Protein AF-0000000072274769 (afdb_homodimer)

Secondary structure (DSSP, 8-state):
---------------------------------PPP--SSSTT-GGGHHHH-GGGTHHHH-SS-S--EE-SPEEE-------B-----EEEEE-SSSEEEEE-S--EEEETTEEEEEEEEEEESS-SSEETTEE-SEEEEEEEE-SS-EEEEEEEEEESSPPHHHHHHHHH--SSTT-EEEE-SS---GGGGS-S---EEEEEE--SSTT--S-EEEEEESS-EEE-HHHHHHHHHH-S---PPPPP-TT---EEE---/---------------------------------PPP--SSSTT-GGGHHHH-GGGTHHHH-SS-S--EE-SPEEE-------B-----EEEEE-SSSEEEEE-S--EEEETTEEEEEEEEEEESS-SSEETTEE-SEEEEEEEE-SS-EEEEEEEEEESSPPHHHHHHHHT--SSTT-EEEE-SS---GGGGS-S---EEEEEE--SSTT--S-EEEEEESS-EEE-HHHHHHHHHH-S---PPPPP-TT---EEE---

Solvent-accessible surface area (backbone atoms only — not comparable to full-atom values): 28455 Å² total; per-residue (Å²): 137,83,83,78,82,78,81,81,80,82,79,79,80,78,81,78,77,78,75,79,75,79,77,71,77,77,74,74,73,70,79,73,69,78,71,82,69,41,62,56,72,83,40,8,64,91,41,38,25,74,67,36,81,76,14,38,37,54,63,69,46,67,42,43,30,29,34,56,52,53,89,52,36,46,24,70,50,82,80,60,70,68,46,73,56,70,32,46,29,36,34,30,14,73,71,68,38,55,35,35,42,43,51,84,77,24,35,37,61,54,97,90,39,65,20,37,42,47,33,36,34,53,22,25,40,23,35,46,22,55,73,80,40,64,37,66,25,22,39,39,40,39,18,48,38,94,84,36,36,38,32,42,34,33,41,31,38,80,49,59,70,35,69,46,59,49,61,50,60,74,52,52,40,89,45,65,72,29,69,28,74,44,53,86,60,22,60,56,63,67,73,73,47,46,88,63,62,46,29,33,38,39,69,22,18,39,64,50,89,39,20,50,71,42,24,39,38,37,34,39,71,49,56,36,49,27,22,64,64,60,52,48,56,50,36,70,77,38,70,64,41,38,49,70,59,33,64,59,72,83,64,69,42,32,22,45,51,89,125,138,86,81,79,80,80,81,80,82,82,80,79,81,78,82,79,78,79,75,81,75,77,77,71,80,78,74,76,72,71,77,73,70,78,71,82,72,41,64,56,73,82,41,8,64,92,40,38,25,74,67,36,79,75,14,36,37,54,63,69,44,65,42,42,30,30,36,58,54,53,88,51,36,46,23,70,50,82,81,62,70,68,46,72,55,70,33,45,31,37,35,31,14,74,70,66,38,54,35,36,42,44,50,83,77,24,35,37,62,53,96,92,40,64,19,38,40,47,34,34,34,54,23,24,40,22,36,46,23,53,74,80,40,64,37,66,24,24,38,40,40,38,18,49,39,93,85,35,36,39,30,40,33,34,39,31,38,81,48,58,70,36,69,45,58,49,60,49,60,75,52,51,41,90,45,65,72,30,70,30,73,43,55,85,60,22,59,56,62,67,71,72,47,44,90,63,61,48,28,34,39,38,68,22,20,38,62,49,88,40,19,51,71,43,25,39,38,36,34,38,71,49,57,36,48,28,22,64,66,60,53,49,55,50,35,70,77,39,70,64,41,38,50,70,60,33,64,58,73,84,64,69,44,33,22,45,51,89,125

pLDDT: mean 86.93, std 22.38, range [22.54, 98.89]

Sequence (518 aa):
MVMQRAFSHAAMAVAFGLVGFSGAPAVAAETAHPPHWAYEGKGGPVDWGALSEDYHACAAGKEQSPVDIRDAIPAKLPAIAPAYQAQSAVVVNNGHTLQVNVSPGSSLDFRGQRYELLQYHFHHPSEHLVNGKAAPLELHLVHKGPTALTVIGVMLVPGAANPAIEAIWKVAPAKEGGEATLGDPGPDLGKLLPESKSYTFYEGSLTTPPCSEVVNWINLKTPVTVSEDQIARFAALFPMNARPPQALHRRIILESQDQMVMQRAFSHAAMAVAFGLVGFSGAPAVAAETAHPPHWAYEGKGGPVDWGALSEDYHACAAGKEQSPVDIRDAIPAKLPAIAPAYQAQSAVVVNNGHTLQVNVSPGSSLDFRGQRYELLQYHFHHPSEHLVNGKAAPLELHLVHKGPTALTVIGVMLVPGAANPAIEAIWKVAPAKEGGEATLGDPGPDLGKLLPESKSYTFYEGSLTTPPCSEVVNWINLKTPVTVSEDQIARFAALFPMNARPPQALHRRIILESQDQ

InterPro domains:
  IPR001148 Alpha carbonic anhydrase domain [PF00194] (45-256)
  IPR001148 Alpha carbonic anhydrase domain [PS51144] (35-259)
  IPR001148 Alpha carbonic anhydrase domain [SM01057] (37-257)
  IPR023561 Carbonic anhydrase, alpha-class [PTHR18952] (36-251)
  IPR036398 Alpha carbonic anhydrase domain superfamily [G3DSA:3.10.200.10] (34-259)
  IPR036398 Alpha carbonic anhydrase domain superfamily [SSF51069] (35-253)
  IPR041891 Carbonic anhydrase, prokaryotic-like [cd03124] (44-255)

Foldseek 3Di:
DPDPPPPDPPPPPPPPPPPPPPPDDDPPPPPPDQFDADCDDVRHLCCQCVRDVLQVCSHVPQFFDDAADPPAAADAFDFKDKDDDQFKWKWAQQPQWTKIATDWDIWIDGPRWIWTFGIKTKFAWAQYHYVNDIARMKMWTWTDTDQAIEIEIAGEHADDAQVLLVQNLVQHDLDRGDMDIRDVRHGDCVSQDDPDQKWKWWFHFDQDPSRHRGYIYTYGPDHHYHHPVSSVSRCVSPVGNYHHHDDNRPIHMHTYDDD/DPDPPPPPDPPPPPPPPPPPPPPDDDPPPPPPDQFDADCDDPRHLCCQCVRDVLQVCSHVPQFFDDAADPPAAADAFDFKDKDDDQFKWKWAQQPQWTKIATDWDIWIDGPRWIWTFGIKTKFAWAQYHYVNDIARMKMWTWTDTDQAIEIEIAGEHADDAQVLLVQNLVQHDLDRGDMDIRDVRHGDCVSQDDPDQKWKWWFHFDQDPSRHRGYIYTYGPDHHYHHPVSSVSRCVSPVGNYHHHDDNRPIHMHTYDDD

Radius of gyration: 33.35 Å; Cα contacts (8 Å, |Δi|>4): 1162; chains: 2; bounding box: 69×76×167 Å

Structure (mmCIF, N/CA/C/O backbone):
data_AF-0000000072274769-model_v1
#
loop_
_entity.id
_entity.type
_entity.pdbx_description
1 polymer 'carbonic anhydrase'
#
loop_
_atom_site.group_PDB
_atom_site.id
_atom_site.type_symbol
_atom_site.label_atom_id
_atom_site.label_alt_id
_atom_site.label_comp_id
_atom_site.label_asym_id
_atom_site.label_entity_id
_atom_site.label_seq_id
_atom_site.pdbx_PDB_ins_code
_atom_site.Cartn_x
_atom_site.Cartn_y
_atom_site.Cartn_z
_atom_site.occupancy
_atom_site.B_iso_or_equiv
_atom_site.auth_seq_id
_atom_site.auth_comp_id
_atom_site.auth_asym_id
_atom_site.auth_atom_id
_atom_site.pdbx_PDB_model_num
ATOM 1 N N . MET A 1 1 ? 33.857 27.18 -84.437 1 24.34 1 MET A N 1
ATOM 2 C CA . MET A 1 1 ? 35.051 26.425 -84.067 1 24.34 1 MET A CA 1
ATOM 3 C C . MET A 1 1 ? 35.261 26.444 -82.557 1 24.34 1 MET A C 1
ATOM 5 O O . MET A 1 1 ? 35.767 27.426 -82.009 1 24.34 1 MET A O 1
ATOM 9 N N . VAL A 1 2 ? 34.165 25.998 -81.79 1 28.89 2 VAL A N 1
ATOM 10 C CA . VAL A 1 2 ? 33.724 26.043 -80.4 1 28.89 2 VAL A CA 1
ATOM 11 C C . VAL A 1 2 ? 34.691 25.249 -79.524 1 28.89 2 VAL A C 1
ATOM 13 O O . VAL A 1 2 ? 34.935 24.066 -79.772 1 28.89 2 VAL A O 1
ATOM 16 N N . MET A 1 3 ? 35.687 25.918 -78.945 1 24.44 3 MET A N 1
ATOM 17 C CA . MET A 1 3 ? 36.884 25.523 -78.209 1 24.44 3 MET A CA 1
ATOM 18 C C . MET A 1 3 ? 36.519 24.703 -76.976 1 24.44 3 MET A C 1
ATOM 20 O O . MET A 1 3 ? 35.729 25.147 -76.142 1 24.44 3 MET A O 1
ATOM 24 N N . GLN A 1 4 ? 36.599 23.358 -77.014 1 24.78 4 GLN A N 1
ATOM 25 C CA . GLN A 1 4 ? 36.288 22.199 -76.183 1 24.78 4 GLN A CA 1
ATOM 26 C C . GLN A 1 4 ? 37.225 22.116 -74.982 1 24.78 4 GLN A C 1
ATOM 28 O O . GLN A 1 4 ? 38.394 21.75 -75.123 1 24.78 4 GLN A O 1
ATOM 33 N N . ARG A 1 5 ? 37.25 23.184 -74.012 1 22.84 5 ARG A N 1
ATOM 34 C CA . ARG A 1 5 ? 38.226 23.25 -72.929 1 22.84 5 ARG A CA 1
ATOM 35 C C . ARG A 1 5 ? 38.136 22.019 -72.034 1 22.84 5 ARG A C 1
ATOM 37 O O . ARG A 1 5 ? 37.078 21.73 -71.471 1 22.84 5 ARG A O 1
ATOM 44 N N . ALA A 1 6 ? 38.952 20.95 -72.233 1 24.46 6 ALA A N 1
ATOM 45 C CA . ALA A 1 6 ? 39.117 19.623 -71.645 1 24.46 6 ALA A CA 1
ATOM 46 C C . ALA A 1 6 ? 39.589 19.72 -70.198 1 24.46 6 ALA A C 1
ATOM 48 O O . ALA A 1 6 ? 40.691 20.204 -69.929 1 24.46 6 ALA A O 1
ATOM 49 N N . PHE A 1 7 ? 38.706 20.153 -69.189 1 25.15 7 PHE A N 1
ATOM 50 C CA . PHE A 1 7 ? 39.105 20.39 -67.807 1 25.15 7 PHE A CA 1
ATOM 51 C C . PHE A 1 7 ? 39.634 19.111 -67.169 1 25.15 7 PHE A C 1
ATOM 53 O O . PHE A 1 7 ? 39.007 18.055 -67.272 1 25.15 7 PHE A O 1
ATOM 60 N N . SER A 1 8 ? 40.988 18.908 -67.108 1 22.61 8 SER A N 1
ATOM 61 C CA . SER A 1 8 ? 41.802 17.799 -66.621 1 22.61 8 SER A CA 1
ATOM 62 C C . SER A 1 8 ? 41.598 17.578 -65.126 1 22.61 8 SER A C 1
ATOM 64 O O . SER A 1 8 ? 41.726 18.513 -64.332 1 22.61 8 SER A O 1
ATOM 66 N N . HIS A 1 9 ? 40.662 16.715 -64.689 1 25.87 9 HIS A N 1
ATOM 67 C CA . HIS A 1 9 ? 40.2 16.326 -63.361 1 25.87 9 HIS A CA 1
ATOM 68 C C . HIS A 1 9 ? 41.316 15.66 -62.563 1 25.87 9 HIS A C 1
ATOM 70 O O . HIS A 1 9 ? 41.887 14.658 -63.001 1 25.87 9 HIS A O 1
ATOM 76 N N . ALA A 1 10 ? 42.233 16.432 -61.85 1 23.41 10 ALA A N 1
ATOM 77 C CA . ALA A 1 10 ? 43.35 15.985 -61.022 1 23.41 10 ALA A CA 1
ATOM 78 C C . ALA A 1 10 ? 42.865 15.097 -59.88 1 23.41 10 ALA A C 1
ATOM 80 O O . ALA A 1 10 ? 41.999 15.497 -59.098 1 23.41 10 ALA A O 1
ATOM 81 N N . ALA A 1 11 ? 42.97 13.716 -59.926 1 23.98 11 ALA A N 1
ATOM 82 C CA . ALA A 1 11 ? 42.609 12.583 -59.078 1 23.98 11 ALA A CA 1
ATOM 83 C C . ALA A 1 11 ? 43.435 12.573 -57.795 1 23.98 11 ALA A C 1
ATOM 85 O O . ALA A 1 11 ? 44.657 12.409 -57.838 1 23.98 11 ALA A O 1
ATOM 86 N N . MET A 1 12 ? 43.235 13.491 -56.846 1 22.54 12 MET A N 1
ATOM 87 C CA . MET A 1 12 ? 44.062 13.491 -55.643 1 22.54 12 MET A CA 1
ATOM 88 C C . MET A 1 12 ? 43.914 12.178 -54.881 1 22.54 12 MET A C 1
ATOM 90 O O . MET A 1 12 ? 42.797 11.736 -54.609 1 22.54 12 MET A O 1
ATOM 94 N N . ALA A 1 13 ? 44.869 11.249 -54.939 1 24.85 13 ALA A N 1
ATOM 95 C CA . ALA A 1 13 ? 45.001 9.931 -54.324 1 24.85 13 ALA A CA 1
ATOM 96 C C . ALA A 1 13 ? 45.103 10.041 -52.806 1 24.85 13 ALA A C 1
ATOM 98 O O . ALA A 1 13 ? 46.043 10.643 -52.282 1 24.85 13 ALA A O 1
ATOM 99 N N . VAL A 1 14 ? 44.043 10.293 -52.063 1 24.92 14 VAL A N 1
ATOM 100 C CA . VAL A 1 14 ? 44.069 10.385 -50.607 1 24.92 14 VAL A CA 1
ATOM 101 C C . VAL A 1 14 ? 44.525 9.055 -50.012 1 24.92 14 VAL A C 1
ATOM 103 O O . VAL A 1 14 ? 43.964 8.002 -50.328 1 24.92 14 VAL A O 1
ATOM 106 N N . ALA A 1 15 ? 45.811 8.922 -49.601 1 25.22 15 ALA A N 1
ATOM 107 C CA . ALA A 1 15 ? 46.477 7.813 -48.923 1 25.22 15 ALA A CA 1
ATOM 108 C C . ALA A 1 15 ? 45.805 7.502 -47.589 1 25.22 15 ALA A C 1
ATOM 110 O O . ALA A 1 15 ? 45.755 8.353 -46.698 1 25.22 15 ALA A O 1
ATOM 111 N N . PHE A 1 16 ? 44.687 6.738 -47.575 1 24.65 16 PHE A N 1
ATOM 112 C CA . PHE A 1 16 ? 43.98 6.303 -46.376 1 24.65 16 PHE A CA 1
ATOM 113 C C . PHE A 1 16 ? 44.873 5.422 -45.51 1 24.65 16 PHE A C 1
ATOM 115 O O . PHE A 1 16 ? 45.373 4.394 -45.971 1 24.65 16 PHE A O 1
ATOM 122 N N . GLY A 1 17 ? 45.763 6.053 -44.647 1 26.04 17 GLY A N 1
ATOM 123 C CA . GLY A 1 17 ? 46.583 5.316 -43.699 1 26.04 17 GLY A CA 1
ATOM 124 C C . GLY A 1 17 ? 45.78 4.378 -42.818 1 26.04 17 GLY A C 1
ATOM 125 O O . GLY A 1 17 ? 44.763 4.775 -42.245 1 26.04 17 GLY A O 1
ATOM 126 N N . LEU A 1 18 ? 45.87 3.085 -43.065 1 27.28 18 LEU A N 1
ATOM 127 C CA . LEU A 1 18 ? 45.278 1.94 -42.383 1 27.28 18 LEU A CA 1
ATOM 128 C C . LEU A 1 18 ? 45.74 1.873 -40.931 1 27.28 18 LEU A C 1
ATOM 130 O O . LEU A 1 18 ? 46.923 1.654 -40.661 1 27.28 18 LEU A O 1
ATOM 134 N N . VAL A 1 19 ? 45.344 2.801 -40.053 1 31.2 19 VAL A N 1
ATOM 135 C CA . VAL A 1 19 ? 45.732 2.566 -38.666 1 31.2 19 VAL A CA 1
ATOM 136 C C . VAL A 1 19 ? 45.175 1.224 -38.194 1 31.2 19 VAL A C 1
ATOM 138 O O . VAL A 1 19 ? 43.991 0.935 -38.382 1 31.2 19 VAL A O 1
ATOM 141 N N . GLY A 1 20 ? 46.037 0.191 -38.069 1 27.69 20 GLY A N 1
ATOM 142 C CA . GLY A 1 20 ? 45.806 -1.137 -37.523 1 27.69 20 GLY A CA 1
ATOM 143 C C . GLY A 1 20 ? 45.258 -1.114 -36.109 1 27.69 20 GLY A C 1
ATOM 144 O O . GLY A 1 20 ? 45.903 -0.595 -35.196 1 27.69 20 GLY A O 1
ATOM 145 N N . PHE A 1 21 ? 43.942 -0.897 -35.966 1 30.39 21 PHE A N 1
ATOM 146 C CA . PHE A 1 21 ? 43.304 -1.018 -34.661 1 30.39 21 PHE A CA 1
ATOM 147 C C . PHE A 1 21 ? 43.566 -2.392 -34.056 1 30.39 21 PHE A C 1
ATOM 149 O O . PHE A 1 21 ? 43.31 -3.416 -34.694 1 30.39 21 PHE A O 1
ATOM 156 N N . SER A 1 22 ? 44.611 -2.526 -33.234 1 34.88 22 SER A N 1
ATOM 157 C CA . SER A 1 22 ? 44.84 -3.71 -32.412 1 34.88 22 SER A CA 1
ATOM 158 C C . SER A 1 22 ? 43.592 -4.081 -31.618 1 34.88 22 SER A C 1
ATOM 160 O O . SER A 1 22 ? 43.001 -3.232 -30.948 1 34.88 22 SER A O 1
ATOM 162 N N . GLY A 1 23 ? 42.827 -5.056 -32.129 1 30.2 23 GLY A N 1
ATOM 163 C CA . GLY A 1 23 ? 41.641 -5.665 -31.546 1 30.2 23 GLY A CA 1
ATOM 164 C C . GLY A 1 23 ? 41.85 -6.13 -30.118 1 30.2 23 GLY A C 1
ATOM 165 O O . GLY A 1 23 ? 42.737 -6.943 -29.847 1 30.2 23 GLY A O 1
ATOM 166 N N . ALA A 1 24 ? 41.607 -5.207 -29.093 1 40.42 24 ALA A N 1
ATOM 167 C CA . ALA A 1 24 ? 41.574 -5.707 -27.721 1 40.42 24 ALA A CA 1
ATOM 168 C C . ALA A 1 24 ? 40.679 -6.938 -27.607 1 40.42 24 ALA A C 1
ATOM 170 O O . ALA A 1 24 ? 39.638 -7.019 -28.263 1 40.42 24 ALA A O 1
ATOM 171 N N . PRO A 1 25 ? 41.266 -8.014 -27.019 1 38.62 25 PRO A N 1
ATOM 172 C CA . PRO A 1 25 ? 40.445 -9.218 -26.869 1 38.62 25 PRO A CA 1
ATOM 173 C C . PRO A 1 25 ? 39.158 -8.961 -26.089 1 38.62 25 PRO A C 1
ATOM 175 O O . PRO A 1 25 ? 39.12 -8.08 -25.226 1 38.62 25 PRO A O 1
ATOM 178 N N . ALA A 1 26 ? 38.041 -9.208 -26.714 1 39.74 26 ALA A N 1
ATOM 179 C CA . ALA A 1 26 ? 36.727 -9.286 -26.08 1 39.74 26 ALA A CA 1
ATOM 180 C C . ALA A 1 26 ? 36.771 -10.162 -24.832 1 39.74 26 ALA A C 1
ATOM 182 O O . ALA A 1 26 ? 37.087 -11.352 -24.912 1 39.74 26 ALA A O 1
ATOM 183 N N . VAL A 1 27 ? 37.12 -9.646 -23.666 1 38.1 27 VAL A N 1
ATOM 184 C CA . VAL A 1 27 ? 36.836 -10.404 -22.452 1 38.1 27 VAL A CA 1
ATOM 185 C C . VAL A 1 27 ? 35.389 -10.89 -22.472 1 38.1 27 VAL A C 1
ATOM 187 O O . VAL A 1 27 ? 34.46 -10.09 -22.607 1 38.1 27 VAL A O 1
ATOM 190 N N . ALA A 1 28 ? 35.172 -12.079 -22.954 1 33.56 28 ALA A N 1
ATOM 191 C CA . ALA A 1 28 ? 33.876 -12.733 -22.795 1 33.56 28 ALA A CA 1
ATOM 192 C C . ALA A 1 28 ? 33.312 -12.5 -21.396 1 33.56 28 ALA A C 1
ATOM 194 O O . ALA A 1 28 ? 33.914 -12.91 -20.401 1 33.56 28 ALA A O 1
ATOM 195 N N . ALA A 1 29 ? 32.613 -11.461 -21.211 1 35.94 29 ALA A N 1
ATOM 196 C CA . ALA A 1 29 ? 31.801 -11.408 -19.997 1 35.94 29 ALA A CA 1
ATOM 197 C C . ALA A 1 29 ? 31.099 -12.74 -19.748 1 35.94 29 ALA A C 1
ATOM 199 O O . ALA A 1 29 ? 30.342 -13.218 -20.597 1 35.94 29 ALA A O 1
ATOM 200 N N . GLU A 1 30 ? 31.604 -13.721 -19.078 1 34.57 30 GLU A N 1
ATOM 201 C CA . GLU A 1 30 ? 30.851 -14.89 -18.632 1 34.57 30 GLU A CA 1
ATOM 202 C C . GLU A 1 30 ? 29.437 -14.506 -18.204 1 34.57 30 GLU A C 1
ATOM 204 O O . GLU A 1 30 ? 29.255 -13.593 -17.395 1 34.57 30 GLU A O 1
ATOM 209 N N . THR A 1 31 ? 28.503 -14.578 -18.998 1 40.44 31 THR A N 1
ATOM 210 C CA . THR A 1 31 ? 27.131 -14.418 -18.528 1 40.44 31 THR A CA 1
ATOM 211 C C . THR A 1 31 ? 26.921 -15.157 -17.21 1 40.44 31 THR A C 1
ATOM 213 O O . THR A 1 31 ? 26.98 -16.388 -17.166 1 40.44 31 THR A O 1
ATOM 216 N N . ALA A 1 32 ? 27.46 -14.707 -16.116 1 46.26 32 ALA A N 1
ATOM 217 C CA . ALA A 1 32 ? 27.336 -15.269 -14.773 1 46.26 32 ALA A CA 1
ATOM 218 C C . ALA A 1 32 ? 25.968 -15.915 -14.574 1 46.26 32 ALA A C 1
ATOM 220 O O . ALA A 1 32 ? 24.936 -15.29 -14.832 1 46.26 32 ALA A O 1
ATOM 221 N N . HIS A 1 33 ? 25.787 -17.194 -14.733 1 54.95 33 HIS A N 1
ATOM 222 C CA . HIS A 1 33 ? 24.602 -17.932 -14.31 1 54.95 33 HIS A CA 1
ATOM 223 C C . HIS A 1 33 ? 24.056 -17.39 -12.993 1 54.95 33 HIS A C 1
ATOM 225 O O . HIS A 1 33 ? 24.825 -16.988 -12.116 1 54.95 33 HIS A O 1
ATOM 231 N N . PRO A 1 34 ? 22.713 -17.145 -12.95 1 65.3 34 PRO A N 1
ATOM 232 C CA . PRO A 1 34 ? 22.218 -16.676 -11.654 1 65.3 34 PRO A CA 1
ATOM 233 C C . PRO A 1 34 ? 22.591 -17.611 -10.506 1 65.3 34 PRO A C 1
ATOM 235 O O . PRO A 1 34 ? 22.707 -18.823 -10.704 1 65.3 34 PRO A O 1
ATOM 238 N N . PRO A 1 35 ? 23.032 -17.032 -9.402 1 71.68 35 PRO A N 1
ATOM 239 C CA . PRO A 1 35 ? 23.401 -17.86 -8.252 1 71.68 35 PRO A CA 1
ATOM 240 C C . PRO A 1 35 ? 22.318 -18.87 -7.88 1 71.68 35 PRO A C 1
ATOM 242 O O . PRO A 1 35 ? 21.127 -18.58 -8.013 1 71.68 35 PRO A O 1
ATOM 245 N N . HIS A 1 36 ? 22.746 -19.969 -7.623 1 86.58 36 HIS A N 1
ATOM 246 C CA . HIS A 1 36 ? 21.844 -21.039 -7.213 1 86.58 36 HIS A CA 1
ATOM 247 C C . HIS A 1 36 ? 21.132 -20.69 -5.91 1 86.58 36 HIS A C 1
ATOM 249 O O . HIS A 1 36 ? 21.76 -20.211 -4.963 1 86.58 36 HIS A O 1
ATOM 255 N N . TRP A 1 37 ? 19.807 -20.75 -5.884 1 94.1 37 TRP A N 1
ATOM 256 C CA . TRP A 1 37 ? 18.999 -20.589 -4.68 1 94.1 37 TRP A CA 1
ATOM 257 C C . TRP A 1 37 ? 18.142 -21.825 -4.429 1 94.1 37 TRP A C 1
ATOM 259 O O . TRP A 1 37 ? 17.938 -22.64 -5.332 1 94.1 37 TRP A O 1
ATOM 269 N N . ALA A 1 38 ? 17.757 -22.075 -3.159 1 94.53 38 ALA A N 1
ATOM 270 C CA . ALA A 1 38 ? 16.934 -23.206 -2.739 1 94.53 38 ALA A CA 1
ATOM 271 C C . ALA A 1 38 ? 15.804 -22.751 -1.82 1 94.53 38 ALA A C 1
ATOM 273 O O . ALA A 1 38 ? 15.735 -21.578 -1.444 1 94.53 38 ALA A O 1
ATOM 274 N N . TYR A 1 39 ? 14.906 -23.626 -1.535 1 95.74 39 TYR A N 1
ATOM 275 C CA . TYR A 1 39 ? 13.812 -23.302 -0.627 1 95.74 39 TYR A CA 1
ATOM 276 C C . TYR A 1 39 ? 14.158 -23.692 0.805 1 95.74 39 TYR A C 1
ATOM 278 O O . TYR A 1 39 ? 13.492 -23.263 1.75 1 95.74 39 TYR A O 1
ATOM 286 N N . GLU A 1 40 ? 15.084 -24.537 0.874 1 90.8 40 GLU A N 1
ATOM 287 C CA . GLU A 1 40 ? 15.487 -25.004 2.198 1 90.8 40 GLU A CA 1
ATOM 288 C C . GLU A 1 40 ? 17.004 -25.129 2.3 1 90.8 40 GLU A C 1
ATOM 290 O O . GLU A 1 40 ? 17.699 -25.173 1.283 1 90.8 40 GLU A O 1
ATOM 295 N N . GLY A 1 41 ? 17.493 -25.023 3.548 1 89 41 GLY A N 1
ATOM 296 C CA . GLY A 1 41 ? 18.912 -25.24 3.779 1 89 41 GLY A CA 1
ATOM 297 C C . GLY A 1 41 ? 19.779 -24.098 3.284 1 89 41 GLY A C 1
ATOM 298 O O . GLY A 1 41 ? 19.376 -22.934 3.346 1 89 41 GLY A O 1
ATOM 299 N N . LYS A 1 42 ? 20.991 -24.445 2.952 1 88 42 LYS A N 1
ATOM 300 C CA . LYS A 1 42 ? 21.921 -23.458 2.413 1 88 42 LYS A CA 1
ATOM 301 C C . LYS A 1 42 ? 21.394 -22.859 1.112 1 88 42 LYS A C 1
ATOM 303 O O . LYS A 1 42 ? 20.986 -23.59 0.207 1 88 42 LYS A O 1
ATOM 308 N N . GLY A 1 43 ? 21.319 -21.562 1.153 1 92.6 43 GLY A N 1
ATOM 309 C CA . GLY A 1 43 ? 20.784 -20.902 -0.027 1 92.6 43 GLY A CA 1
ATOM 310 C C . GLY A 1 43 ? 19.277 -20.737 0.013 1 92.6 43 GLY A C 1
ATOM 311 O O . GLY A 1 43 ? 18.655 -20.414 -1.002 1 92.6 43 GLY A O 1
ATOM 312 N N . GLY A 1 44 ? 18.769 -20.979 1.199 1 95.17 44 GLY A N 1
ATOM 313 C CA . GLY A 1 44 ? 17.334 -20.823 1.374 1 95.17 44 GLY A CA 1
ATOM 314 C C . GLY A 1 44 ? 16.902 -19.374 1.497 1 95.17 44 GLY A C 1
ATOM 315 O O . GLY A 1 44 ? 17.721 -18.462 1.359 1 95.17 44 GLY A O 1
ATOM 316 N N . PRO A 1 45 ? 15.631 -19.164 1.674 1 95.74 45 PRO A N 1
ATOM 317 C CA . PRO A 1 45 ? 15.044 -17.824 1.593 1 95.74 45 PRO A CA 1
ATOM 318 C C . PRO A 1 45 ? 15.739 -16.82 2.509 1 95.74 45 PRO A C 1
ATOM 320 O O . PRO A 1 45 ? 15.894 -15.651 2.145 1 95.74 45 PRO A O 1
ATOM 323 N N . VAL A 1 46 ? 16.152 -17.213 3.642 1 94.11 46 VAL A N 1
ATOM 324 C CA . VAL A 1 46 ? 16.787 -16.307 4.592 1 94.11 46 VAL A CA 1
ATOM 325 C C . VAL A 1 46 ? 18.111 -15.803 4.02 1 94.11 46 VAL A C 1
ATOM 327 O O . VAL A 1 46 ? 18.561 -14.705 4.355 1 94.11 46 VAL A O 1
ATOM 330 N N . ASP A 1 47 ? 18.691 -16.571 3.104 1 95.26 47 ASP A N 1
ATOM 331 C CA . ASP A 1 47 ? 20.012 -16.272 2.561 1 95.26 47 ASP A CA 1
ATOM 332 C C . ASP A 1 47 ? 19.904 -15.561 1.213 1 95.26 47 ASP A C 1
ATOM 334 O O . ASP A 1 47 ? 20.907 -15.093 0.67 1 95.26 47 ASP A O 1
ATOM 338 N N . TRP A 1 48 ? 18.766 -15.527 0.649 1 97.37 48 TRP A N 1
ATOM 339 C CA . TRP A 1 48 ? 18.62 -15.124 -0.746 1 97.37 48 TRP A CA 1
ATOM 340 C C . TRP A 1 48 ? 19.239 -13.751 -0.984 1 97.37 48 TRP A C 1
ATOM 342 O O . TRP A 1 48 ? 19.952 -13.546 -1.969 1 97.37 48 TRP A O 1
ATOM 352 N N . GLY A 1 49 ? 18.993 -12.835 -0.089 1 95.94 49 GLY A N 1
ATOM 353 C CA . GLY A 1 49 ? 19.483 -11.476 -0.258 1 95.94 49 GLY A CA 1
ATOM 354 C C . GLY A 1 49 ? 20.997 -11.391 -0.313 1 95.94 49 GLY A C 1
ATOM 355 O O . GLY A 1 49 ? 21.55 -10.434 -0.86 1 95.94 49 GLY A O 1
ATOM 356 N N . ALA A 1 50 ? 21.673 -12.363 0.163 1 95.33 50 ALA A N 1
ATOM 357 C CA . ALA A 1 50 ? 23.131 -12.342 0.255 1 95.33 50 ALA A CA 1
ATOM 358 C C . ALA A 1 50 ? 23.764 -13.121 -0.894 1 95.33 50 ALA A C 1
ATOM 360 O O . ALA A 1 50 ? 24.981 -13.073 -1.089 1 95.33 50 ALA A O 1
ATOM 361 N N . LEU A 1 51 ? 22.956 -13.812 -1.638 1 94.96 51 LEU A N 1
ATOM 362 C CA . LEU A 1 51 ? 23.498 -14.673 -2.682 1 94.96 51 LEU A CA 1
ATOM 363 C C . LEU A 1 51 ? 24.009 -13.847 -3.858 1 94.96 51 LEU A C 1
ATOM 365 O O . LEU A 1 51 ? 24.905 -14.282 -4.585 1 94.96 51 LEU A O 1
ATOM 369 N N . SER A 1 52 ? 23.398 -12.707 -4.018 1 94.68 52 SER A N 1
ATOM 370 C CA . SER A 1 52 ? 23.732 -11.817 -5.125 1 94.68 52 SER A CA 1
ATOM 371 C C . SER A 1 52 ? 23.273 -10.39 -4.845 1 94.68 52 SER A C 1
ATOM 373 O O . SER A 1 52 ? 22.26 -10.178 -4.175 1 94.68 52 SER A O 1
ATOM 375 N N . GLU A 1 53 ? 23.902 -9.503 -5.402 1 93.51 53 GLU A N 1
ATOM 376 C CA . GLU A 1 53 ? 23.499 -8.106 -5.27 1 93.51 53 GLU A CA 1
ATOM 377 C C . GLU A 1 53 ? 22.127 -7.865 -5.894 1 93.51 53 GLU A C 1
ATOM 379 O O . GLU A 1 53 ? 21.348 -7.05 -5.397 1 93.51 53 GLU A O 1
ATOM 384 N N . ASP A 1 54 ? 21.868 -8.648 -6.92 1 95.17 54 ASP A N 1
ATOM 385 C CA . ASP A 1 54 ? 20.604 -8.493 -7.633 1 95.17 54 ASP A CA 1
ATOM 386 C C . ASP A 1 54 ? 19.433 -8.99 -6.789 1 95.17 54 ASP A C 1
ATOM 388 O O . ASP A 1 54 ? 18.272 -8.725 -7.11 1 95.17 54 ASP A O 1
ATOM 392 N N . TYR A 1 55 ? 19.759 -9.727 -5.699 1 96.62 55 TYR A N 1
ATOM 393 C CA . TYR A 1 55 ? 18.723 -10.318 -4.859 1 96.62 55 TYR A CA 1
ATOM 394 C C . TYR A 1 55 ? 18.502 -9.489 -3.6 1 96.62 55 TYR A C 1
ATOM 396 O O . TYR A 1 55 ? 17.926 -9.974 -2.623 1 96.62 55 TYR A O 1
ATOM 404 N N . HIS A 1 56 ? 18.921 -8.251 -3.59 1 95.14 56 HIS A N 1
ATOM 405 C CA . HIS A 1 56 ? 18.91 -7.425 -2.388 1 95.14 56 HIS A CA 1
ATOM 406 C C . HIS A 1 56 ? 17.494 -7.263 -1.844 1 95.14 56 HIS A C 1
ATOM 408 O O . HIS A 1 56 ? 17.296 -7.186 -0.629 1 95.14 56 HIS A O 1
ATOM 414 N N . ALA A 1 57 ? 16.527 -7.239 -2.679 1 96.16 57 ALA A N 1
ATOM 415 C CA . ALA A 1 57 ? 15.144 -7.018 -2.266 1 96.16 57 ALA A CA 1
ATOM 416 C C . ALA A 1 57 ? 14.632 -8.18 -1.419 1 96.16 57 ALA A C 1
ATOM 418 O O . ALA A 1 57 ? 13.71 -8.013 -0.618 1 96.16 57 ALA A O 1
ATOM 419 N N . CYS A 1 58 ? 15.243 -9.379 -1.575 1 97.75 58 CYS A N 1
ATOM 420 C CA . CYS A 1 58 ? 14.8 -10.544 -0.818 1 97.75 58 CYS A CA 1
ATOM 421 C C . CYS A 1 58 ? 14.997 -10.33 0.678 1 97.75 58 CYS A C 1
ATOM 423 O O . CYS A 1 58 ? 14.309 -10.945 1.494 1 97.75 58 CYS A O 1
ATOM 425 N N . ALA A 1 59 ? 15.902 -9.473 0.969 1 95.61 59 ALA A N 1
ATOM 426 C CA . ALA A 1 59 ? 16.185 -9.227 2.38 1 95.61 59 ALA A CA 1
ATOM 427 C C . ALA A 1 59 ? 15.69 -7.847 2.806 1 95.61 59 ALA A C 1
ATOM 429 O O . ALA A 1 59 ? 15.131 -7.69 3.894 1 95.61 59 ALA A O 1
ATOM 430 N N . ALA A 1 60 ? 15.789 -6.902 1.968 1 93.38 60 ALA A N 1
ATOM 431 C CA . ALA A 1 60 ? 15.602 -5.511 2.373 1 93.38 60 ALA A CA 1
ATOM 432 C C . ALA A 1 60 ? 14.246 -4.984 1.914 1 93.38 60 ALA A C 1
ATOM 434 O O . ALA A 1 60 ? 13.816 -3.907 2.335 1 93.38 60 ALA A O 1
ATOM 435 N N . GLY A 1 61 ? 13.639 -5.698 1.014 1 94.52 61 GLY A N 1
ATOM 436 C CA . GLY A 1 61 ? 12.362 -5.226 0.503 1 94.52 61 GLY A CA 1
ATOM 437 C C . GLY A 1 61 ? 11.288 -5.136 1.571 1 94.52 61 GLY A C 1
ATOM 438 O O . GLY A 1 61 ? 11.268 -5.938 2.507 1 94.52 61 GLY A O 1
ATOM 439 N N . LYS A 1 62 ? 10.335 -4.204 1.384 1 93.6 62 LYS A N 1
ATOM 440 C CA . LYS A 1 62 ? 9.269 -4.009 2.362 1 93.6 62 LYS A CA 1
ATOM 441 C C . LYS A 1 62 ? 7.908 -4.366 1.77 1 93.6 62 LYS A C 1
ATOM 443 O O . LYS A 1 62 ? 6.892 -4.322 2.466 1 93.6 62 LYS A O 1
ATOM 448 N N . GLU A 1 63 ? 7.934 -4.709 0.492 1 95.82 63 GLU A N 1
ATOM 449 C CA . GLU A 1 63 ? 6.716 -5.153 -0.18 1 95.82 63 GLU A CA 1
ATOM 450 C C . GLU A 1 63 ? 6.86 -6.582 -0.695 1 95.82 63 GLU A C 1
ATOM 452 O O . GLU A 1 63 ? 6.525 -6.869 -1.846 1 95.82 63 GLU A O 1
ATOM 457 N N . GLN A 1 64 ? 7.372 -7.393 0.155 1 97.96 64 GLN A N 1
ATOM 458 C CA . GLN A 1 64 ? 7.704 -8.759 -0.238 1 97.96 64 GLN A CA 1
ATOM 459 C C . GLN A 1 64 ? 6.477 -9.663 -0.173 1 97.96 64 GLN A C 1
ATOM 461 O O . GLN A 1 64 ? 5.553 -9.411 0.603 1 97.96 64 GLN A O 1
ATOM 466 N N . SER A 1 65 ? 6.513 -10.629 -0.985 1 98.64 65 SER A N 1
ATOM 467 C CA . SER A 1 65 ? 5.528 -11.703 -1.067 1 98.64 65 SER A CA 1
ATOM 468 C C . SER A 1 65 ? 6.185 -13.069 -0.895 1 98.64 65 SER A C 1
ATOM 470 O O . SER A 1 65 ? 7.39 -13.216 -1.11 1 98.64 65 SER A O 1
ATOM 472 N N . PRO A 1 66 ? 5.414 -14.04 -0.57 1 98.81 66 PRO A N 1
ATOM 473 C CA . PRO A 1 66 ? 3.972 -14.079 -0.317 1 98.81 66 PRO A CA 1
ATOM 474 C C . PRO A 1 66 ? 3.606 -13.604 1.087 1 98.81 66 PRO A C 1
ATOM 476 O O . PRO A 1 66 ? 4.482 -13.467 1.944 1 98.81 66 PRO A O 1
ATOM 479 N N . VAL A 1 67 ? 2.314 -13.31 1.302 1 98.84 67 VAL A N 1
ATOM 480 C CA . VAL A 1 67 ? 1.889 -12.866 2.625 1 98.84 67 VAL A CA 1
ATOM 481 C C . VAL A 1 67 ? 0.758 -13.758 3.132 1 98.84 67 VAL A C 1
ATOM 483 O O . VAL A 1 67 ? 0.269 -14.625 2.403 1 98.84 67 VAL A O 1
ATOM 486 N N . ASP A 1 68 ? 0.451 -13.622 4.414 1 98.79 68 ASP A N 1
ATOM 487 C CA . ASP A 1 68 ? -0.784 -14.149 4.986 1 98.79 68 ASP A CA 1
ATOM 488 C C . ASP A 1 68 ? -1.966 -13.23 4.684 1 98.79 68 ASP A C 1
ATOM 490 O O . ASP A 1 68 ? -2.019 -12.098 5.169 1 98.79 68 ASP A O 1
ATOM 494 N N . ILE A 1 69 ? -2.827 -13.66 3.897 1 98.62 69 ILE A N 1
ATOM 495 C CA . ILE A 1 69 ? -3.993 -12.873 3.513 1 98.62 69 ILE A CA 1
ATOM 496 C C . ILE A 1 69 ? -5.013 -12.873 4.649 1 98.62 69 ILE A C 1
ATOM 498 O O . ILE A 1 69 ? -5.703 -13.87 4.873 1 98.62 69 ILE A O 1
ATOM 502 N N . ARG A 1 70 ? -5.02 -11.84 5.297 1 96.35 70 ARG A N 1
ATOM 503 C CA . ARG A 1 70 ? -5.957 -11.667 6.402 1 96.35 70 ARG A CA 1
ATOM 504 C C . ARG A 1 70 ? -6.398 -10.213 6.524 1 96.35 70 ARG A C 1
ATOM 506 O O . ARG A 1 70 ? -5.723 -9.31 6.025 1 96.35 70 ARG A O 1
ATOM 513 N N . ASP A 1 71 ? -7.547 -9.993 7.129 1 94.04 71 ASP A N 1
ATOM 514 C CA . ASP A 1 71 ? -8.067 -8.672 7.468 1 94.04 71 ASP A CA 1
ATOM 515 C C . ASP A 1 71 ? -8.159 -7.783 6.23 1 94.04 71 ASP A C 1
ATOM 517 O O . ASP A 1 71 ? -7.825 -6.598 6.284 1 94.04 71 ASP A O 1
ATOM 521 N N . ALA A 1 72 ? -8.516 -8.384 5.134 1 97.5 72 ALA A N 1
ATOM 522 C CA . ALA A 1 72 ? -8.651 -7.619 3.897 1 97.5 72 ALA A CA 1
ATOM 523 C C . ALA A 1 72 ? -9.77 -6.588 4.009 1 97.5 72 ALA A C 1
ATOM 525 O O . ALA A 1 72 ? -10.806 -6.852 4.623 1 97.5 72 ALA A O 1
ATOM 526 N N . ILE A 1 73 ? -9.669 -5.499 3.408 1 96.3 73 ILE A N 1
ATOM 527 C CA . ILE A 1 73 ? -10.66 -4.428 3.422 1 96.3 73 ILE A CA 1
ATOM 528 C C . ILE A 1 73 ? -11.534 -4.516 2.173 1 96.3 73 ILE A C 1
ATOM 530 O O . ILE A 1 73 ? -11.031 -4.436 1.049 1 96.3 73 ILE A O 1
ATOM 534 N N . PRO A 1 74 ? -12.842 -4.674 2.346 1 97.2 74 PRO A N 1
ATOM 535 C CA . PRO A 1 74 ? -13.706 -4.661 1.163 1 97.2 74 PRO A CA 1
ATOM 536 C C . PRO A 1 74 ? -13.618 -3.352 0.382 1 97.2 74 PRO A C 1
ATOM 538 O O . PRO A 1 74 ? -13.669 -2.271 0.975 1 97.2 74 PRO A O 1
ATOM 541 N N . ALA A 1 75 ? -13.485 -3.432 -0.922 1 97.2 75 ALA A N 1
ATOM 542 C CA . ALA A 1 75 ? -13.308 -2.259 -1.774 1 97.2 75 ALA A CA 1
ATOM 543 C C . ALA A 1 75 ? -13.964 -2.466 -3.136 1 97.2 75 ALA A C 1
ATOM 545 O O . ALA A 1 75 ? -14.254 -3.599 -3.526 1 97.2 75 ALA A O 1
ATOM 546 N N . LYS A 1 76 ? -14.259 -1.393 -3.794 1 95.43 76 LYS A N 1
ATOM 547 C CA . LYS A 1 76 ? -14.759 -1.457 -5.164 1 95.43 76 LYS A CA 1
ATOM 548 C C . LYS A 1 76 ? -13.627 -1.726 -6.151 1 95.43 76 LYS A C 1
ATOM 550 O O . LYS A 1 76 ? -13 -0.792 -6.655 1 95.43 76 LYS A O 1
ATOM 555 N N . LEU A 1 77 ? -13.44 -2.912 -6.414 1 96.33 77 LEU A N 1
ATOM 556 C CA . LEU A 1 77 ? -12.415 -3.36 -7.351 1 96.33 77 LEU A CA 1
ATOM 557 C C . LEU A 1 77 ? -13.045 -3.881 -8.638 1 96.33 77 LEU A C 1
ATOM 559 O O . LEU A 1 77 ? -14.171 -4.384 -8.623 1 96.33 77 LEU A O 1
ATOM 563 N N . PRO A 1 78 ? -12.337 -3.755 -9.713 1 94.21 78 PRO A N 1
ATOM 564 C CA . PRO A 1 78 ? -12.906 -4.26 -10.964 1 94.21 78 PRO A CA 1
ATOM 565 C C . PRO A 1 78 ? -13.058 -5.78 -10.972 1 94.21 78 PRO A C 1
ATOM 567 O O . PRO A 1 78 ? -12.22 -6.49 -10.411 1 94.21 78 PRO A O 1
ATOM 570 N N . ALA A 1 79 ? -14.11 -6.201 -11.618 1 94.59 79 ALA A N 1
ATOM 571 C CA . ALA A 1 79 ? -14.226 -7.636 -11.866 1 94.59 79 ALA A CA 1
ATOM 572 C C . ALA A 1 79 ? -13.119 -8.122 -12.797 1 94.59 79 ALA A C 1
ATOM 574 O O . ALA A 1 79 ? -12.682 -7.389 -13.688 1 94.59 79 ALA A O 1
ATOM 575 N N . ILE A 1 80 ? -12.686 -9.287 -12.523 1 94.88 80 ILE A N 1
ATOM 576 C CA . ILE A 1 80 ? -11.697 -9.818 -13.455 1 94.88 80 ILE A CA 1
ATOM 577 C C . ILE A 1 80 ? -12.323 -10.932 -14.292 1 94.88 80 ILE A C 1
ATOM 579 O O . ILE A 1 80 ? -13.153 -11.698 -13.796 1 94.88 80 ILE A O 1
ATOM 583 N N . ALA A 1 81 ? -11.985 -10.915 -15.604 1 92.47 81 ALA A N 1
ATOM 584 C CA . ALA A 1 81 ? -12.409 -11.92 -16.575 1 92.47 81 ALA A CA 1
ATOM 585 C C . ALA A 1 81 ? -11.277 -12.261 -17.541 1 92.47 81 ALA A C 1
ATOM 587 O O . ALA A 1 81 ? -11.245 -11.766 -18.67 1 92.47 81 ALA A O 1
ATOM 588 N N . PRO A 1 82 ? -10.397 -13.099 -17.055 1 95.95 82 PRO A N 1
ATOM 589 C CA . PRO A 1 82 ? -9.323 -13.486 -17.973 1 95.95 82 PRO A CA 1
ATOM 590 C C . PRO A 1 82 ? -9.849 -14.056 -19.289 1 95.95 82 PRO A C 1
ATOM 592 O O . PRO A 1 82 ? -10.848 -14.778 -19.297 1 95.95 82 PRO A O 1
ATOM 595 N N . ALA A 1 83 ? -9.181 -13.683 -20.363 1 95.18 83 ALA A N 1
ATOM 596 C CA . ALA A 1 83 ? -9.464 -14.226 -21.689 1 95.18 83 ALA A CA 1
ATOM 597 C C . ALA A 1 83 ? -8.439 -15.288 -22.077 1 95.18 83 ALA A C 1
ATOM 599 O O . ALA A 1 83 ? -7.475 -14.998 -22.789 1 95.18 83 ALA A O 1
ATOM 600 N N . TYR A 1 84 ? -8.756 -16.443 -21.657 1 94.26 84 TYR A N 1
ATOM 601 C CA . TYR A 1 84 ? -7.835 -17.545 -21.91 1 94.26 84 TYR A CA 1
ATOM 602 C C . TYR A 1 84 ? -8.256 -18.335 -23.144 1 94.26 84 TYR A C 1
ATOM 604 O O . TYR A 1 84 ? -9.447 -18.568 -23.363 1 94.26 84 TYR A O 1
ATOM 612 N N . GLN A 1 85 ? -7.272 -18.701 -23.913 1 88.09 85 GLN A N 1
ATOM 613 C CA . GLN A 1 85 ? -7.489 -19.511 -25.107 1 88.09 85 GLN A CA 1
ATOM 614 C C . GLN A 1 85 ? -6.716 -20.825 -25.029 1 88.09 85 GLN A C 1
ATOM 616 O O . GLN A 1 85 ? -5.723 -20.924 -24.305 1 88.09 85 GLN A O 1
ATOM 621 N N . ALA A 1 86 ? -7.375 -21.807 -25.682 1 81.98 86 ALA A N 1
ATOM 622 C CA . ALA A 1 86 ? -6.601 -23.034 -25.849 1 81.98 86 ALA A CA 1
ATOM 623 C C . ALA A 1 86 ? -5.344 -22.782 -26.676 1 81.98 86 ALA A C 1
ATOM 625 O O . ALA A 1 86 ? -5.408 -22.168 -27.743 1 81.98 86 ALA A O 1
ATOM 626 N N . GLN A 1 87 ? -4.308 -23.105 -26.058 1 83.29 87 GLN A N 1
ATOM 627 C CA . GLN A 1 87 ? -3.048 -22.814 -26.733 1 83.29 87 GLN A CA 1
ATOM 628 C C . GLN A 1 87 ? -2.025 -23.921 -26.491 1 83.29 87 GLN A C 1
ATOM 630 O O . GLN A 1 87 ? -2.212 -24.764 -25.611 1 83.29 87 GLN A O 1
ATOM 635 N N . SER A 1 88 ? -1.045 -23.871 -27.376 1 88.06 88 SER A N 1
ATOM 636 C CA . SER A 1 88 ? 0.09 -24.762 -27.16 1 88.06 88 SER A CA 1
ATOM 637 C C . SER A 1 88 ? 0.85 -24.391 -25.891 1 88.06 88 SER A C 1
ATOM 639 O O . SER A 1 88 ? 0.949 -23.213 -25.542 1 88.06 88 SER A O 1
ATOM 641 N N . ALA A 1 89 ? 1.299 -25.455 -25.24 1 93.21 89 ALA A N 1
ATOM 642 C CA . ALA A 1 89 ? 2.015 -25.231 -23.987 1 93.21 89 ALA A CA 1
ATOM 643 C C . ALA A 1 89 ? 3.128 -26.257 -23.8 1 93.21 89 ALA A C 1
ATOM 645 O O . ALA A 1 89 ? 3.073 -27.352 -24.364 1 93.21 89 ALA A O 1
ATOM 646 N N . VAL A 1 90 ? 4.101 -25.866 -23.162 1 95.18 90 VAL A N 1
ATOM 647 C CA . VAL A 1 90 ? 5.226 -26.732 -22.825 1 95.18 90 VAL A CA 1
ATOM 648 C C . VAL A 1 90 ? 5.39 -26.8 -21.308 1 95.18 90 VAL A C 1
ATOM 650 O O . VAL A 1 90 ? 5.431 -25.768 -20.635 1 95.18 90 VAL A O 1
ATOM 653 N N . VAL A 1 91 ? 5.446 -28.009 -20.792 1 97.06 91 VAL A N 1
ATOM 654 C CA . VAL A 1 91 ? 5.68 -28.236 -19.37 1 97.06 91 VAL A CA 1
ATOM 655 C C . VAL A 1 91 ? 7.175 -28.417 -19.115 1 97.06 91 VAL A C 1
ATOM 657 O O . VAL A 1 91 ? 7.837 -29.204 -19.795 1 97.06 91 VAL A O 1
ATOM 660 N N . VAL A 1 92 ? 7.647 -27.653 -18.151 1 97.71 92 VAL A N 1
ATOM 661 C CA . VAL A 1 92 ? 9.071 -27.702 -17.837 1 97.71 92 VAL A CA 1
ATOM 662 C C . VAL A 1 92 ? 9.263 -27.971 -16.347 1 97.71 92 VAL A C 1
ATOM 664 O O . VAL A 1 92 ? 8.625 -27.332 -15.507 1 97.71 92 VAL A O 1
ATOM 667 N N . ASN A 1 93 ? 10.046 -28.959 -16.031 1 97.98 93 ASN A N 1
ATOM 668 C CA . ASN A 1 93 ? 10.611 -29.075 -14.691 1 97.98 93 ASN A CA 1
ATOM 669 C C . ASN A 1 93 ? 11.881 -28.243 -14.544 1 97.98 93 ASN A C 1
ATOM 671 O O . ASN A 1 93 ? 12.956 -28.661 -14.976 1 97.98 93 ASN A O 1
ATOM 675 N N . ASN A 1 94 ? 11.815 -27.106 -13.871 1 96.17 94 ASN A N 1
ATOM 676 C CA . ASN A 1 94 ? 12.952 -26.193 -13.88 1 96.17 94 ASN A CA 1
ATOM 677 C C . ASN A 1 94 ? 13.813 -26.357 -12.631 1 96.17 94 ASN A C 1
ATOM 679 O O . ASN A 1 94 ? 14.663 -25.513 -12.342 1 96.17 94 ASN A O 1
ATOM 683 N N . GLY A 1 95 ? 13.463 -27.424 -11.914 1 95.11 95 GLY A N 1
ATOM 684 C CA . GLY A 1 95 ? 14.226 -27.711 -10.71 1 95.11 95 GLY A CA 1
ATOM 685 C C . GLY A 1 95 ? 13.587 -27.154 -9.452 1 95.11 95 GLY A C 1
ATOM 686 O O . GLY A 1 95 ? 13.874 -27.618 -8.346 1 95.11 95 GLY A O 1
ATOM 687 N N . HIS A 1 96 ? 12.744 -26.172 -9.562 1 95.93 96 HIS A N 1
ATOM 688 C CA . HIS A 1 96 ? 12.098 -25.537 -8.419 1 95.93 96 HIS A CA 1
ATOM 689 C C . HIS A 1 96 ? 10.594 -25.79 -8.425 1 95.93 96 HIS A C 1
ATOM 691 O O . HIS A 1 96 ? 9.942 -25.706 -7.382 1 95.93 96 HIS A O 1
ATOM 697 N N . THR A 1 97 ? 10.129 -26.049 -9.655 1 97.65 97 THR A N 1
ATOM 698 C CA . THR A 1 97 ? 8.706 -26.324 -9.817 1 97.65 97 THR A CA 1
ATOM 699 C C . THR A 1 97 ? 8.425 -26.927 -11.191 1 97.65 97 THR A C 1
ATOM 701 O O . THR A 1 97 ? 9.347 -27.146 -11.979 1 97.65 97 THR A O 1
ATOM 704 N N . LEU A 1 98 ? 7.151 -27.305 -11.403 1 97.63 98 LEU A N 1
ATOM 705 C CA . LEU A 1 98 ? 6.622 -27.531 -12.744 1 97.63 98 LEU A CA 1
ATOM 706 C C . LEU A 1 98 ? 6.032 -26.248 -13.319 1 97.63 98 LEU A C 1
ATOM 708 O O . LEU A 1 98 ? 5.097 -25.68 -12.75 1 97.63 98 LEU A O 1
ATOM 712 N N . GLN A 1 99 ? 6.575 -25.787 -14.347 1 98 99 GLN A N 1
ATOM 713 C CA . GLN A 1 99 ? 6.163 -24.562 -15.024 1 98 99 GLN A CA 1
ATOM 714 C C . GLN A 1 99 ? 5.585 -24.864 -16.404 1 98 99 GLN A C 1
ATOM 716 O O . GLN A 1 99 ? 6.14 -25.672 -17.152 1 98 99 GLN A O 1
ATOM 721 N N . VAL A 1 100 ? 4.495 -24.298 -16.721 1 97 100 VAL A N 1
ATOM 722 C CA . VAL A 1 100 ? 3.881 -24.43 -18.039 1 97 100 VAL A CA 1
ATOM 723 C C . VAL A 1 100 ? 4.017 -23.117 -18.806 1 97 100 VAL A C 1
ATOM 725 O O . VAL A 1 100 ? 3.426 -22.104 -18.424 1 97 100 VAL A O 1
ATOM 728 N N . ASN A 1 101 ? 4.747 -23.112 -19.845 1 95.99 101 ASN A N 1
ATOM 729 C CA . ASN A 1 101 ? 4.886 -21.969 -20.741 1 95.99 101 ASN A CA 1
ATOM 730 C C . ASN A 1 101 ? 3.822 -21.981 -21.835 1 95.99 101 ASN A C 1
ATOM 732 O O . ASN A 1 101 ? 3.637 -22.991 -22.516 1 95.99 101 ASN A O 1
ATOM 736 N N . VAL A 1 102 ? 3.159 -20.901 -21.962 1 94.15 102 VAL A N 1
ATOM 737 C CA . VAL A 1 102 ? 2.045 -20.888 -22.905 1 94.15 102 VAL A CA 1
ATOM 738 C C . VAL A 1 102 ? 2.36 -19.947 -24.065 1 94.15 102 VAL A C 1
ATOM 740 O O . VAL A 1 102 ? 3.085 -18.964 -23.896 1 94.15 102 VAL A O 1
ATOM 743 N N . SER A 1 103 ? 1.877 -20.305 -25.261 1 91.87 103 SER A N 1
ATOM 744 C CA . SER A 1 103 ? 1.976 -19.403 -26.405 1 91.87 103 SER A CA 1
ATOM 745 C C . SER A 1 103 ? 1.12 -18.158 -26.202 1 91.87 103 SER A C 1
ATOM 747 O O . SER A 1 103 ? 0.183 -18.166 -25.401 1 91.87 103 SER A O 1
ATOM 749 N N . PRO A 1 104 ? 1.473 -17.1 -26.912 1 91.85 104 PRO A N 1
ATOM 750 C CA . PRO A 1 104 ? 0.683 -15.873 -26.792 1 91.85 104 PRO A CA 1
ATOM 751 C C . PRO A 1 104 ? -0.786 -16.078 -27.157 1 91.85 104 PRO A C 1
ATOM 753 O O . PRO A 1 104 ? -1.109 -16.955 -27.963 1 91.85 104 PRO A O 1
ATOM 756 N N . GLY A 1 105 ? -1.651 -15.248 -26.55 1 92.62 105 GLY A N 1
ATOM 757 C CA . GLY A 1 105 ? -3.056 -15.282 -26.922 1 92.62 105 GLY A CA 1
ATOM 758 C C . GLY A 1 105 ? -3.991 -15.159 -25.733 1 92.62 105 GLY A C 1
ATOM 759 O O . GLY A 1 105 ? -5.165 -14.818 -25.893 1 92.62 105 GLY A O 1
ATOM 760 N N . SER A 1 106 ? -3.504 -15.51 -24.592 1 95.86 106 SER A N 1
ATOM 761 C CA . SER A 1 106 ? -4.286 -15.381 -23.367 1 95.86 106 SER A CA 1
ATOM 762 C C . SER A 1 106 ? -3.92 -14.11 -22.609 1 95.86 106 SER A C 1
ATOM 764 O O . SER A 1 106 ? -2.747 -13.735 -22.544 1 95.86 106 SER A O 1
ATOM 766 N N . SER A 1 107 ? -4.982 -13.451 -22.055 1 97.1 107 SER A N 1
ATOM 767 C CA . SER A 1 107 ? -4.704 -12.158 -21.439 1 97.1 107 SER A CA 1
ATOM 768 C C . SER A 1 107 ? -5.666 -11.874 -20.291 1 97.1 107 SER A C 1
ATOM 770 O O . SER A 1 107 ? -6.623 -12.621 -20.077 1 97.1 107 SER A O 1
ATOM 772 N N . LEU A 1 108 ? -5.344 -10.845 -19.533 1 97.5 108 LEU A N 1
ATOM 773 C CA . LEU A 1 108 ? -6.12 -10.28 -18.434 1 97.5 108 LEU A CA 1
ATOM 774 C C . LEU A 1 108 ? -6.108 -8.756 -18.488 1 97.5 108 LEU A C 1
ATOM 776 O O . LEU A 1 108 ? -5.047 -8.144 -18.631 1 97.5 108 LEU A O 1
ATOM 780 N N . ASP A 1 109 ? -7.264 -8.151 -18.466 1 96.5 109 ASP A N 1
ATOM 781 C CA . ASP A 1 109 ? -7.354 -6.71 -18.253 1 96.5 109 ASP A CA 1
ATOM 782 C C . ASP A 1 109 ? -7.551 -6.385 -16.774 1 96.5 109 ASP A C 1
ATOM 784 O O . ASP A 1 109 ? -8.447 -6.932 -16.127 1 96.5 109 ASP A O 1
ATOM 788 N N . PHE A 1 110 ? -6.753 -5.551 -16.282 1 95.62 110 PHE A N 1
ATOM 789 C CA . PHE A 1 110 ? -6.818 -5.21 -14.865 1 95.62 110 PHE A CA 1
ATOM 790 C C . PHE A 1 110 ? -6.39 -3.765 -14.636 1 95.62 110 PHE A C 1
ATOM 792 O O . PHE A 1 110 ? -5.299 -3.363 -15.047 1 95.62 110 PHE A O 1
ATOM 799 N N . ARG A 1 111 ? -7.298 -3.01 -14.038 1 91.36 111 ARG A N 1
ATOM 800 C CA . ARG A 1 111 ? -7.068 -1.619 -13.663 1 91.36 111 ARG A CA 1
ATOM 801 C C . ARG A 1 111 ? -6.55 -0.811 -14.849 1 91.36 111 ARG A C 1
ATOM 803 O O . ARG A 1 111 ? -5.561 -0.085 -14.727 1 91.36 111 ARG A O 1
ATOM 810 N N . GLY A 1 112 ? -7.127 -1.1 -15.969 1 91.31 112 GLY A N 1
ATOM 811 C CA . GLY A 1 112 ? -6.929 -0.288 -17.159 1 91.31 112 GLY A CA 1
ATOM 812 C C . GLY A 1 112 ? -5.74 -0.729 -17.991 1 91.31 112 GLY A C 1
ATOM 813 O O . GLY A 1 112 ? -5.388 -0.076 -18.975 1 91.31 112 GLY A O 1
ATOM 814 N N . GLN A 1 113 ? -5.12 -1.835 -17.622 1 94.9 113 GLN A N 1
ATOM 815 C CA . GLN A 1 113 ? -3.966 -2.332 -18.363 1 94.9 113 GLN A CA 1
ATOM 816 C C . GLN A 1 113 ? -4.178 -3.778 -18.804 1 94.9 113 GLN A C 1
ATOM 818 O O . GLN A 1 113 ? -4.827 -4.558 -18.104 1 94.9 113 GLN A O 1
ATOM 823 N N . ARG A 1 114 ? -3.596 -4.058 -19.906 1 96.77 114 ARG A N 1
ATOM 824 C CA . ARG A 1 114 ? -3.65 -5.419 -20.43 1 96.77 114 ARG A CA 1
ATOM 825 C C . ARG A 1 114 ? -2.394 -6.199 -20.059 1 96.77 114 ARG A C 1
ATOM 827 O O . ARG A 1 114 ? -1.278 -5.694 -20.201 1 96.77 114 ARG A O 1
ATOM 834 N N . TYR A 1 115 ? -2.565 -7.357 -19.636 1 98.21 115 TYR A N 1
ATOM 835 C CA . TYR A 1 115 ? -1.495 -8.269 -19.248 1 98.21 115 TYR A CA 1
ATOM 836 C C . TYR A 1 115 ? -1.573 -9.57 -20.038 1 98.21 115 TYR A C 1
ATOM 838 O O . TYR A 1 115 ? -2.648 -10.161 -20.168 1 98.21 115 TYR A O 1
ATOM 846 N N . GLU A 1 116 ? -0.456 -10.014 -20.506 1 98.08 116 GLU A N 1
ATOM 847 C CA . GLU A 1 116 ? -0.396 -11.246 -21.287 1 98.08 116 GLU A CA 1
ATOM 848 C C . GLU A 1 116 ? 0.055 -12.423 -20.427 1 98.08 116 GLU A C 1
ATOM 850 O O . GLU A 1 116 ? 1.05 -12.327 -19.706 1 98.08 116 GLU A O 1
ATOM 855 N N . LEU A 1 117 ? -0.707 -13.49 -20.558 1 97.82 117 LEU A N 1
ATOM 856 C CA . LEU A 1 117 ? -0.301 -14.683 -19.823 1 97.82 117 LEU A CA 1
ATOM 857 C C . LEU A 1 117 ? 1.011 -15.238 -20.368 1 97.82 117 LEU A C 1
ATOM 859 O O . LEU A 1 117 ? 1.128 -15.497 -21.568 1 97.82 117 LEU A O 1
ATOM 863 N N . LEU A 1 118 ? 1.94 -15.44 -19.506 1 97.26 118 LEU A N 1
ATOM 864 C CA . LEU A 1 118 ? 3.252 -15.951 -19.888 1 97.26 118 LEU A CA 1
ATOM 865 C C . LEU A 1 118 ? 3.383 -17.429 -19.539 1 97.26 118 LEU A C 1
ATOM 867 O O . LEU A 1 118 ? 3.91 -18.214 -20.331 1 97.26 118 LEU A O 1
ATOM 871 N N . GLN A 1 119 ? 2.985 -17.716 -18.373 1 97.12 119 GLN A N 1
ATOM 872 C CA . GLN A 1 119 ? 3.198 -19.044 -17.809 1 97.12 119 GLN A CA 1
ATOM 873 C C . GLN A 1 119 ? 2.349 -19.254 -16.559 1 97.12 119 GLN A C 1
ATOM 875 O O . GLN A 1 119 ? 1.745 -18.309 -16.047 1 97.12 119 GLN A O 1
ATOM 880 N N . TYR A 1 120 ? 2.238 -20.459 -16.118 1 97.29 120 TYR A N 1
ATOM 881 C CA . TYR A 1 120 ? 1.709 -20.763 -14.793 1 97.29 120 TYR A CA 1
ATOM 882 C C . TYR A 1 120 ? 2.479 -21.91 -14.148 1 97.29 120 TYR A C 1
ATOM 884 O O . TYR A 1 120 ? 3.138 -22.689 -14.84 1 97.29 120 TYR A O 1
ATOM 892 N N . HIS A 1 121 ? 2.519 -21.916 -12.835 1 98.49 121 HIS A N 1
ATOM 893 C CA . HIS A 1 121 ? 3.295 -22.904 -12.094 1 98.49 121 HIS A CA 1
ATOM 894 C C . HIS A 1 121 ? 2.679 -23.174 -10.725 1 98.49 121 HIS A C 1
ATOM 896 O O . HIS A 1 121 ? 1.731 -22.497 -10.322 1 98.49 121 HIS A O 1
ATOM 902 N N . PHE A 1 122 ? 3.294 -24.132 -9.989 1 98.71 122 PHE A N 1
ATOM 903 C CA . PHE A 1 122 ? 2.648 -24.673 -8.799 1 98.71 122 PHE A CA 1
ATOM 904 C C . PHE A 1 122 ? 3.601 -24.654 -7.61 1 98.71 122 PHE A C 1
ATOM 906 O O . PHE A 1 122 ? 4.819 -24.728 -7.783 1 98.71 122 PHE A O 1
ATOM 913 N N . HIS A 1 123 ? 2.989 -24.578 -6.432 1 98.82 123 HIS A N 1
ATOM 914 C CA . HIS A 1 123 ? 3.734 -24.633 -5.179 1 98.82 123 HIS A CA 1
ATOM 915 C C . HIS A 1 123 ? 3.103 -25.624 -4.207 1 98.82 123 HIS A C 1
ATOM 917 O O . HIS A 1 123 ? 1.877 -25.688 -4.087 1 98.82 123 HIS A O 1
ATOM 923 N N . HIS A 1 124 ? 3.99 -26.398 -3.512 1 98.56 124 HIS A N 1
ATOM 924 C CA . HIS A 1 124 ? 3.596 -27.285 -2.423 1 98.56 124 HIS A CA 1
ATOM 925 C C . HIS A 1 124 ? 4.452 -27.049 -1.183 1 98.56 124 HIS A C 1
ATOM 927 O O . HIS A 1 124 ? 5.667 -27.254 -1.213 1 98.56 124 HIS A O 1
ATOM 933 N N . PRO A 1 125 ? 3.746 -26.672 -0.04 1 98.32 125 PRO A N 1
ATOM 934 C CA . PRO A 1 125 ? 2.37 -26.192 0.112 1 98.32 125 PRO A CA 1
ATOM 935 C C . PRO A 1 125 ? 2.156 -24.811 -0.503 1 98.32 125 PRO A C 1
ATOM 937 O O . PRO A 1 125 ? 3.046 -24.286 -1.177 1 98.32 125 PRO A O 1
ATOM 940 N N . SER A 1 126 ? 0.979 -24.301 -0.366 1 98.84 126 SER A N 1
ATOM 941 C CA . SER A 1 126 ? 0.72 -22.94 -0.825 1 98.84 126 SER A CA 1
ATOM 942 C C . SER A 1 126 ? 1.671 -21.946 -0.167 1 98.84 126 SER A C 1
ATOM 944 O O . SER A 1 126 ? 2.001 -22.082 1.013 1 98.84 126 SER A O 1
ATOM 946 N N . GLU A 1 127 ? 2.077 -20.99 -0.961 1 98.68 127 GLU A N 1
ATOM 947 C CA . GLU A 1 127 ? 2.929 -19.929 -0.431 1 98.68 127 GLU A CA 1
ATOM 948 C C . GLU A 1 127 ? 2.114 -18.914 0.365 1 98.68 127 GLU A C 1
ATOM 950 O O . GLU A 1 127 ? 2.504 -18.525 1.468 1 98.68 127 GLU A O 1
ATOM 955 N N . HIS A 1 128 ? 1.077 -18.5 -0.196 1 98.89 128 HIS A N 1
ATOM 956 C CA . HIS A 1 128 ? 0.185 -17.627 0.559 1 98.89 128 HIS A CA 1
ATOM 957 C C . HIS A 1 128 ? -0.546 -18.399 1.653 1 98.89 128 HIS A C 1
ATOM 959 O O . HIS A 1 128 ? -0.887 -19.57 1.47 1 98.89 128 HIS A O 1
ATOM 965 N N . LEU A 1 129 ? -0.726 -17.729 2.727 1 98.83 129 LEU A N 1
ATOM 966 C CA . LEU A 1 129 ? -1.654 -18.205 3.748 1 98.83 129 LEU A CA 1
ATOM 967 C C . LEU A 1 129 ? -2.97 -17.437 3.687 1 98.83 129 LEU A C 1
ATOM 969 O O . LEU A 1 129 ? -3.001 -16.285 3.248 1 98.83 129 LEU A O 1
ATOM 973 N N . VAL A 1 130 ? -3.999 -18.104 4.04 1 98.57 130 VAL A N 1
ATOM 974 C CA . VAL A 1 130 ? -5.291 -17.464 4.261 1 98.57 130 VAL A CA 1
ATOM 975 C C . VAL A 1 130 ? -5.704 -17.622 5.723 1 98.57 130 VAL A C 1
ATOM 977 O O . VAL A 1 130 ? -5.971 -18.735 6.182 1 98.57 130 VAL A O 1
ATOM 980 N N . ASN A 1 131 ? -5.678 -16.507 6.452 1 98.08 131 ASN A N 1
ATOM 981 C CA . ASN A 1 131 ? -5.948 -16.519 7.886 1 98.08 131 ASN A CA 1
ATOM 982 C C . ASN A 1 131 ? -5.046 -17.508 8.618 1 98.08 131 ASN A C 1
ATOM 984 O O . ASN A 1 131 ? -5.521 -18.308 9.426 1 98.08 131 ASN A O 1
ATOM 988 N N . GLY A 1 132 ? -3.841 -17.555 8.155 1 98.25 132 GLY A N 1
ATOM 989 C CA . GLY A 1 132 ? -2.829 -18.344 8.84 1 98.25 132 GLY A CA 1
ATOM 990 C C . GLY A 1 132 ? -2.773 -19.784 8.366 1 98.25 132 GLY A C 1
ATOM 991 O O . GLY A 1 132 ? -1.98 -20.579 8.874 1 98.25 132 GLY A O 1
ATOM 992 N N . LYS A 1 133 ? -3.557 -20.143 7.371 1 98.34 133 LYS A N 1
ATOM 993 C CA . LYS A 1 133 ? -3.637 -21.539 6.95 1 98.34 133 LYS A CA 1
ATOM 994 C C . LYS A 1 133 ? -3.098 -21.718 5.534 1 98.34 133 LYS A C 1
ATOM 996 O O . LYS A 1 133 ? -3.43 -20.943 4.635 1 98.34 133 LYS A O 1
ATOM 1001 N N . ALA A 1 134 ? -2.355 -22.728 5.375 1 98.5 134 ALA A N 1
ATOM 1002 C CA . ALA A 1 134 ? -1.826 -23.074 4.058 1 98.5 134 ALA A CA 1
ATOM 1003 C C . ALA A 1 134 ? -2.714 -24.103 3.364 1 98.5 134 ALA A C 1
ATOM 1005 O O . ALA A 1 134 ? -3.234 -25.018 4.007 1 98.5 134 ALA A O 1
ATOM 1006 N N . ALA A 1 135 ? -2.912 -23.984 2.118 1 98.74 135 ALA A N 1
ATOM 1007 C CA . ALA A 1 135 ? -3.468 -25.051 1.289 1 98.74 135 ALA A CA 1
ATOM 1008 C C . ALA A 1 135 ? -2.385 -26.041 0.871 1 98.74 135 ALA A C 1
ATOM 1010 O O . ALA A 1 135 ? -1.194 -25.722 0.911 1 98.74 135 ALA A O 1
ATOM 1011 N N . PRO A 1 136 ? -2.785 -27.2 0.451 1 98.72 136 PRO A N 1
ATOM 1012 C CA . PRO A 1 136 ? -1.777 -28.179 0.038 1 98.72 136 PRO A CA 1
ATOM 1013 C C . PRO A 1 136 ? -1.049 -27.772 -1.241 1 98.72 136 PRO A C 1
ATOM 1015 O O . PRO A 1 136 ? 0.104 -28.158 -1.45 1 98.72 136 PRO A O 1
ATOM 1018 N N . LEU A 1 137 ? -1.759 -27.065 -2.131 1 98.75 137 LEU A N 1
ATOM 1019 C CA . LEU A 1 137 ? -1.178 -26.595 -3.385 1 98.75 137 LEU A CA 1
ATOM 1020 C C . LEU A 1 137 ? -1.643 -25.178 -3.701 1 98.75 137 LEU A C 1
ATOM 1022 O O . LEU A 1 137 ? -2.724 -24.764 -3.276 1 98.75 137 LEU A O 1
ATOM 1026 N N . GLU A 1 138 ? -0.811 -24.506 -4.436 1 98.89 138 GLU A N 1
ATOM 1027 C CA . GLU A 1 138 ? -1.142 -23.182 -4.955 1 98.89 138 GLU A CA 1
ATOM 1028 C C . GLU A 1 138 ? -0.713 -23.038 -6.413 1 98.89 138 GLU A C 1
ATOM 1030 O O . GLU A 1 138 ? 0.38 -23.467 -6.789 1 98.89 138 GLU A O 1
ATOM 1035 N N . LEU A 1 139 ? -1.57 -22.495 -7.17 1 98.81 139 LEU A N 1
ATOM 1036 C CA . LEU A 1 139 ? -1.336 -22.209 -8.582 1 98.81 139 LEU A CA 1
ATOM 1037 C C . LEU A 1 139 ? -1.107 -20.718 -8.804 1 98.81 139 LEU A C 1
ATOM 1039 O O . LEU A 1 139 ? -1.836 -19.886 -8.259 1 98.81 139 LEU A O 1
ATOM 1043 N N . HIS A 1 140 ? -0.055 -20.357 -9.485 1 98.88 140 HIS A N 1
ATOM 1044 C CA . HIS A 1 140 ? 0.224 -18.99 -9.91 1 98.88 140 HIS A CA 1
ATOM 1045 C C . HIS A 1 140 ? 0.1 -18.847 -11.423 1 98.88 140 HIS A C 1
ATOM 1047 O O . HIS A 1 140 ? 0.818 -19.51 -12.175 1 98.88 140 HIS A O 1
ATOM 1053 N N . LEU A 1 141 ? -0.779 -18.04 -11.91 1 98.56 141 LEU A N 1
ATOM 1054 C CA . LEU A 1 141 ? -0.829 -17.631 -13.309 1 98.56 141 LEU A CA 1
ATOM 1055 C C . LEU A 1 141 ? -0.185 -16.262 -13.499 1 98.56 141 LEU A C 1
ATOM 1057 O O . LEU A 1 141 ? -0.712 -15.253 -13.026 1 98.56 141 LEU A O 1
ATOM 1061 N N . VAL A 1 142 ? 0.909 -16.228 -14.201 1 98.72 142 VAL A N 1
ATOM 1062 C CA . VAL A 1 142 ? 1.746 -15.036 -14.291 1 98.72 142 VAL A CA 1
ATOM 1063 C C . VAL A 1 142 ? 1.462 -14.302 -15.599 1 98.72 142 VAL A C 1
ATOM 1065 O O . VAL A 1 142 ? 1.633 -14.864 -16.684 1 98.72 142 VAL A O 1
ATOM 1068 N N . HIS A 1 143 ? 1.037 -13.025 -15.524 1 98.79 143 HIS A N 1
ATOM 1069 C CA . HIS A 1 143 ? 0.744 -12.168 -16.668 1 98.79 143 HIS A CA 1
ATOM 1070 C C . HIS A 1 143 ? 1.718 -10.997 -16.742 1 98.79 143 HIS A C 1
ATOM 1072 O O . HIS A 1 143 ? 2.023 -10.373 -15.723 1 98.79 143 HIS A O 1
ATOM 1078 N N . LYS A 1 144 ? 2.189 -10.738 -17.844 1 98.49 144 LYS A N 1
ATOM 1079 C CA . LYS A 1 144 ? 3.133 -9.641 -18.036 1 98.49 144 LYS A CA 1
ATOM 1080 C C . LYS A 1 144 ? 2.435 -8.408 -18.601 1 98.49 144 LYS A C 1
ATOM 1082 O O . LYS A 1 144 ? 1.73 -8.494 -19.609 1 98.49 144 LYS A O 1
ATOM 1087 N N . GLY A 1 145 ? 2.533 -7.332 -17.866 1 97.18 145 GLY A N 1
ATOM 1088 C CA . GLY A 1 145 ? 2.112 -6.035 -18.371 1 97.18 145 GLY A CA 1
ATOM 1089 C C . GLY A 1 145 ? 3.274 -5.133 -18.74 1 97.18 145 GLY A C 1
ATOM 1090 O O . GLY A 1 145 ? 4.424 -5.576 -18.776 1 97.18 145 GLY A O 1
ATOM 1091 N N . PRO A 1 146 ? 3.011 -3.916 -19.057 1 94.51 146 PRO A N 1
ATOM 1092 C CA . PRO A 1 146 ? 4.058 -2.982 -19.479 1 94.51 146 PRO A CA 1
ATOM 1093 C C . PRO A 1 146 ? 5.047 -2.661 -18.36 1 94.51 146 PRO A C 1
ATOM 1095 O O . PRO A 1 146 ? 6.247 -2.527 -18.612 1 94.51 146 PRO A O 1
ATOM 1098 N N . THR A 1 147 ? 4.565 -2.564 -17.143 1 91.94 147 THR A N 1
ATOM 1099 C CA . THR A 1 147 ? 5.442 -2.07 -16.088 1 91.94 147 THR A CA 1
ATOM 1100 C C . THR A 1 147 ? 5.401 -2.994 -14.874 1 91.94 147 THR A C 1
ATOM 1102 O O . THR A 1 147 ? 6.15 -2.8 -13.914 1 91.94 147 THR A O 1
ATOM 1105 N N . ALA A 1 148 ? 4.523 -3.933 -14.935 1 96.24 148 ALA A N 1
ATOM 1106 C CA . ALA A 1 148 ? 4.352 -4.815 -13.783 1 96.24 148 ALA A CA 1
ATOM 1107 C C . ALA A 1 148 ? 3.907 -6.208 -14.221 1 96.24 148 ALA A C 1
ATOM 1109 O O . ALA A 1 148 ? 3.464 -6.397 -15.356 1 96.24 148 ALA A O 1
ATOM 1110 N N . LEU A 1 149 ? 4.119 -7.14 -13.386 1 98.42 149 LEU A N 1
ATOM 1111 C CA . LEU A 1 149 ? 3.477 -8.445 -13.498 1 98.42 149 LEU A CA 1
ATOM 1112 C C . LEU A 1 149 ? 2.169 -8.477 -12.714 1 98.42 149 LEU A C 1
ATOM 1114 O O . LEU A 1 149 ? 2.015 -7.755 -11.726 1 98.42 149 LEU A O 1
ATOM 1118 N N . THR A 1 150 ? 1.285 -9.225 -13.178 1 98.65 150 THR A N 1
ATOM 1119 C CA . THR A 1 150 ? 0.086 -9.567 -12.421 1 98.65 150 THR A CA 1
ATOM 1120 C C . THR A 1 150 ? -0.048 -11.08 -12.276 1 98.65 150 THR A C 1
ATOM 1122 O O . THR A 1 150 ? 0.002 -11.811 -13.267 1 98.65 150 THR A O 1
ATOM 1125 N N . VAL A 1 151 ? -0.196 -11.499 -11.081 1 98.88 151 VAL A N 1
ATOM 1126 C CA . VAL A 1 151 ? -0.269 -12.933 -10.826 1 98.88 151 VAL A CA 1
ATOM 1127 C C . VAL A 1 151 ? -1.615 -13.279 -10.194 1 98.88 151 VAL A C 1
ATOM 1129 O O . VAL A 1 151 ? -1.996 -12.699 -9.174 1 98.88 151 VAL A O 1
ATOM 1132 N N . ILE A 1 152 ? -2.305 -14.168 -10.793 1 98.78 152 ILE A N 1
ATOM 1133 C CA . ILE A 1 152 ? -3.492 -14.748 -10.174 1 98.78 152 ILE A CA 1
ATOM 1134 C C . ILE A 1 152 ? -3.096 -15.964 -9.338 1 98.78 152 ILE A C 1
ATOM 1136 O O . ILE A 1 152 ? -2.52 -16.922 -9.859 1 98.78 152 ILE A O 1
ATOM 1140 N N . GLY A 1 153 ? -3.319 -15.869 -8.065 1 98.79 153 GLY A N 1
ATOM 1141 C CA . GLY A 1 153 ? -3.12 -16.999 -7.172 1 98.79 153 GLY A CA 1
ATOM 1142 C C . GLY A 1 153 ? -4.394 -17.78 -6.905 1 98.79 153 GLY A C 1
ATOM 1143 O O . GLY A 1 153 ? -5.445 -17.192 -6.642 1 98.79 153 GLY A O 1
ATOM 1144 N N . VAL A 1 154 ? -4.295 -19.075 -7.002 1 98.79 154 VAL A N 1
ATOM 1145 C CA . VAL A 1 154 ? -5.423 -19.967 -6.753 1 98.79 154 VAL A CA 1
ATOM 1146 C C . VAL A 1 154 ? -5.016 -21.047 -5.754 1 98.79 154 VAL A C 1
ATOM 1148 O O . VAL A 1 154 ? -4.045 -21.774 -5.977 1 98.79 154 VAL A O 1
ATOM 1151 N N . MET A 1 155 ? -5.774 -21.123 -4.685 1 98.79 155 MET A N 1
ATOM 1152 C CA . MET A 1 155 ? -5.568 -22.238 -3.765 1 98.79 155 MET A CA 1
ATOM 1153 C C . MET A 1 155 ? -6.178 -23.521 -4.319 1 98.79 155 MET A C 1
ATOM 1155 O O . MET A 1 155 ? -7.267 -23.497 -4.895 1 98.79 155 MET A O 1
ATOM 1159 N N . LEU A 1 156 ? -5.427 -24.575 -4.243 1 98.77 156 LEU A N 1
ATOM 1160 C CA . LEU A 1 156 ? -5.904 -25.901 -4.621 1 98.77 156 LEU A CA 1
ATOM 1161 C C . LEU A 1 156 ? -6.114 -26.775 -3.39 1 98.77 156 LEU A C 1
ATOM 1163 O O . LEU A 1 156 ? -5.174 -27.022 -2.63 1 98.77 156 LEU A O 1
ATOM 1167 N N . VAL A 1 157 ? -7.336 -27.237 -3.24 1 98.72 157 VAL A N 1
ATOM 1168 C CA . VAL A 1 157 ? -7.689 -27.97 -2.029 1 98.72 157 VAL A CA 1
ATOM 1169 C C . VAL A 1 157 ? -8.23 -29.35 -2.399 1 98.72 157 VAL A C 1
ATOM 1171 O O . VAL A 1 157 ? -8.681 -29.564 -3.527 1 98.72 157 VAL A O 1
ATOM 1174 N N . PRO A 1 158 ? -8.173 -30.316 -1.467 1 98.71 158 PRO A N 1
ATOM 1175 C CA . PRO A 1 158 ? -8.638 -31.672 -1.769 1 98.71 158 PRO A CA 1
ATOM 1176 C C . PRO A 1 158 ? -10.119 -31.721 -2.137 1 98.71 158 PRO A C 1
ATOM 1178 O O . PRO A 1 158 ? -10.94 -31.059 -1.497 1 98.71 158 PRO A O 1
ATOM 1181 N N . GLY A 1 159 ? -10.424 -32.405 -3.151 1 98.55 159 GLY A N 1
ATOM 1182 C CA . GLY A 1 159 ? -11.763 -32.641 -3.667 1 98.55 159 GLY A CA 1
ATOM 1183 C C . GLY A 1 159 ? -11.772 -33.417 -4.971 1 98.55 159 GLY A C 1
ATOM 1184 O O . GLY A 1 159 ? -11.042 -34.399 -5.12 1 98.55 159 GLY A O 1
ATOM 1185 N N . ALA A 1 160 ? -12.682 -33.026 -5.859 1 98.07 160 ALA A N 1
ATOM 1186 C CA . ALA A 1 160 ? -12.762 -33.671 -7.167 1 98.07 160 ALA A CA 1
ATOM 1187 C C . ALA A 1 160 ? -11.49 -33.43 -7.976 1 98.07 160 ALA A C 1
ATOM 1189 O O . ALA A 1 160 ? -10.931 -32.331 -7.953 1 98.07 160 ALA A O 1
ATOM 1190 N N . ALA A 1 161 ? -11.125 -34.493 -8.681 1 98.13 161 ALA A N 1
ATOM 1191 C CA . ALA A 1 161 ? -9.958 -34.364 -9.55 1 98.13 161 ALA A CA 1
ATOM 1192 C C . ALA A 1 161 ? -10.16 -33.254 -10.578 1 98.13 161 ALA A C 1
ATOM 1194 O O . ALA A 1 161 ? -11.272 -33.053 -11.073 1 98.13 161 ALA A O 1
ATOM 1195 N N . ASN A 1 162 ? -9.112 -32.598 -10.868 1 97.71 162 ASN A N 1
ATOM 1196 C CA . ASN A 1 162 ? -9.135 -31.54 -11.873 1 97.71 162 ASN A CA 1
ATOM 1197 C C . ASN A 1 162 ? -8.552 -32.015 -13.2 1 97.71 162 ASN A C 1
ATOM 1199 O O . ASN A 1 162 ? -7.365 -32.338 -13.281 1 97.71 162 ASN A O 1
ATOM 1203 N N . PRO A 1 163 ? -9.313 -32.028 -14.25 1 94.6 163 PRO A N 1
ATOM 1204 C CA . PRO A 1 163 ? -8.832 -32.611 -15.505 1 94.6 163 PRO A CA 1
ATOM 1205 C C . PRO A 1 163 ? -7.679 -31.82 -16.119 1 94.6 163 PRO A C 1
ATOM 1207 O O . PRO A 1 163 ? -6.808 -32.399 -16.774 1 94.6 163 PRO A O 1
ATOM 1210 N N . ALA A 1 164 ? -7.705 -30.52 -15.977 1 93.99 164 ALA A N 1
ATOM 1211 C CA . ALA A 1 164 ? -6.613 -29.719 -16.523 1 93.99 164 ALA A CA 1
ATOM 1212 C C . ALA A 1 164 ? -5.296 -30.035 -15.821 1 93.99 164 ALA A C 1
ATOM 1214 O O . ALA A 1 164 ? -4.249 -30.132 -16.466 1 93.99 164 ALA A O 1
ATOM 1215 N N . ILE A 1 165 ? -5.315 -30.205 -14.557 1 96.05 165 ILE A N 1
ATOM 1216 C CA . ILE A 1 165 ? -4.132 -30.538 -13.772 1 96.05 165 ILE A CA 1
ATOM 1217 C C . ILE A 1 165 ? -3.656 -31.945 -14.126 1 96.05 165 ILE A C 1
ATOM 1219 O O . ILE A 1 165 ? -2.454 -32.187 -14.256 1 96.05 165 ILE A O 1
ATOM 1223 N N . GLU A 1 166 ? -4.613 -32.845 -14.308 1 94.97 166 GLU A N 1
ATOM 1224 C CA . GLU A 1 166 ? -4.26 -34.202 -14.715 1 94.97 166 GLU A CA 1
ATOM 1225 C C . GLU A 1 166 ? -3.494 -34.201 -16.035 1 94.97 166 GLU A C 1
ATOM 1227 O O . GLU A 1 166 ? -2.522 -34.942 -16.195 1 94.97 166 GLU A O 1
ATOM 1232 N N . ALA A 1 167 ? -3.944 -33.409 -16.96 1 93.42 167 ALA A N 1
ATOM 1233 C CA . ALA A 1 167 ? -3.284 -33.328 -18.261 1 93.42 167 ALA A CA 1
ATOM 1234 C C . ALA A 1 167 ? -1.827 -32.899 -18.111 1 93.42 167 ALA A C 1
ATOM 1236 O O . ALA A 1 167 ? -0.954 -33.381 -18.837 1 93.42 167 ALA A O 1
ATOM 1237 N N . ILE A 1 168 ? -1.538 -32.037 -17.174 1 94.99 168 ILE A N 1
ATOM 1238 C CA . ILE A 1 168 ? -0.189 -31.532 -16.941 1 94.99 168 ILE A CA 1
ATOM 1239 C C . ILE A 1 168 ? 0.66 -32.614 -16.277 1 94.99 168 ILE A C 1
ATOM 1241 O O . ILE A 1 168 ? 1.789 -32.873 -16.7 1 94.99 168 ILE A O 1
ATOM 1245 N N . TRP A 1 169 ? 0.078 -33.252 -15.226 1 95.51 169 TRP A N 1
ATOM 1246 C CA . TRP A 1 169 ? 0.811 -34.258 -14.465 1 95.51 169 TRP A CA 1
ATOM 1247 C C . TRP A 1 169 ? 1.202 -35.435 -15.353 1 95.51 169 TRP A C 1
ATOM 1249 O O . TRP A 1 169 ? 2.27 -36.026 -15.176 1 95.51 169 TRP A O 1
ATOM 1259 N N . LYS A 1 170 ? 0.377 -35.77 -16.273 1 94.04 170 LYS A N 1
ATOM 1260 C CA . LYS A 1 170 ? 0.599 -36.925 -17.139 1 94.04 170 LYS A CA 1
ATOM 1261 C C . LYS A 1 170 ? 1.883 -36.766 -17.948 1 94.04 170 LYS A C 1
ATOM 1263 O O . LYS A 1 170 ? 2.546 -37.754 -18.269 1 94.04 170 LYS A O 1
ATOM 1268 N N . VAL A 1 171 ? 2.23 -35.559 -18.264 1 94.51 171 VAL A N 1
ATOM 1269 C CA . VAL A 1 171 ? 3.387 -35.366 -19.132 1 94.51 171 VAL A CA 1
ATOM 1270 C C . VAL A 1 171 ? 4.527 -34.728 -18.342 1 94.51 171 VAL A C 1
ATOM 1272 O O . VAL A 1 171 ? 5.556 -34.358 -18.913 1 94.51 171 VAL A O 1
ATOM 1275 N N . ALA A 1 172 ? 4.33 -34.505 -17.028 1 95.41 172 ALA A N 1
ATOM 1276 C CA . ALA A 1 172 ? 5.294 -33.796 -16.19 1 95.41 172 ALA A CA 1
ATOM 1277 C C . ALA A 1 172 ? 6.652 -34.491 -16.207 1 95.41 172 ALA A C 1
ATOM 1279 O O . ALA A 1 172 ? 6.758 -35.668 -15.854 1 95.41 172 ALA A O 1
ATOM 1280 N N . PRO A 1 173 ? 7.666 -33.768 -16.555 1 96.79 173 PRO A N 1
ATOM 1281 C CA . PRO A 1 173 ? 8.99 -34.389 -16.472 1 96.79 173 PRO A CA 1
ATOM 1282 C C . PRO A 1 173 ? 9.433 -34.646 -15.034 1 96.79 173 PRO A C 1
ATOM 1284 O O . PRO A 1 173 ? 9.315 -33.762 -14.181 1 96.79 173 PRO A O 1
ATOM 1287 N N . ALA A 1 174 ? 10.09 -35.72 -14.804 1 94.55 174 ALA A N 1
ATOM 1288 C CA . ALA A 1 174 ? 10.526 -36.093 -13.461 1 94.55 174 ALA A CA 1
ATOM 1289 C C . ALA A 1 174 ? 11.869 -35.452 -13.122 1 94.55 174 ALA A C 1
ATOM 1291 O O . ALA A 1 174 ? 12.165 -35.196 -11.953 1 94.55 174 ALA A O 1
ATOM 1292 N N . LYS A 1 175 ? 12.598 -35.199 -14.14 1 95.32 175 LYS A N 1
ATOM 1293 C CA . LYS A 1 175 ? 13.951 -34.7 -13.91 1 95.32 175 LYS A CA 1
ATOM 1294 C C . LYS A 1 175 ? 14.046 -33.208 -14.218 1 95.32 175 LYS A C 1
ATOM 1296 O O . LYS A 1 175 ? 13.444 -32.727 -15.179 1 95.32 175 LYS A O 1
ATOM 1301 N N . GLU A 1 176 ? 14.798 -32.53 -13.424 1 94.73 176 GLU A N 1
ATOM 1302 C CA . GLU A 1 176 ? 15.084 -31.119 -13.665 1 94.73 176 GLU A CA 1
ATOM 1303 C C . GLU A 1 176 ? 15.606 -30.896 -15.082 1 94.73 176 GLU A C 1
ATOM 1305 O O . GLU A 1 176 ? 16.441 -31.661 -15.569 1 94.73 176 GLU A O 1
ATOM 1310 N N . GLY A 1 177 ? 15.092 -29.896 -15.676 1 95.05 177 GLY A N 1
ATOM 1311 C CA . GLY A 1 177 ? 15.502 -29.582 -17.035 1 95.05 177 GLY A CA 1
ATOM 1312 C C . GLY A 1 177 ? 14.663 -30.28 -18.088 1 95.05 177 GLY A C 1
ATOM 1313 O O . GLY A 1 177 ? 14.744 -29.95 -19.273 1 95.05 177 GLY A O 1
ATOM 1314 N N . GLY A 1 178 ? 13.902 -31.286 -17.704 1 97.2 178 GLY A N 1
ATOM 1315 C CA . GLY A 1 178 ? 13.017 -31.969 -18.634 1 97.2 178 GLY A CA 1
ATOM 1316 C C . GLY A 1 178 ? 11.908 -31.08 -19.165 1 97.2 178 GLY A C 1
ATOM 1317 O O . GLY A 1 178 ? 11.473 -30.148 -18.485 1 97.2 178 GLY A O 1
ATOM 1318 N N . GLU A 1 179 ? 11.444 -31.419 -20.436 1 97.1 179 GLU A N 1
ATOM 1319 C CA . GLU A 1 179 ? 10.351 -30.703 -21.086 1 97.1 179 GLU A CA 1
ATOM 1320 C C . GLU A 1 179 ? 9.388 -31.669 -21.77 1 97.1 179 GLU A C 1
ATOM 1322 O O . GLU A 1 179 ? 9.789 -32.752 -22.202 1 97.1 179 GLU A O 1
ATOM 1327 N N . ALA A 1 180 ? 8.208 -31.302 -21.722 1 95.68 180 ALA A N 1
ATOM 1328 C CA . ALA A 1 180 ? 7.185 -32.055 -22.443 1 95.68 180 ALA A CA 1
ATOM 1329 C C . ALA A 1 180 ? 6.131 -31.123 -23.034 1 95.68 180 ALA A C 1
ATOM 1331 O O . ALA A 1 180 ? 5.737 -30.141 -22.4 1 95.68 180 ALA A O 1
ATOM 1332 N N . THR A 1 181 ? 5.679 -31.39 -24.189 1 92.58 181 THR A N 1
ATOM 1333 C CA . THR A 1 181 ? 4.644 -30.594 -24.838 1 92.58 181 THR A CA 1
ATOM 1334 C C . THR A 1 181 ? 3.255 -31.068 -24.42 1 92.58 181 THR A C 1
ATOM 1336 O O . THR A 1 181 ? 3.003 -32.272 -24.34 1 92.58 181 THR A O 1
ATOM 1339 N N . LEU A 1 182 ? 2.591 -30.073 -24.074 1 89.34 182 LEU A N 1
ATOM 1340 C CA . LEU A 1 182 ? 1.176 -30.376 -23.888 1 89.34 182 LEU A CA 1
ATOM 1341 C C . LEU A 1 182 ? 0.443 -30.388 -25.225 1 89.34 182 LEU A C 1
ATOM 1343 O O . LEU A 1 182 ? 0.895 -29.769 -26.192 1 89.34 182 LEU A O 1
ATOM 1347 N N . GLY A 1 183 ? -0.532 -31.204 -25.429 1 74.9 183 GLY A N 1
ATOM 1348 C CA . GLY A 1 183 ? -1.278 -31.322 -26.671 1 74.9 183 GLY A CA 1
ATOM 1349 C C . GLY A 1 183 ? -1.641 -29.98 -27.279 1 74.9 183 GLY A C 1
ATOM 1350 O O . GLY A 1 183 ? -1.415 -28.934 -26.667 1 74.9 183 GLY A O 1
ATOM 1351 N N . ASP A 1 184 ? -1.841 -29.919 -28.508 1 73.53 184 ASP A N 1
ATOM 1352 C CA . ASP A 1 184 ? -2.404 -28.82 -29.286 1 73.53 184 ASP A CA 1
ATOM 1353 C C . ASP A 1 184 ? -3.828 -29.139 -29.736 1 73.53 184 ASP A C 1
ATOM 1355 O O . ASP A 1 184 ? -4.029 -29.91 -30.677 1 73.53 184 ASP A O 1
ATOM 1359 N N . PRO A 1 185 ? -4.925 -28.546 -28.888 1 73.93 185 PRO A N 1
ATOM 1360 C CA . PRO A 1 185 ? -4.707 -27.459 -27.93 1 73.93 185 PRO A CA 1
ATOM 1361 C C . PRO A 1 185 ? -4.363 -27.966 -26.531 1 73.93 185 PRO A C 1
ATOM 1363 O O . PRO A 1 185 ? -4.623 -29.129 -26.211 1 73.93 185 PRO A O 1
ATOM 1366 N N . GLY A 1 186 ? -3.75 -27.15 -25.808 1 79.31 186 GLY A N 1
ATOM 1367 C CA . GLY A 1 186 ? -3.434 -27.448 -24.42 1 79.31 186 GLY A CA 1
ATOM 1368 C C . GLY A 1 186 ? -4.661 -27.515 -23.53 1 79.31 186 GLY A C 1
ATOM 1369 O O . GLY A 1 186 ? -5.792 -27.491 -24.02 1 79.31 186 GLY A O 1
ATOM 1370 N N . PRO A 1 187 ? -4.386 -27.664 -22.262 1 81.44 187 PRO A N 1
ATOM 1371 C CA . PRO A 1 187 ? -5.511 -27.781 -21.331 1 81.44 187 PRO A CA 1
ATOM 1372 C C . PRO A 1 187 ? -6.368 -26.518 -21.28 1 81.44 187 PRO A C 1
ATOM 1374 O O . PRO A 1 187 ? -5.891 -25.43 -21.612 1 81.44 187 PRO A O 1
ATOM 1377 N N . ASP A 1 188 ? -7.623 -26.699 -20.985 1 85.34 188 ASP A N 1
ATOM 1378 C CA . ASP A 1 188 ? -8.565 -25.609 -20.752 1 85.34 188 ASP A CA 1
ATOM 1379 C C . ASP A 1 188 ? -8.204 -24.832 -19.488 1 85.34 188 ASP A C 1
ATOM 1381 O O . ASP A 1 188 ? -8.487 -25.281 -18.375 1 85.34 188 ASP A O 1
ATOM 1385 N N . LEU A 1 189 ? -7.693 -23.663 -19.633 1 90.5 189 LEU A N 1
ATOM 1386 C CA . LEU A 1 189 ? -7.232 -22.847 -18.515 1 90.5 189 LEU A CA 1
ATOM 1387 C C . LEU A 1 189 ? -8.404 -22.409 -17.643 1 90.5 189 LEU A C 1
ATOM 1389 O O . LEU A 1 189 ? -8.218 -22.058 -16.476 1 90.5 189 LEU A O 1
ATOM 1393 N N . GLY A 1 190 ? -9.58 -22.341 -18.207 1 90.39 190 GLY A N 1
ATOM 1394 C CA . GLY A 1 190 ? -10.76 -22.014 -17.422 1 90.39 190 GLY A CA 1
ATOM 1395 C C . GLY A 1 190 ? -11.008 -22.985 -16.284 1 90.39 190 GLY A C 1
ATOM 1396 O O . GLY A 1 190 ? -11.595 -22.618 -15.264 1 90.39 190 GLY A O 1
ATOM 1397 N N . LYS A 1 191 ? -10.577 -24.22 -16.474 1 91.59 191 LYS A N 1
ATOM 1398 C CA . LYS A 1 191 ? -10.784 -25.254 -15.464 1 91.59 191 LYS A CA 1
ATOM 1399 C C . LYS A 1 191 ? -9.839 -25.065 -14.282 1 91.59 191 LYS A C 1
ATOM 1401 O O . LYS A 1 191 ? -10.016 -25.689 -13.233 1 91.59 191 LYS A O 1
ATOM 1406 N N . LEU A 1 192 ? -8.894 -24.236 -14.48 1 95.12 192 LEU A N 1
ATOM 1407 C CA . LEU A 1 192 ? -7.946 -23.946 -13.409 1 95.12 192 LEU A CA 1
ATOM 1408 C C . LEU A 1 192 ? -8.452 -22.807 -12.53 1 95.12 192 LEU A C 1
ATOM 1410 O O . LEU A 1 192 ? -7.826 -22.471 -11.522 1 95.12 192 LEU A O 1
ATOM 1414 N N . LEU A 1 193 ? -9.53 -22.237 -12.901 1 96.92 193 LEU A N 1
ATOM 1415 C CA . LEU A 1 193 ? -10.105 -21.115 -12.167 1 96.92 193 LEU A CA 1
ATOM 1416 C C . LEU A 1 193 ? -11.487 -21.47 -11.628 1 96.92 193 LEU A C 1
ATOM 1418 O O . LEU A 1 193 ? -12.24 -22.204 -12.272 1 96.92 193 LEU A O 1
ATOM 1422 N N . PRO A 1 194 ? -11.837 -20.941 -10.511 1 96.93 194 PRO A N 1
ATOM 1423 C CA . PRO A 1 194 ? -13.202 -21.131 -10.015 1 96.93 194 PRO A CA 1
ATOM 1424 C C . PRO A 1 194 ? -14.227 -20.287 -10.769 1 96.93 194 PRO A C 1
ATOM 1426 O O . PRO A 1 194 ? -13.855 -19.387 -11.526 1 96.93 194 PRO A O 1
ATOM 1429 N N . GLU A 1 195 ? -15.433 -20.619 -10.524 1 93.58 195 GLU A N 1
ATOM 1430 C CA . GLU A 1 195 ? -16.515 -19.857 -11.141 1 93.58 195 GLU A CA 1
ATOM 1431 C C . GLU A 1 195 ? -16.525 -18.414 -10.646 1 93.58 195 GLU A C 1
ATOM 1433 O O . GLU A 1 195 ? -16.571 -17.478 -11.448 1 93.58 195 GLU A O 1
ATOM 1438 N N . SER A 1 196 ? -16.519 -18.308 -9.286 1 94.47 196 SER A N 1
ATOM 1439 C CA . SER A 1 196 ? -16.438 -16.967 -8.718 1 94.47 196 SER A CA 1
ATOM 1440 C C . SER A 1 196 ? -15.032 -16.392 -8.855 1 94.47 196 SER A C 1
ATOM 1442 O O . SER A 1 196 ? -14.046 -17.068 -8.552 1 94.47 196 SER A O 1
ATOM 1444 N N . LYS A 1 197 ? -14.97 -15.164 -9.304 1 95.31 197 LYS A N 1
ATOM 1445 C CA . LYS A 1 197 ? -13.661 -14.537 -9.465 1 95.31 197 LYS A CA 1
ATOM 1446 C C . LYS A 1 197 ? -13.459 -13.418 -8.448 1 95.31 197 LYS A C 1
ATOM 1448 O O . LYS A 1 197 ? -12.701 -12.478 -8.694 1 95.31 197 LYS A O 1
ATOM 1453 N N . SER A 1 198 ? -14.223 -13.518 -7.329 1 97.42 198 SER A N 1
ATOM 1454 C CA . SER A 1 198 ? -13.891 -12.628 -6.222 1 97.42 198 SER A CA 1
ATOM 1455 C C . SER A 1 198 ? -12.456 -12.842 -5.752 1 97.42 198 SER A C 1
ATOM 1457 O O . SER A 1 198 ? -11.932 -13.956 -5.828 1 97.42 198 SER A O 1
ATOM 1459 N N . TYR A 1 199 ? -11.853 -11.729 -5.303 1 98.41 199 TYR A N 1
ATOM 1460 C CA . TYR A 1 199 ? -10.42 -11.847 -5.056 1 98.41 199 TYR A CA 1
ATOM 1461 C C . TYR A 1 199 ? -9.965 -10.849 -3.998 1 98.41 199 TYR A C 1
ATOM 1463 O O . TYR A 1 199 ? -10.701 -9.921 -3.654 1 98.41 199 TYR A O 1
ATOM 1471 N N . THR A 1 200 ? -8.814 -11.087 -3.463 1 98.6 200 THR A N 1
ATOM 1472 C CA . THR A 1 200 ? -8.046 -10.088 -2.727 1 98.6 200 THR A CA 1
ATOM 1473 C C . THR A 1 200 ? -6.917 -9.531 -3.59 1 98.6 200 THR A C 1
ATOM 1475 O O . THR A 1 200 ? -6.467 -10.187 -4.532 1 98.6 200 THR A O 1
ATOM 1478 N N . PHE A 1 201 ? -6.562 -8.312 -3.277 1 98.55 201 PHE A N 1
ATOM 1479 C CA . PHE A 1 201 ? -5.567 -7.606 -4.075 1 98.55 201 PHE A CA 1
ATOM 1480 C C . PHE A 1 201 ? -4.547 -6.912 -3.18 1 98.55 201 PHE A C 1
ATOM 1482 O O . PHE A 1 201 ? -4.912 -6.295 -2.177 1 98.55 201 PHE A O 1
ATOM 1489 N N . TYR A 1 202 ? -3.311 -7.067 -3.53 1 97.81 202 TYR A N 1
ATOM 1490 C CA . TYR A 1 202 ? -2.244 -6.25 -2.962 1 97.81 202 TYR A CA 1
ATOM 1491 C C . TYR A 1 202 ? -1.044 -6.192 -3.898 1 97.81 202 TYR A C 1
ATOM 1493 O O . TYR A 1 202 ? -0.893 -7.042 -4.779 1 97.81 202 TYR A O 1
ATOM 1501 N N . GLU A 1 203 ? -0.232 -5.171 -3.786 1 96.06 203 GLU A N 1
ATOM 1502 C CA . GLU A 1 203 ? 1.023 -5.057 -4.522 1 96.06 203 GLU A CA 1
ATOM 1503 C C . GLU A 1 203 ? 2.162 -5.753 -3.781 1 96.06 203 GLU A C 1
ATOM 1505 O O . GLU A 1 203 ? 2.31 -5.592 -2.568 1 96.06 203 GLU A O 1
ATOM 1510 N N . GLY A 1 204 ? 2.882 -6.503 -4.436 1 97.88 204 GLY A N 1
ATOM 1511 C CA . GLY A 1 204 ? 3.938 -7.274 -3.8 1 97.88 204 GLY A CA 1
ATOM 1512 C C . GLY A 1 204 ? 5.118 -7.539 -4.716 1 97.88 204 GLY A C 1
ATOM 1513 O O . GLY A 1 204 ? 5.421 -6.731 -5.596 1 97.88 204 GLY A O 1
ATOM 1514 N N . SER A 1 205 ? 5.86 -8.585 -4.453 1 98.48 205 SER A N 1
ATOM 1515 C CA . SER A 1 205 ? 7.085 -8.959 -5.152 1 98.48 205 SER A CA 1
ATOM 1516 C C . SER A 1 205 ? 6.971 -10.354 -5.758 1 98.48 205 SER A C 1
ATOM 1518 O O . SER A 1 205 ? 5.996 -11.066 -5.511 1 98.48 205 SER A O 1
ATOM 1520 N N . LEU A 1 206 ? 7.933 -10.615 -6.526 1 98.34 206 LEU A N 1
ATOM 1521 C CA . LEU A 1 206 ? 8.17 -12.02 -6.838 1 98.34 206 LEU A CA 1
ATOM 1522 C C . LEU A 1 206 ? 8.415 -12.826 -5.567 1 98.34 206 LEU A C 1
ATOM 1524 O O . LEU A 1 206 ? 8.935 -12.296 -4.582 1 98.34 206 LEU A O 1
ATOM 1528 N N . THR A 1 207 ? 8.051 -14.101 -5.62 1 98.64 207 THR A N 1
ATOM 1529 C CA . THR A 1 207 ? 8.242 -14.951 -4.45 1 98.64 207 THR A CA 1
ATOM 1530 C C . THR A 1 207 ? 9.556 -15.72 -4.548 1 98.64 207 THR A C 1
ATOM 1532 O O . THR A 1 207 ? 9.867 -16.541 -3.683 1 98.64 207 THR A O 1
ATOM 1535 N N . THR A 1 208 ? 10.312 -15.578 -5.61 1 97.77 208 THR A N 1
ATOM 1536 C CA . THR A 1 208 ? 11.643 -16.138 -5.817 1 97.77 208 THR A CA 1
ATOM 1537 C C . THR A 1 208 ? 12.633 -15.048 -6.216 1 97.77 208 THR A C 1
ATOM 1539 O O . THR A 1 208 ? 12.231 -13.97 -6.661 1 97.77 208 THR A O 1
ATOM 1542 N N . PRO A 1 209 ? 13.845 -15.326 -6.042 1 97.25 209 PRO A N 1
ATOM 1543 C CA . PRO A 1 209 ? 14.803 -14.308 -6.478 1 97.25 209 PRO A CA 1
ATOM 1544 C C . PRO A 1 209 ? 14.599 -13.889 -7.932 1 97.25 209 PRO A C 1
ATOM 1546 O O . PRO A 1 209 ? 14.262 -14.723 -8.777 1 97.25 209 PRO A O 1
ATOM 1549 N N . PRO A 1 210 ? 14.763 -12.553 -8.109 1 97.02 210 PRO A N 1
ATOM 1550 C CA . PRO A 1 210 ? 15.425 -11.548 -7.274 1 97.02 210 PRO A CA 1
ATOM 1551 C C . PRO A 1 210 ? 14.464 -10.858 -6.308 1 97.02 210 PRO A C 1
ATOM 1553 O O . PRO A 1 210 ? 14.811 -9.835 -5.712 1 97.02 210 PRO A O 1
ATOM 1556 N N . CYS A 1 211 ? 13.191 -11.319 -6.202 1 98.14 211 CYS A N 1
ATOM 1557 C CA . CYS A 1 211 ? 12.208 -10.81 -5.252 1 98.14 211 CYS A CA 1
ATOM 1558 C C . CYS A 1 211 ? 11.816 -9.376 -5.588 1 98.14 211 CYS A C 1
ATOM 1560 O O . CYS A 1 211 ? 11.583 -8.565 -4.69 1 98.14 211 CYS A O 1
ATOM 1562 N N . SER A 1 212 ? 11.828 -9.11 -6.882 1 97.36 212 SER A N 1
ATOM 1563 C CA . SER A 1 212 ? 11.513 -7.756 -7.325 1 97.36 212 SER A CA 1
ATOM 1564 C C . SER A 1 212 ? 10.092 -7.363 -6.935 1 97.36 212 SER A C 1
ATOM 1566 O O . SER A 1 212 ? 9.157 -8.147 -7.109 1 97.36 212 SER A O 1
ATOM 1568 N N . GLU A 1 213 ? 9.94 -6.192 -6.432 1 96.5 213 GLU A N 1
ATOM 1569 C CA . GLU A 1 213 ? 8.657 -5.663 -5.98 1 96.5 213 GLU A CA 1
ATOM 1570 C C . GLU A 1 213 ? 7.897 -5.004 -7.128 1 96.5 213 GLU A C 1
ATOM 1572 O O . GLU A 1 213 ? 7.78 -3.778 -7.18 1 96.5 213 GLU A O 1
ATOM 1577 N N . VAL A 1 214 ? 7.295 -5.886 -8.02 1 97.25 214 VAL A N 1
ATOM 1578 C CA . VAL A 1 214 ? 6.699 -5.408 -9.263 1 97.25 214 VAL A CA 1
ATOM 1579 C C . VAL A 1 214 ? 5.439 -6.212 -9.575 1 97.25 214 VAL A C 1
ATOM 1581 O O . VAL A 1 214 ? 5.001 -6.271 -10.726 1 97.25 214 VAL A O 1
ATOM 1584 N N . VAL A 1 215 ? 4.857 -6.828 -8.541 1 98.53 215 VAL A N 1
ATOM 1585 C CA . VAL A 1 215 ? 3.785 -7.774 -8.835 1 98.53 215 VAL A CA 1
ATOM 1586 C C . VAL A 1 215 ? 2.471 -7.265 -8.245 1 98.53 215 VAL A C 1
ATOM 1588 O O . VAL A 1 215 ? 2.413 -6.895 -7.07 1 98.53 215 VAL A O 1
ATOM 1591 N N . ASN A 1 216 ? 1.438 -7.247 -9.061 1 97.89 216 ASN A N 1
ATOM 1592 C CA . ASN A 1 216 ? 0.063 -7.215 -8.575 1 97.89 216 ASN A CA 1
ATOM 1593 C C . ASN A 1 216 ? -0.442 -8.613 -8.23 1 97.89 216 ASN A C 1
ATOM 1595 O O . ASN A 1 216 ? -0.515 -9.484 -9.099 1 97.89 216 ASN A O 1
ATOM 1599 N N . TRP A 1 217 ? -0.773 -8.825 -7.039 1 98.78 217 TRP A N 1
ATOM 1600 C CA . TRP A 1 217 ? -1.3 -10.125 -6.637 1 98.78 217 TRP A CA 1
ATOM 1601 C C . TRP A 1 217 ? -2.825 -10.109 -6.607 1 98.78 217 TRP A C 1
ATOM 1603 O O . TRP A 1 217 ? -3.429 -9.326 -5.871 1 98.78 217 TRP A O 1
ATOM 1613 N N . ILE A 1 218 ? -3.396 -10.901 -7.37 1 98.74 218 ILE A N 1
ATOM 1614 C CA . ILE A 1 218 ? -4.823 -11.205 -7.374 1 98.74 218 ILE A CA 1
ATOM 1615 C C . ILE A 1 218 ? -5.051 -12.619 -6.845 1 98.74 218 ILE A C 1
ATOM 1617 O O . ILE A 1 218 ? -4.862 -13.598 -7.571 1 98.74 218 ILE A O 1
ATOM 1621 N N . ASN A 1 219 ? -5.396 -12.727 -5.625 1 98.77 219 ASN A N 1
ATOM 1622 C CA . ASN A 1 219 ? -5.634 -14.043 -5.043 1 98.77 219 ASN A CA 1
ATOM 1623 C C . ASN A 1 219 ? -7.124 -14.372 -4.992 1 98.77 219 ASN A C 1
ATOM 1625 O O . ASN A 1 219 ? -7.887 -13.706 -4.29 1 98.77 219 ASN A O 1
ATOM 1629 N N . LEU A 1 220 ? -7.507 -15.357 -5.752 1 98.4 220 LEU A N 1
ATOM 1630 C CA . LEU A 1 220 ? -8.92 -15.718 -5.784 1 98.4 220 LEU A CA 1
ATOM 1631 C C . LEU A 1 220 ? -9.365 -16.292 -4.443 1 98.4 220 LEU A C 1
ATOM 1633 O O . LEU A 1 220 ? -8.639 -17.075 -3.827 1 98.4 220 LEU A O 1
ATOM 1637 N N . LYS A 1 221 ? -10.493 -15.856 -4.007 1 97.97 221 LYS A N 1
ATOM 1638 C CA . LYS A 1 221 ? -10.987 -16.238 -2.687 1 97.97 221 LYS A CA 1
ATOM 1639 C C . LYS A 1 221 ? -11.535 -17.662 -2.696 1 97.97 221 LYS A C 1
ATOM 1641 O O . LYS A 1 221 ? -11.525 -18.343 -1.668 1 97.97 221 LYS A O 1
ATOM 1646 N N . THR A 1 222 ? -12.065 -18.061 -3.815 1 97.78 222 THR A N 1
ATOM 1647 C CA . THR A 1 222 ? -12.606 -19.408 -3.951 1 97.78 222 THR A CA 1
ATOM 1648 C C . THR A 1 222 ? -11.532 -20.376 -4.439 1 97.78 222 THR A C 1
ATOM 1650 O O . THR A 1 222 ? -10.923 -20.157 -5.489 1 97.78 222 THR A O 1
ATOM 1653 N N . PRO A 1 223 ? -11.277 -21.442 -3.755 1 98.31 223 PRO A N 1
ATOM 1654 C CA . PRO A 1 223 ? -10.29 -22.428 -4.203 1 98.31 223 PRO A CA 1
ATOM 1655 C C . PRO A 1 223 ? -10.819 -23.328 -5.316 1 98.31 223 PRO A C 1
ATOM 1657 O O . PRO A 1 223 ? -12.015 -23.307 -5.617 1 98.31 223 PRO A O 1
ATOM 1660 N N . VAL A 1 224 ? -9.954 -24.023 -5.925 1 98.43 224 VAL A N 1
ATOM 1661 C CA . VAL A 1 224 ? -10.267 -25.071 -6.891 1 98.43 224 VAL A CA 1
ATOM 1662 C C . VAL A 1 224 ? -9.906 -26.436 -6.309 1 98.43 224 VAL A C 1
ATOM 1664 O O . VAL A 1 224 ? -8.952 -26.556 -5.537 1 98.43 224 VAL A O 1
ATOM 1667 N N . THR A 1 225 ? -10.655 -27.447 -6.703 1 98.38 225 THR A N 1
ATOM 1668 C CA . THR A 1 225 ? -10.406 -28.761 -6.121 1 98.38 225 THR A CA 1
ATOM 1669 C C . THR A 1 225 ? -9.409 -29.548 -6.967 1 98.38 225 THR A C 1
ATOM 1671 O O . THR A 1 225 ? -9.384 -29.411 -8.192 1 98.38 225 THR A O 1
ATOM 1674 N N . VAL A 1 226 ? -8.68 -30.344 -6.348 1 98.56 226 VAL A N 1
ATOM 1675 C CA . VAL A 1 226 ? -7.783 -31.358 -6.893 1 98.56 226 VAL A CA 1
ATOM 1676 C C . VAL A 1 226 ? -7.851 -32.622 -6.038 1 98.56 226 VAL A C 1
ATOM 1678 O O . VAL A 1 226 ? -8.125 -32.553 -4.838 1 98.56 226 VAL A O 1
ATOM 1681 N N . SER A 1 227 ? -7.576 -33.754 -6.602 1 98.68 227 SER A N 1
ATOM 1682 C CA . SER A 1 227 ? -7.659 -34.986 -5.823 1 98.68 227 SER A CA 1
ATOM 1683 C C . SER A 1 227 ? -6.449 -35.144 -4.909 1 98.68 227 SER A C 1
ATOM 1685 O O . SER A 1 227 ? -5.392 -34.561 -5.162 1 98.68 227 SER A O 1
ATOM 1687 N N . GLU A 1 228 ? -6.587 -35.951 -3.893 1 98.46 228 GLU A N 1
ATOM 1688 C CA . GLU A 1 228 ? -5.47 -36.28 -3.013 1 98.46 228 GLU A CA 1
ATOM 1689 C C . GLU A 1 228 ? -4.31 -36.888 -3.797 1 98.46 228 GLU A C 1
ATOM 1691 O O . GLU A 1 228 ? -3.145 -36.617 -3.501 1 98.46 228 GLU A O 1
ATOM 1696 N N . ASP A 1 229 ? -4.699 -37.711 -4.76 1 98.51 229 ASP A N 1
ATOM 1697 C CA . ASP A 1 229 ? -3.673 -38.334 -5.591 1 98.51 229 ASP A CA 1
ATOM 1698 C C . ASP A 1 229 ? -2.892 -37.284 -6.378 1 98.51 229 ASP A C 1
ATOM 1700 O O . ASP A 1 229 ? -1.666 -37.362 -6.479 1 98.51 229 ASP A O 1
ATOM 1704 N N . GLN A 1 230 ? -3.574 -36.362 -6.964 1 98.64 230 GLN A N 1
ATOM 1705 C CA . GLN A 1 230 ? -2.918 -35.298 -7.717 1 98.64 230 GLN A CA 1
ATOM 1706 C C . GLN A 1 230 ? -1.988 -34.483 -6.823 1 98.64 230 GLN A C 1
ATOM 1708 O O . GLN A 1 230 ? -0.892 -34.104 -7.24 1 98.64 230 GLN A O 1
ATOM 1713 N N . ILE A 1 231 ? -2.422 -34.189 -5.587 1 98.72 231 ILE A N 1
ATOM 1714 C CA . ILE A 1 231 ? -1.581 -33.485 -4.625 1 98.72 231 ILE A CA 1
ATOM 1715 C C . ILE A 1 231 ? -0.334 -34.314 -4.326 1 98.72 231 ILE A C 1
ATOM 1717 O O . ILE A 1 231 ? 0.785 -33.796 -4.355 1 98.72 231 ILE A O 1
ATOM 1721 N N . ALA A 1 232 ? -0.511 -35.595 -4.113 1 98.48 232 ALA A N 1
ATOM 1722 C CA . ALA A 1 232 ? 0.591 -36.485 -3.756 1 98.48 232 ALA A CA 1
ATOM 1723 C C . ALA A 1 232 ? 1.613 -36.574 -4.885 1 98.48 232 ALA A C 1
ATOM 1725 O O . ALA A 1 232 ? 2.819 -36.627 -4.636 1 98.48 232 ALA A O 1
ATOM 1726 N N . ARG A 1 233 ? 1.175 -36.657 -6.067 1 97.98 233 ARG A N 1
ATOM 1727 C CA . ARG A 1 233 ? 2.068 -36.77 -7.216 1 97.98 233 ARG A CA 1
ATOM 1728 C C . ARG A 1 233 ? 2.954 -35.535 -7.344 1 97.98 233 ARG A C 1
ATOM 1730 O O . ARG A 1 233 ? 4.151 -35.649 -7.615 1 97.98 233 ARG A O 1
ATOM 1737 N N . PHE A 1 234 ? 2.369 -34.37 -7.198 1 98.34 234 PHE A N 1
ATOM 1738 C CA . PHE A 1 234 ? 3.189 -33.165 -7.25 1 98.34 234 PHE A CA 1
ATOM 1739 C C . PHE A 1 234 ? 4.171 -33.128 -6.085 1 98.34 234 PHE A C 1
ATOM 1741 O O . PHE A 1 234 ? 5.344 -32.794 -6.266 1 98.34 234 PHE A O 1
ATOM 1748 N N . ALA A 1 235 ? 3.632 -33.492 -4.877 1 97.82 235 ALA A N 1
ATOM 1749 C CA . ALA A 1 235 ? 4.434 -33.456 -3.656 1 97.82 235 ALA A CA 1
ATOM 1750 C C . ALA A 1 235 ? 5.617 -34.415 -3.748 1 97.82 235 ALA A C 1
ATOM 1752 O O . ALA A 1 235 ? 6.662 -34.183 -3.136 1 97.82 235 ALA A O 1
ATOM 1753 N N . ALA A 1 236 ? 5.455 -35.448 -4.502 1 96.98 236 ALA A N 1
ATOM 1754 C CA . ALA A 1 236 ? 6.54 -36.407 -4.69 1 96.98 236 ALA A CA 1
ATOM 1755 C C . ALA A 1 236 ? 7.685 -35.791 -5.489 1 96.98 236 ALA A C 1
ATOM 1757 O O . ALA A 1 236 ? 8.854 -36.098 -5.246 1 96.98 236 ALA A O 1
ATOM 1758 N N . LEU A 1 237 ? 7.376 -34.945 -6.435 1 96.31 237 LEU A N 1
ATOM 1759 C CA . LEU A 1 237 ? 8.377 -34.284 -7.265 1 96.31 237 LEU A CA 1
ATOM 1760 C C . LEU A 1 237 ? 8.98 -33.086 -6.54 1 96.31 237 LEU A C 1
ATOM 1762 O O . LEU A 1 237 ? 10.183 -32.835 -6.643 1 96.31 237 LEU A O 1
ATOM 1766 N N . PHE A 1 238 ? 8.086 -32.372 -5.81 1 97.1 238 PHE A N 1
ATOM 1767 C CA . PHE A 1 238 ? 8.468 -31.155 -5.104 1 97.1 238 PHE A CA 1
ATOM 1768 C C . PHE A 1 238 ? 7.907 -31.151 -3.687 1 97.1 238 PHE A C 1
ATOM 1770 O O . PHE A 1 238 ? 6.901 -30.494 -3.414 1 97.1 238 PHE A O 1
ATOM 1777 N N . PRO A 1 239 ? 8.546 -31.742 -2.803 1 96.48 239 PRO A N 1
ATOM 1778 C CA . PRO A 1 239 ? 8.03 -31.868 -1.438 1 96.48 239 PRO A CA 1
ATOM 1779 C C . PRO A 1 239 ? 7.888 -30.52 -0.734 1 96.48 239 PRO A C 1
ATOM 1781 O O . PRO A 1 239 ? 7.067 -30.378 0.176 1 96.48 239 PRO A O 1
ATOM 1784 N N . MET A 1 240 ? 8.807 -29.574 -1.076 1 96.9 240 MET A N 1
ATOM 1785 C CA . MET A 1 240 ? 8.772 -28.231 -0.504 1 96.9 240 MET A CA 1
ATOM 1786 C C . MET A 1 240 ? 9.324 -27.206 -1.489 1 96.9 240 MET A C 1
ATOM 1788 O O . MET A 1 240 ? 10.535 -27.142 -1.712 1 96.9 240 MET A O 1
ATOM 1792 N N . ASN A 1 241 ? 8.471 -26.35 -2.01 1 98.06 241 ASN A N 1
ATOM 1793 C CA . ASN A 1 241 ? 8.928 -25.295 -2.908 1 98.06 241 ASN A CA 1
ATOM 1794 C C . ASN A 1 241 ? 8.173 -23.99 -2.671 1 98.06 241 ASN A C 1
ATOM 1796 O O . ASN A 1 241 ? 7.74 -23.336 -3.621 1 98.06 241 ASN A O 1
ATOM 1800 N N . ALA A 1 242 ? 8.005 -23.632 -1.433 1 98.17 242 ALA A N 1
ATOM 1801 C CA . ALA A 1 242 ? 7.241 -22.451 -1.039 1 98.17 242 ALA A CA 1
ATOM 1802 C C . ALA A 1 242 ? 8.083 -21.515 -0.178 1 98.17 242 ALA A C 1
ATOM 1804 O O . ALA A 1 242 ? 8.731 -21.953 0.775 1 98.17 242 ALA A O 1
ATOM 1805 N N . ARG A 1 243 ? 8.125 -20.308 -0.565 1 98.33 243 ARG A N 1
ATOM 1806 C CA . ARG A 1 243 ? 8.728 -19.284 0.282 1 98.33 243 ARG A CA 1
ATOM 1807 C C . ARG A 1 243 ? 7.87 -19.018 1.515 1 98.33 243 ARG A C 1
ATOM 1809 O O . ARG A 1 243 ? 6.645 -18.921 1.416 1 98.33 243 ARG A O 1
ATOM 1816 N N . PRO A 1 244 ? 8.454 -18.913 2.696 1 97.75 244 PRO A N 1
ATOM 1817 C CA . PRO A 1 244 ? 7.655 -18.565 3.874 1 97.75 244 PRO A CA 1
ATOM 1818 C C . PRO A 1 244 ? 6.956 -17.214 3.734 1 97.75 244 PRO A C 1
ATOM 1820 O O . PRO A 1 244 ? 7.468 -16.317 3.06 1 97.75 244 PRO A O 1
ATOM 1823 N N . PRO A 1 245 ? 5.811 -17.096 4.358 1 98.34 245 PRO A N 1
ATOM 1824 C CA . PRO A 1 245 ? 5.099 -15.817 4.297 1 98.34 245 PRO A CA 1
ATOM 1825 C C . PRO A 1 245 ? 5.951 -14.644 4.777 1 98.34 245 PRO A C 1
ATOM 1827 O O . PRO A 1 245 ? 6.725 -14.787 5.727 1 98.34 245 PRO A O 1
ATOM 1830 N N . GLN A 1 246 ? 5.838 -13.568 4.154 1 98.35 246 GLN A N 1
ATOM 1831 C CA . GLN A 1 246 ? 6.564 -12.338 4.456 1 98.35 246 GLN A CA 1
ATOM 1832 C C . GLN A 1 246 ? 5.694 -11.367 5.25 1 98.35 246 GLN A C 1
ATOM 1834 O O . GLN A 1 246 ? 4.466 -11.47 5.234 1 98.35 246 GLN A O 1
ATOM 1839 N N . ALA A 1 247 ? 6.362 -10.47 5.89 1 96.64 247 ALA A N 1
ATOM 1840 C CA . ALA A 1 247 ? 5.651 -9.438 6.641 1 96.64 247 ALA A CA 1
ATOM 1841 C C . ALA A 1 247 ? 4.868 -8.521 5.706 1 96.64 247 ALA A C 1
ATOM 1843 O O . ALA A 1 247 ? 5.356 -8.151 4.636 1 96.64 247 ALA A O 1
ATOM 1844 N N . LEU A 1 248 ? 3.701 -8.226 6.137 1 95.66 248 LEU A N 1
ATOM 1845 C CA . LEU A 1 248 ? 2.859 -7.33 5.352 1 95.66 248 LEU A CA 1
ATOM 1846 C C . LEU A 1 248 ? 3.361 -5.893 5.442 1 95.66 248 LEU A C 1
ATOM 1848 O O . LEU A 1 248 ? 3.208 -5.117 4.497 1 95.66 248 LEU A O 1
ATOM 1852 N N . HIS A 1 249 ? 4.066 -5.54 6.58 1 92.63 249 HIS A N 1
ATOM 1853 C CA . HIS A 1 249 ? 4.448 -4.172 6.912 1 92.63 249 HIS A CA 1
ATOM 1854 C C . HIS A 1 249 ? 3.244 -3.238 6.865 1 92.63 249 HIS A C 1
ATOM 1856 O O . HIS A 1 249 ? 2.221 -3.504 7.5 1 92.63 249 HIS A O 1
ATOM 1862 N N . ARG A 1 250 ? 3.297 -2.16 6.185 1 90.18 250 ARG A N 1
ATOM 1863 C CA . ARG A 1 250 ? 2.246 -1.15 6.253 1 90.18 250 ARG A CA 1
ATOM 1864 C C . ARG A 1 250 ? 1.29 -1.273 5.071 1 90.18 250 ARG A C 1
ATOM 1866 O O . ARG A 1 250 ? 0.388 -0.449 4.906 1 90.18 250 ARG A O 1
ATOM 1873 N N . ARG A 1 251 ? 1.4 -2.331 4.363 1 93.04 251 ARG A N 1
ATOM 1874 C CA . ARG A 1 251 ? 0.537 -2.497 3.198 1 93.04 251 ARG A CA 1
ATOM 1875 C C . ARG A 1 251 ? -0.86 -2.948 3.611 1 93.04 251 ARG A C 1
ATOM 1877 O O . ARG A 1 251 ? -1.047 -3.482 4.707 1 93.04 251 ARG A O 1
ATOM 1884 N N . ILE A 1 252 ? -1.758 -2.736 2.647 1 93.96 252 ILE A N 1
ATOM 1885 C CA . ILE A 1 252 ? -3.157 -3.099 2.844 1 93.96 252 ILE A CA 1
ATOM 1886 C C . ILE A 1 252 ? -3.564 -4.158 1.822 1 93.96 252 ILE A C 1
ATOM 1888 O O . ILE A 1 252 ? -3.157 -4.097 0.66 1 93.96 252 ILE A O 1
ATOM 1892 N N . ILE A 1 253 ? -4.325 -5.084 2.304 1 97.91 253 ILE A N 1
ATOM 1893 C CA . ILE A 1 253 ? -4.955 -6.052 1.414 1 97.91 253 ILE A CA 1
ATOM 1894 C C . ILE A 1 253 ? -6.412 -5.663 1.175 1 97.91 253 ILE A C 1
ATOM 1896 O O . ILE A 1 253 ? -7.158 -5.413 2.125 1 97.91 253 ILE A O 1
ATOM 1900 N N . LEU A 1 254 ? -6.787 -5.607 -0.112 1 98.19 254 LEU A N 1
ATOM 1901 C CA . LEU A 1 254 ? -8.159 -5.28 -0.485 1 98.19 254 LEU A CA 1
ATOM 1902 C C . LEU A 1 254 ? -8.924 -6.534 -0.896 1 98.19 254 LEU A C 1
ATOM 1904 O O . LEU A 1 254 ? -8.323 -7.514 -1.343 1 98.19 254 LEU A O 1
ATOM 1908 N N . GLU A 1 255 ? -10.149 -6.503 -0.676 1 97.98 255 GLU A N 1
ATOM 1909 C CA . GLU A 1 255 ? -11.019 -7.587 -1.122 1 97.98 255 GLU A CA 1
ATOM 1910 C C . GLU A 1 255 ? -12.12 -7.068 -2.042 1 97.98 255 GLU A C 1
ATOM 1912 O O . GLU A 1 255 ? -12.765 -6.061 -1.74 1 97.98 255 GLU A O 1
ATOM 1917 N N . SER A 1 256 ? -12.29 -7.709 -3.162 1 96.98 256 SER A N 1
ATOM 1918 C CA . SER A 1 256 ? -13.316 -7.308 -4.119 1 96.98 256 SER A CA 1
ATOM 1919 C C . SER A 1 256 ? -14.715 -7.538 -3.558 1 96.98 256 SER A C 1
ATOM 1921 O O . SER A 1 256 ? -14.954 -8.522 -2.855 1 96.98 256 SER A O 1
ATOM 1923 N N . GLN A 1 257 ? -15.575 -6.544 -3.778 1 87.62 257 GLN A N 1
ATOM 1924 C CA . GLN A 1 257 ? -16.976 -6.687 -3.398 1 87.62 257 GLN A CA 1
ATOM 1925 C C . GLN A 1 257 ? -17.797 -7.285 -4.537 1 87.62 257 GLN A C 1
ATOM 1927 O O . GLN A 1 257 ? -17.546 -6.995 -5.708 1 87.62 257 GLN A O 1
ATOM 1932 N N . ASP A 1 258 ? -18.476 -8.359 -4.273 1 67.35 258 ASP A N 1
ATOM 1933 C CA . ASP A 1 258 ? -19.322 -8.991 -5.281 1 67.35 258 ASP A CA 1
ATOM 1934 C C . ASP A 1 258 ? -20.343 -8.001 -5.839 1 67.35 258 ASP A C 1
ATOM 1936 O O . ASP A 1 258 ? -20.983 -7.268 -5.083 1 67.35 258 ASP A O 1
ATOM 1940 N N . GLN A 1 259 ? -20.067 -7.436 -7.042 1 52.46 259 GLN A N 1
ATOM 1941 C CA . GLN A 1 259 ? -21.112 -6.611 -7.639 1 52.46 259 GLN A CA 1
ATOM 1942 C C . GLN A 1 259 ? -22.303 -7.462 -8.073 1 52.46 259 GLN A C 1
ATOM 1944 O O . GLN A 1 259 ? -22.153 -8.653 -8.351 1 52.46 259 GLN A O 1
ATOM 1949 N N . MET B 1 1 ? 22.791 -31.306 83.011 1 24.41 1 MET B N 1
ATOM 1950 C CA . MET B 1 1 ? 23.648 -30.132 82.865 1 24.41 1 MET B CA 1
ATOM 1951 C C . MET B 1 1 ? 24.001 -29.894 81.401 1 24.41 1 MET B C 1
ATOM 1953 O O . MET B 1 1 ? 24.819 -30.617 80.83 1 24.41 1 MET B O 1
ATOM 1957 N N . VAL B 1 2 ? 22.928 -29.56 80.556 1 30.07 2 VAL B N 1
ATOM 1958 C CA . VAL B 1 2 ? 22.739 -29.461 79.113 1 30.07 2 VAL B CA 1
ATOM 1959 C C . VAL B 1 2 ? 23.614 -28.342 78.552 1 30.07 2 VAL B C 1
ATOM 1961 O O . VAL B 1 2 ? 23.543 -27.2 79.012 1 30.07 2 VAL B O 1
ATOM 1964 N N . MET B 1 3 ? 24.821 -28.661 78.058 1 25.7 3 MET B N 1
ATOM 1965 C CA . MET B 1 3 ? 25.994 -27.93 77.587 1 25.7 3 MET B CA 1
ATOM 1966 C C . MET B 1 3 ? 25.634 -27.02 76.417 1 25.7 3 MET B C 1
ATOM 1968 O O . MET B 1 3 ? 25.108 -27.484 75.403 1 25.7 3 MET B O 1
ATOM 1972 N N . GLN B 1 4 ? 25.355 -25.712 76.631 1 25.09 4 GLN B N 1
ATOM 1973 C CA . GLN B 1 4 ? 24.903 -24.568 75.846 1 25.09 4 GLN B CA 1
ATOM 1974 C C . GLN B 1 4 ? 25.986 -24.105 74.874 1 25.09 4 GLN B C 1
ATOM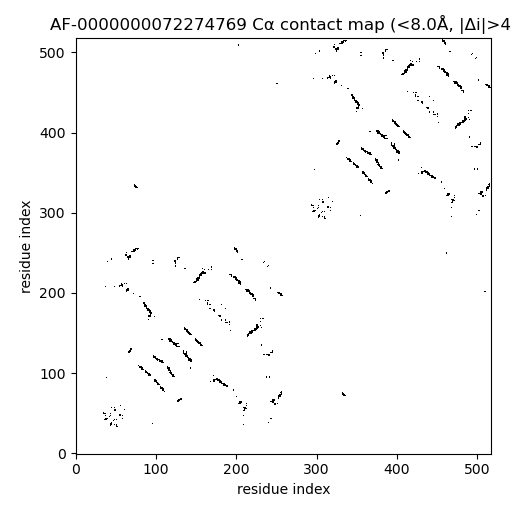 1976 O O . GLN B 1 4 ? 26.997 -23.535 75.289 1 25.09 4 GLN B O 1
ATOM 1981 N N . ARG B 1 5 ? 26.451 -24.944 73.794 1 23.91 5 ARG B N 1
ATOM 1982 C CA . ARG B 1 5 ? 27.58 -24.661 72.915 1 23.91 5 ARG B CA 1
ATOM 1983 C C . ARG B 1 5 ? 27.366 -23.359 72.15 1 23.91 5 ARG B C 1
ATOM 1985 O O . ARG B 1 5 ? 26.404 -23.23 71.391 1 23.91 5 ARG B O 1
ATOM 1992 N N . ALA B 1 6 ? 27.726 -22.141 72.684 1 24.25 6 ALA B N 1
ATOM 1993 C CA . ALA B 1 6 ? 27.561 -20.78 72.18 1 24.25 6 ALA B CA 1
ATOM 1994 C C . ALA B 1 6 ? 28.384 -20.562 70.913 1 24.25 6 ALA B C 1
ATOM 1996 O O . ALA B 1 6 ? 29.586 -20.835 70.891 1 24.25 6 ALA B O 1
ATOM 1997 N N . PHE B 1 7 ? 27.806 -20.8 69.662 1 26.78 7 PHE B N 1
ATOM 1998 C CA . PHE B 1 7 ? 28.386 -20.749 68.325 1 26.78 7 PHE B CA 1
ATOM 1999 C C . PHE B 1 7 ? 28.889 -19.347 68.006 1 26.78 7 PHE B C 1
ATOM 2001 O O . PHE B 1 7 ? 28.147 -18.371 68.138 1 26.78 7 PHE B O 1
ATOM 2008 N N . SER B 1 8 ? 30.173 -19.011 68.281 1 23.38 8 SER B N 1
ATOM 2009 C CA . SER B 1 8 ? 30.86 -17.734 68.118 1 23.38 8 SER B CA 1
ATOM 2010 C C . SER B 1 8 ? 30.923 -17.323 66.651 1 23.38 8 SER B C 1
ATOM 2012 O O . SER B 1 8 ? 31.279 -18.129 65.789 1 23.38 8 SER B O 1
ATOM 2014 N N . HIS B 1 9 ? 30.102 -16.361 66.165 1 27.01 9 HIS B N 1
ATOM 2015 C CA . HIS B 1 9 ? 29.827 -15.756 64.866 1 27.01 9 HIS B CA 1
ATOM 2016 C C . HIS B 1 9 ? 31.031 -14.97 64.359 1 27.01 9 HIS B C 1
ATOM 2018 O O . HIS B 1 9 ? 31.461 -14.005 64.995 1 27.01 9 HIS B O 1
ATOM 2024 N N . ALA B 1 10 ? 32.116 -15.596 63.753 1 24.03 10 ALA B N 1
ATOM 2025 C CA . ALA B 1 10 ? 33.33 -14.986 63.217 1 24.03 10 ALA B CA 1
ATOM 2026 C C . ALA B 1 10 ? 33.003 -14.012 62.088 1 24.03 10 ALA B C 1
ATOM 2028 O O . ALA B 1 10 ? 32.357 -14.385 61.106 1 24.03 10 ALA B O 1
ATOM 2029 N N . ALA B 1 11 ? 32.96 -12.628 62.297 1 24.85 11 ALA B N 1
ATOM 2030 C CA . ALA B 1 11 ? 32.682 -11.454 61.475 1 24.85 11 ALA B CA 1
ATOM 2031 C C . ALA B 1 11 ? 33.766 -11.254 60.42 1 24.85 11 ALA B C 1
ATOM 2033 O O . ALA B 1 11 ? 34.928 -11.013 60.753 1 24.85 11 ALA B O 1
ATOM 2034 N N . MET B 1 12 ? 33.802 -11.994 59.301 1 23.04 12 MET B N 1
ATOM 2035 C CA . MET B 1 12 ? 34.837 -11.854 58.281 1 23.04 12 MET B CA 1
ATOM 2036 C C . MET B 1 12 ? 34.819 -10.455 57.675 1 23.04 12 MET B C 1
ATOM 2038 O O . MET B 1 12 ? 33.769 -9.974 57.245 1 23.04 12 MET B O 1
ATOM 2042 N N . ALA B 1 13 ? 35.709 -9.52 58.022 1 26.04 13 ALA B N 1
ATOM 2043 C CA . ALA B 1 13 ? 35.909 -8.141 57.584 1 26.04 13 ALA B CA 1
ATOM 2044 C C . ALA B 1 13 ? 36.323 -8.086 56.117 1 26.04 13 ALA B C 1
ATOM 2046 O O . ALA B 1 13 ? 37.369 -8.619 55.74 1 26.04 13 ALA B O 1
ATOM 2047 N N . VAL B 1 14 ? 35.414 -8.174 55.135 1 25.36 14 VAL B N 1
ATOM 2048 C CA . VAL B 1 14 ? 35.693 -8.114 53.704 1 25.36 14 VAL B CA 1
ATOM 2049 C C . VAL B 1 14 ? 36.254 -6.741 53.343 1 25.36 14 VAL B C 1
ATOM 2051 O O . VAL B 1 14 ? 35.639 -5.714 53.642 1 25.36 14 VAL B O 1
ATOM 2054 N N . ALA B 1 15 ? 37.581 -6.579 53.24 1 25.58 15 ALA B N 1
ATOM 2055 C CA . ALA B 1 15 ? 38.325 -5.39 52.832 1 25.58 15 ALA B CA 1
ATOM 2056 C C . ALA B 1 15 ? 37.938 -4.958 51.421 1 25.58 15 ALA B C 1
ATOM 2058 O O . ALA B 1 15 ? 38.062 -5.734 50.471 1 25.58 15 ALA B O 1
ATOM 2059 N N . PHE B 1 16 ? 36.921 -4.056 51.268 1 26.2 16 PHE B N 1
ATOM 2060 C CA . PHE B 1 16 ? 36.414 -3.448 50.042 1 26.2 16 PHE B CA 1
ATOM 2061 C C . PHE B 1 16 ? 37.475 -2.563 49.399 1 26.2 16 PHE B C 1
ATOM 2063 O O . PHE B 1 16 ? 37.903 -1.569 49.989 1 26.2 16 PHE B O 1
ATOM 2070 N N . GLY B 1 17 ? 38.472 -3.167 48.655 1 27.28 17 GLY B N 1
ATOM 2071 C CA . GLY B 1 17 ? 39.46 -2.382 47.933 1 27.28 17 GLY B CA 1
ATOM 2072 C C . GLY B 1 17 ? 38.843 -1.383 46.972 1 27.28 17 GLY B C 1
ATOM 2073 O O . GLY B 1 17 ? 37.968 -1.736 46.179 1 27.28 17 GLY B O 1
ATOM 2074 N N . LEU B 1 18 ? 38.904 -0.089 47.305 1 28.28 18 LEU B N 1
ATOM 2075 C CA . LEU B 1 18 ? 38.442 1.095 46.587 1 28.28 18 LEU B CA 1
ATOM 2076 C C . LEU B 1 18 ? 39.177 1.247 45.259 1 28.28 18 LEU B C 1
ATOM 2078 O O . LEU B 1 18 ? 40.384 1.497 45.238 1 28.28 18 LEU B O 1
ATOM 2082 N N . VAL B 1 19 ? 38.95 0.384 44.258 1 32.14 19 VAL B N 1
ATOM 2083 C CA . VAL B 1 19 ? 39.586 0.666 42.976 1 32.14 19 VAL B CA 1
ATOM 2084 C C . VAL B 1 19 ? 39.142 2.036 42.468 1 32.14 19 VAL B C 1
ATOM 2086 O O . VAL B 1 19 ? 37.947 2.338 42.442 1 32.14 19 VAL B O 1
ATOM 2089 N N . GLY B 1 20 ? 40.02 3.051 42.53 1 28.82 20 GLY B N 1
ATOM 2090 C CA . GLY B 1 20 ? 39.895 4.403 42.009 1 28.82 20 GLY B CA 1
ATOM 2091 C C . GLY B 1 20 ? 39.604 4.444 40.521 1 28.82 20 GLY B C 1
ATOM 2092 O O . GLY B 1 20 ? 40.398 3.954 39.714 1 28.82 20 GLY B O 1
ATOM 2093 N N . PHE B 1 21 ? 38.322 4.339 40.137 1 30.96 21 PHE B N 1
ATOM 2094 C CA . PHE B 1 21 ? 37.885 4.5 38.755 1 30.96 21 PHE B CA 1
ATOM 2095 C C . PHE B 1 21 ? 38.282 5.869 38.217 1 30.96 21 PHE B C 1
ATOM 2097 O O . PHE B 1 21 ? 37.937 6.897 38.803 1 30.96 21 PHE B O 1
ATOM 2104 N N . SER B 1 22 ? 39.453 5.986 37.586 1 34.91 22 SER B N 1
ATOM 2105 C CA . SER B 1 22 ? 39.826 7.18 36.835 1 34.91 22 SER B CA 1
ATOM 2106 C C . SER B 1 22 ? 38.743 7.562 35.831 1 34.91 22 SER B C 1
ATOM 2108 O O . SER B 1 22 ? 38.28 6.72 35.059 1 34.91 22 SER B O 1
ATOM 2110 N N . GLY B 1 23 ? 37.925 8.554 36.184 1 29.67 23 GLY B N 1
ATOM 2111 C CA . GLY B 1 23 ? 36.842 9.152 35.42 1 29.67 23 GLY B CA 1
ATOM 2112 C C . GLY B 1 23 ? 37.269 9.612 34.038 1 29.67 23 GLY B C 1
ATOM 2113 O O . GLY B 1 23 ? 38.148 10.466 33.907 1 29.67 23 GLY B O 1
ATOM 2114 N N . ALA B 1 24 ? 37.26 8.672 32.973 1 40.7 24 ALA B N 1
ATOM 2115 C CA . ALA B 1 24 ? 37.444 9.173 31.613 1 40.7 24 ALA B CA 1
ATOM 2116 C C . ALA B 1 24 ? 36.543 10.374 31.344 1 40.7 24 ALA B C 1
ATOM 2118 O O . ALA B 1 24 ? 35.385 10.397 31.769 1 40.7 24 ALA B O 1
ATOM 2119 N N . PRO B 1 25 ? 37.178 11.472 30.846 1 37.76 25 PRO B N 1
ATOM 2120 C CA . PRO B 1 25 ? 36.347 12.643 30.556 1 37.76 25 PRO B CA 1
ATOM 2121 C C . PRO B 1 25 ? 35.207 12.333 29.589 1 37.76 25 PRO B C 1
ATOM 2123 O O . PRO B 1 25 ? 35.342 11.458 28.729 1 37.76 25 PRO B O 1
ATOM 2126 N N . ALA B 1 26 ? 33.972 12.557 30.025 1 39.94 26 ALA B N 1
ATOM 2127 C CA . ALA B 1 26 ? 32.76 12.569 29.211 1 39.94 26 ALA B CA 1
ATOM 2128 C C . ALA B 1 26 ? 32.948 13.42 27.959 1 39.94 26 ALA B C 1
ATOM 2130 O O . ALA B 1 26 ? 33.185 14.627 28.05 1 39.94 26 ALA B O 1
ATOM 2131 N N . VAL B 1 27 ? 33.505 12.893 26.886 1 38.25 27 VAL B N 1
ATOM 2132 C CA . VAL B 1 27 ? 33.361 13.621 25.63 1 38.25 27 VAL B CA 1
ATOM 2133 C C . VAL B 1 27 ? 31.904 14.035 25.436 1 38.25 27 VAL B C 1
ATOM 2135 O O . VAL B 1 27 ? 31.003 13.194 25.475 1 38.25 27 VAL B O 1
ATOM 2138 N N . ALA B 1 28 ? 31.533 15.234 25.818 1 32.95 28 ALA B N 1
ATOM 2139 C CA . ALA B 1 28 ? 30.233 15.807 25.478 1 32.95 28 ALA B CA 1
ATOM 2140 C C . ALA B 1 28 ? 29.857 15.496 24.032 1 32.95 28 ALA B C 1
ATOM 2142 O O . ALA B 1 28 ? 30.553 15.907 23.101 1 32.95 28 ALA B O 1
ATOM 2143 N N . ALA B 1 29 ? 29.282 14.377 23.762 1 35.64 29 ALA B N 1
ATOM 2144 C CA . ALA B 1 29 ? 28.631 14.228 22.463 1 35.64 29 ALA B CA 1
ATOM 2145 C C . ALA B 1 29 ? 27.856 15.488 22.089 1 35.64 29 ALA B C 1
ATOM 2147 O O . ALA B 1 29 ? 26.968 15.921 22.829 1 35.64 29 ALA B O 1
ATOM 2148 N N . GLU B 1 30 ? 28.375 16.5 21.442 1 34.47 30 GLU B N 1
ATOM 2149 C CA . GLU B 1 30 ? 27.59 17.59 20.871 1 34.47 30 GLU B CA 1
ATOM 2150 C C . GLU B 1 30 ? 26.271 17.079 20.298 1 34.47 30 GLU B C 1
ATOM 2152 O O . GLU B 1 30 ? 26.26 16.158 19.479 1 34.47 30 GLU B O 1
ATOM 2157 N N . THR B 1 31 ? 25.25 17.074 20.992 1 40.26 31 THR B N 1
ATOM 2158 C CA . THR B 1 31 ? 23.952 16.791 20.39 1 40.26 31 THR B CA 1
ATOM 2159 C C . THR B 1 31 ? 23.809 17.507 19.05 1 40.26 31 THR B C 1
ATOM 2161 O O . THR B 1 31 ? 23.763 18.738 18.999 1 40.26 31 THR B O 1
ATOM 2164 N N . ALA B 1 32 ? 24.499 17.111 18.022 1 45.48 32 ALA B N 1
ATOM 2165 C CA . ALA B 1 32 ? 24.442 17.67 16.674 1 45.48 32 ALA B CA 1
ATOM 2166 C C . ALA B 1 32 ? 23.04 18.176 16.348 1 45.48 32 ALA B C 1
ATOM 2168 O O . ALA B 1 32 ? 22.057 17.452 16.519 1 45.48 32 ALA B O 1
ATOM 2169 N N . HIS B 1 33 ? 22.713 19.44 16.479 1 55.16 33 HIS B N 1
ATOM 2170 C CA . HIS B 1 33 ? 21.503 20.058 15.948 1 55.16 33 HIS B CA 1
ATOM 2171 C C . HIS B 1 33 ? 21.127 19.462 14.596 1 55.16 33 HIS B C 1
ATOM 2173 O O . HIS B 1 33 ? 22.003 19.138 13.79 1 55.16 33 HIS B O 1
ATOM 2179 N N . PRO B 1 34 ? 19.844 19.074 14.441 1 65.4 34 PRO B N 1
ATOM 2180 C CA . PRO B 1 34 ? 19.506 18.559 13.112 1 65.4 34 PRO B CA 1
ATOM 2181 C C . PRO B 1 34 ? 19.888 19.523 11.991 1 65.4 34 PRO B C 1
ATOM 2183 O O . PRO B 1 34 ? 19.877 20.741 12.188 1 65.4 34 PRO B O 1
ATOM 2186 N N . PRO B 1 35 ? 20.486 19 10.945 1 71.86 35 PRO B N 1
ATOM 2187 C CA . PRO B 1 35 ? 20.876 19.856 9.823 1 71.86 35 PRO B CA 1
ATOM 2188 C C . PRO B 1 35 ? 19.742 20.763 9.35 1 71.86 35 PRO B C 1
ATOM 2190 O O . PRO B 1 35 ? 18.575 20.364 9.381 1 71.86 35 PRO B O 1
ATOM 2193 N N . HIS B 1 36 ? 20.083 21.887 9.12 1 86.41 36 HIS B N 1
ATOM 2194 C CA . HIS B 1 36 ? 19.127 22.872 8.629 1 86.41 36 HIS B CA 1
ATOM 2195 C C . HIS B 1 36 ? 18.563 22.464 7.272 1 86.41 36 HIS B C 1
ATOM 2197 O O . HIS B 1 36 ? 19.309 22.033 6.389 1 86.41 36 HIS B O 1
ATOM 2203 N N . TRP B 1 37 ? 17.26 22.392 7.134 1 94.19 37 TRP B N 1
ATOM 2204 C CA . TRP B 1 37 ? 16.574 22.16 5.867 1 94.19 37 TRP B CA 1
ATOM 2205 C C . TRP B 1 37 ? 15.631 23.313 5.539 1 94.19 37 TRP B C 1
ATOM 2207 O O . TRP B 1 37 ? 15.285 24.108 6.415 1 94.19 37 TRP B O 1
ATOM 2217 N N . ALA B 1 38 ? 15.327 23.54 4.238 1 94.54 38 ALA B N 1
ATOM 2218 C CA . ALA B 1 38 ? 14.442 24.594 3.748 1 94.54 38 ALA B CA 1
ATOM 2219 C C . ALA B 1 38 ? 13.438 24.043 2.74 1 94.54 38 ALA B C 1
ATOM 2221 O O . ALA B 1 38 ? 13.509 22.872 2.36 1 94.54 38 ALA B O 1
ATOM 2222 N N . TYR B 1 39 ? 12.488 24.824 2.391 1 95.68 39 TYR B N 1
ATOM 2223 C CA . TYR B 1 39 ? 11.506 24.407 1.397 1 95.68 39 TYR B CA 1
ATOM 2224 C C . TYR B 1 39 ? 11.932 24.832 -0.003 1 95.68 39 TYR B C 1
ATOM 2226 O O . TYR B 1 39 ? 11.389 24.348 -0.999 1 95.68 39 TYR B O 1
ATOM 2234 N N . GLU B 1 40 ? 12.801 25.746 0.001 1 90.7 40 GLU B N 1
ATOM 2235 C CA . GLU B 1 40 ? 13.272 26.251 -1.286 1 90.7 40 GLU B CA 1
ATOM 2236 C C . GLU B 1 40 ? 14.774 26.517 -1.258 1 90.7 40 GLU B C 1
ATOM 2238 O O . GLU B 1 40 ? 15.371 26.624 -0.185 1 90.7 40 GLU B O 1
ATOM 2243 N N . GLY B 1 41 ? 15.386 26.49 -2.46 1 89.07 41 GLY B N 1
ATOM 2244 C CA . GLY B 1 41 ? 16.792 26.846 -2.569 1 89.07 41 GLY B CA 1
ATOM 2245 C C . GLY B 1 41 ? 17.721 25.791 -1.997 1 89.07 41 GLY B C 1
ATOM 2246 O O . GLY B 1 41 ? 17.441 24.594 -2.09 1 89.07 41 GLY B O 1
ATOM 2247 N N . LYS B 1 42 ? 18.802 26.236 -1.556 1 88.51 42 LYS B N 1
ATOM 2248 C CA . LYS B 1 42 ? 19.772 25.342 -0.93 1 88.51 42 LYS B CA 1
ATOM 2249 C C . LYS B 1 42 ? 19.188 24.682 0.316 1 88.51 42 LYS B C 1
ATOM 2251 O O . LYS B 1 42 ? 18.62 25.359 1.175 1 88.51 42 LYS B O 1
ATOM 2256 N N . GLY B 1 43 ? 19.286 23.365 0.292 1 92.53 43 GLY B N 1
ATOM 2257 C CA . GLY B 1 43 ? 18.716 22.645 1.42 1 92.53 43 GLY B CA 1
ATOM 2258 C C . GLY B 1 43 ? 17.241 22.337 1.247 1 92.53 43 GLY B C 1
ATOM 2259 O O . GLY B 1 43 ? 16.569 21.936 2.2 1 92.53 43 GLY B O 1
ATOM 2260 N N . GLY B 1 44 ? 16.797 22.557 0.001 1 95.17 44 GLY B N 1
ATOM 2261 C CA . GLY B 1 44 ? 15.403 22.271 -0.296 1 95.17 44 GLY B CA 1
ATOM 2262 C C . GLY B 1 44 ? 15.118 20.789 -0.452 1 95.17 44 GLY B C 1
ATOM 2263 O O . GLY B 1 44 ? 16.002 19.956 -0.244 1 95.17 44 GLY B O 1
ATOM 2264 N N . PRO B 1 45 ? 13.889 20.451 -0.734 1 95.79 45 PRO B N 1
ATOM 2265 C CA . PRO B 1 45 ? 13.423 19.063 -0.697 1 95.79 45 PRO B CA 1
ATOM 2266 C C . PRO B 1 45 ? 14.278 18.13 -1.551 1 95.79 45 PRO B C 1
ATOM 2268 O O . PRO B 1 45 ? 14.509 16.979 -1.172 1 95.79 45 PRO B O 1
ATOM 2271 N N . VAL B 1 46 ? 14.749 18.58 -2.634 1 94.06 46 VAL B N 1
ATOM 2272 C CA . VAL B 1 46 ? 15.541 17.739 -3.526 1 94.06 46 VAL B CA 1
ATOM 2273 C C . VAL B 1 46 ? 16.852 17.354 -2.846 1 94.06 46 VAL B C 1
ATOM 2275 O O . VAL B 1 46 ? 17.426 16.303 -3.14 1 94.06 46 VAL B O 1
ATOM 2278 N N . ASP B 1 47 ? 17.289 18.166 -1.888 1 95.17 47 ASP B N 1
ATOM 2279 C CA . ASP B 1 47 ? 18.583 17.983 -1.238 1 95.17 47 ASP B CA 1
ATOM 2280 C C . ASP B 1 47 ? 18.427 17.27 0.103 1 95.17 47 ASP B C 1
ATOM 2282 O O . ASP B 1 47 ? 19.42 16.898 0.733 1 95.17 47 ASP B O 1
ATOM 2286 N N . TRP B 1 48 ? 17.257 17.121 0.574 1 97.38 48 TRP B N 1
ATOM 2287 C CA . TRP B 1 48 ? 17.034 16.703 1.954 1 97.38 48 TRP B CA 1
ATOM 2288 C C . TRP B 1 48 ? 17.756 15.392 2.249 1 97.38 48 TRP B C 1
ATOM 2290 O O . TRP B 1 48 ? 18.397 15.252 3.293 1 97.38 48 TRP B O 1
ATOM 2300 N N . GLY B 1 49 ? 17.668 14.468 1.334 1 95.89 49 GLY B N 1
ATOM 2301 C CA . GLY B 1 49 ? 18.266 13.16 1.551 1 95.89 49 GLY B CA 1
ATOM 2302 C C . GLY B 1 49 ? 19.771 13.215 1.734 1 95.89 49 GLY B C 1
ATOM 2303 O O . GLY B 1 49 ? 20.363 12.308 2.323 1 95.89 49 GLY B O 1
ATOM 2304 N N . ALA B 1 50 ? 20.394 14.238 1.318 1 95.3 50 ALA B N 1
ATOM 2305 C CA . ALA B 1 50 ? 21.85 14.352 1.352 1 95.3 50 ALA B CA 1
ATOM 2306 C C . ALA B 1 50 ? 22.308 15.184 2.547 1 95.3 50 ALA B C 1
ATOM 2308 O O . ALA B 1 50 ? 23.503 15.254 2.841 1 95.3 50 ALA B O 1
ATOM 2309 N N . LEU B 1 51 ? 21.381 15.798 3.218 1 94.95 51 LEU B N 1
ATOM 2310 C CA . LEU B 1 51 ? 21.749 16.702 4.302 1 94.95 51 LEU B CA 1
ATOM 2311 C C . LEU B 1 51 ? 22.234 15.922 5.52 1 94.95 51 LEU B C 1
ATOM 2313 O O . LEU B 1 51 ? 23.022 16.435 6.318 1 94.95 51 LEU B O 1
ATOM 2317 N N . SER B 1 52 ? 21.721 14.738 5.633 1 94.72 52 SER B N 1
ATOM 2318 C CA . SER B 1 52 ? 22.042 13.874 6.765 1 94.72 52 SER B CA 1
ATOM 2319 C C . SER B 1 52 ? 21.744 12.413 6.447 1 94.72 52 SER B C 1
ATOM 2321 O O . SER B 1 52 ? 20.815 12.113 5.694 1 94.72 52 SER B O 1
ATOM 2323 N N . GLU B 1 53 ? 22.396 11.573 7.058 1 93.51 53 GLU B N 1
ATOM 2324 C CA . GLU B 1 53 ? 22.138 10.145 6.892 1 93.51 53 GLU B CA 1
ATOM 2325 C C . GLU B 1 53 ? 20.747 9.773 7.398 1 93.51 53 GLU B C 1
ATOM 2327 O O . GLU B 1 53 ? 20.092 8.893 6.837 1 93.51 53 GLU B O 1
ATOM 2332 N N . ASP B 1 54 ? 20.331 10.52 8.397 1 95.12 54 ASP B N 1
ATOM 2333 C CA . ASP B 1 54 ? 19.031 10.24 9 1 95.12 54 ASP B CA 1
ATOM 2334 C C . ASP B 1 54 ? 17.893 10.633 8.06 1 95.12 54 ASP B C 1
ATOM 2336 O O . ASP B 1 54 ? 16.74 10.259 8.283 1 95.12 54 ASP B O 1
ATOM 2340 N N . TYR B 1 55 ? 18.243 11.403 7.001 1 96.66 55 TYR B N 1
ATOM 2341 C CA . TYR B 1 55 ? 17.23 11.903 6.078 1 96.66 55 TYR B CA 1
ATOM 2342 C C . TYR B 1 55 ? 17.189 11.064 4.807 1 96.66 55 TYR B C 1
ATOM 2344 O O . TYR B 1 55 ? 16.652 11.499 3.786 1 96.66 55 TYR B O 1
ATOM 2352 N N . HIS B 1 56 ? 17.723 9.878 4.829 1 95.13 56 HIS B N 1
ATOM 2353 C CA . HIS B 1 56 ? 17.887 9.062 3.631 1 95.13 56 HIS B CA 1
ATOM 2354 C C . HIS B 1 56 ? 16.541 8.772 2.974 1 95.13 56 HIS B C 1
ATOM 2356 O O . HIS B 1 56 ? 16.451 8.682 1.747 1 95.13 56 HIS B O 1
ATOM 2362 N N . ALA B 1 57 ? 15.516 8.643 3.726 1 96.15 57 ALA B N 1
ATOM 2363 C CA . ALA B 1 57 ? 14.197 8.299 3.202 1 96.15 57 ALA B CA 1
ATOM 2364 C C . ALA B 1 57 ? 13.652 9.413 2.313 1 96.15 57 ALA B C 1
ATOM 2366 O O . ALA B 1 57 ? 12.821 9.166 1.436 1 96.15 57 ALA B O 1
ATOM 2367 N N . CYS B 1 58 ? 14.134 10.666 2.524 1 97.75 58 CYS B N 1
ATOM 2368 C CA . CYS B 1 58 ? 13.651 11.788 1.727 1 97.75 58 CYS B CA 1
ATOM 2369 C C . CYS B 1 58 ? 13.996 11.6 0.254 1 97.75 58 CYS B C 1
ATOM 2371 O O . CYS B 1 58 ? 13.326 12.152 -0.62 1 97.75 58 CYS B O 1
ATOM 2373 N N . ALA B 1 59 ? 15.002 10.828 0.048 1 95.63 59 ALA B N 1
ATOM 2374 C CA . ALA B 1 59 ? 15.429 10.617 -1.333 1 95.63 59 ALA B CA 1
ATOM 2375 C C . ALA B 1 59 ? 15.098 9.202 -1.799 1 95.63 59 ALA B C 1
ATOM 2377 O O . ALA B 1 59 ? 14.656 9.003 -2.933 1 95.63 59 ALA B O 1
ATOM 2378 N N . ALA B 1 60 ? 15.209 8.268 -0.95 1 93.47 60 ALA B N 1
ATOM 2379 C CA . ALA B 1 60 ? 15.185 6.869 -1.372 1 93.47 60 ALA B CA 1
ATOM 2380 C C . ALA B 1 60 ? 13.853 6.213 -1.02 1 93.47 60 ALA B C 1
ATOM 2382 O O . ALA B 1 60 ? 13.563 5.102 -1.471 1 93.47 60 ALA B O 1
ATOM 2383 N N . GLY B 1 61 ? 13.112 6.861 -0.178 1 94.53 61 GLY B N 1
ATOM 2384 C CA . GLY B 1 61 ? 11.85 6.266 0.232 1 94.53 61 GLY B CA 1
ATOM 2385 C C . GLY B 1 61 ? 10.876 6.08 -0.916 1 94.53 61 GLY B C 1
ATOM 2386 O O . GLY B 1 61 ? 10.852 6.881 -1.852 1 94.53 61 GLY B O 1
ATOM 2387 N N . LYS B 1 62 ? 10 5.06 -0.807 1 93.6 62 LYS B N 1
ATOM 2388 C CA . LYS B 1 62 ? 9.036 4.769 -1.865 1 93.6 62 LYS B CA 1
ATOM 2389 C C . LYS B 1 62 ? 7.606 5 -1.385 1 93.6 62 LYS B C 1
ATOM 2391 O O . LYS B 1 62 ? 6.656 4.861 -2.158 1 93.6 62 LYS B O 1
ATOM 2396 N N . GLU B 1 63 ? 7.503 5.339 -0.106 1 95.84 63 GLU B N 1
ATOM 2397 C CA . GLU B 1 63 ? 6.2 5.667 0.464 1 95.84 63 GLU B CA 1
ATOM 2398 C C . GLU B 1 63 ? 6.167 7.104 0.975 1 95.84 63 GLU B C 1
ATOM 2400 O O . GLU B 1 63 ? 5.717 7.361 2.094 1 95.84 63 GLU B O 1
ATOM 2405 N N . GLN B 1 64 ? 6.661 7.964 0.165 1 97.96 64 GLN B N 1
ATOM 2406 C CA . GLN B 1 64 ? 6.828 9.355 0.572 1 97.96 64 GLN B CA 1
ATOM 2407 C C . GLN B 1 64 ? 5.529 10.138 0.402 1 97.96 64 GLN B C 1
ATOM 2409 O O . GLN B 1 64 ? 4.699 9.797 -0.444 1 97.96 64 GLN B O 1
ATOM 2414 N N . SER B 1 65 ? 5.405 11.103 1.208 1 98.65 65 SER B N 1
ATOM 2415 C CA . SER B 1 65 ? 4.322 12.081 1.202 1 98.65 65 SER B CA 1
ATOM 2416 C C . SER B 1 65 ? 4.86 13.502 1.079 1 98.65 65 SER B C 1
ATOM 2418 O O . SER B 1 65 ? 6.023 13.761 1.395 1 98.65 65 SER B O 1
ATOM 2420 N N . PRO B 1 66 ? 4.038 14.392 0.682 1 98.82 66 PRO B N 1
ATOM 2421 C CA . PRO B 1 66 ? 2.624 14.3 0.312 1 98.82 66 PRO B CA 1
ATOM 2422 C C . PRO B 1 66 ? 2.418 13.801 -1.116 1 98.82 66 PRO B C 1
ATOM 2424 O O . PRO B 1 66 ? 3.37 13.753 -1.9 1 98.82 66 PRO B O 1
ATOM 2427 N N . VAL B 1 67 ? 1.188 13.39 -1.432 1 98.84 67 VAL B N 1
ATOM 2428 C CA . VAL B 1 67 ? 0.918 12.913 -2.785 1 98.84 67 VAL B CA 1
ATOM 2429 C C . VAL B 1 67 ? -0.245 13.698 -3.387 1 98.84 67 VAL B C 1
ATOM 2431 O O . VAL B 1 67 ? -0.869 14.516 -2.706 1 98.84 67 VAL B O 1
ATOM 2434 N N . ASP B 1 68 ? -0.434 13.537 -4.69 1 98.79 68 ASP B N 1
ATOM 2435 C CA . ASP B 1 68 ? -1.661 13.949 -5.365 1 98.79 68 ASP B CA 1
ATOM 2436 C C . ASP B 1 68 ? -2.772 12.922 -5.159 1 98.79 68 ASP B C 1
ATOM 2438 O O . ASP B 1 68 ? -2.674 11.79 -5.637 1 98.79 68 ASP B O 1
ATOM 2442 N N . ILE B 1 69 ? -3.736 13.264 -4.45 1 98.61 69 ILE B N 1
ATOM 2443 C CA . ILE B 1 69 ? -4.851 12.368 -4.161 1 98.61 69 ILE B CA 1
ATOM 2444 C C . ILE B 1 69 ? -5.769 12.278 -5.378 1 98.61 69 ILE B C 1
ATOM 2446 O O . ILE B 1 69 ? -6.527 13.209 -5.662 1 98.61 69 ILE B O 1
ATOM 2450 N N . ARG B 1 70 ? -5.628 11.253 -6.02 1 96.34 70 ARG B N 1
ATOM 2451 C CA . ARG B 1 70 ? -6.448 10.998 -7.2 1 96.34 70 ARG B CA 1
ATOM 2452 C C . ARG B 1 70 ? -6.746 9.51 -7.349 1 96.34 70 ARG B C 1
ATOM 2454 O O . ARG B 1 70 ? -6.037 8.67 -6.79 1 96.34 70 ARG B O 1
ATOM 2461 N N . ASP B 1 71 ? -7.81 9.192 -8.043 1 94.01 71 ASP B N 1
ATOM 2462 C CA . ASP B 1 71 ? -8.18 7.831 -8.42 1 94.01 71 ASP B CA 1
ATOM 2463 C C . ASP B 1 71 ? -8.29 6.932 -7.19 1 94.01 71 ASP B C 1
ATOM 2465 O O . ASP B 1 71 ? -7.843 5.784 -7.212 1 94.01 71 ASP B O 1
ATOM 2469 N N . ALA B 1 72 ? -8.791 7.494 -6.126 1 97.47 72 ALA B N 1
ATOM 2470 C CA . ALA B 1 72 ? -8.953 6.715 -4.901 1 97.47 72 ALA B CA 1
ATOM 2471 C C . ALA B 1 72 ? -9.961 5.586 -5.098 1 97.47 72 ALA B C 1
ATOM 2473 O O . ALA B 1 72 ? -10.965 5.756 -5.794 1 97.47 72 ALA B O 1
ATOM 2474 N N . ILE B 1 73 ? -9.81 4.504 -4.494 1 96.26 73 ILE B N 1
ATOM 2475 C CA . ILE B 1 73 ? -10.691 3.345 -4.586 1 96.26 73 ILE B CA 1
ATOM 2476 C C . ILE B 1 73 ? -11.67 3.347 -3.414 1 96.26 73 ILE B C 1
ATOM 2478 O O . ILE B 1 73 ? -11.257 3.311 -2.252 1 96.26 73 ILE B O 1
ATOM 2482 N N . PRO B 1 74 ? -12.969 3.385 -3.693 1 97.19 74 PRO B N 1
ATOM 2483 C CA . PRO B 1 74 ? -13.923 3.288 -2.586 1 97.19 74 PRO B CA 1
ATOM 2484 C C . PRO B 1 74 ? -13.778 1.99 -1.795 1 97.19 74 PRO B C 1
ATOM 2486 O O . PRO B 1 74 ? -13.683 0.91 -2.384 1 97.19 74 PRO B O 1
ATOM 2489 N N . ALA B 1 75 ? -13.764 2.084 -0.477 1 97.21 75 ALA B N 1
ATOM 2490 C CA . ALA B 1 75 ? -13.549 0.929 0.391 1 97.21 75 ALA B CA 1
ATOM 2491 C C . ALA B 1 75 ? -14.333 1.068 1.693 1 97.21 75 ALA B C 1
ATOM 2493 O O . ALA B 1 75 ? -14.762 2.167 2.052 1 97.21 75 ALA B O 1
ATOM 2494 N N . LYS B 1 76 ? -14.57 -0.033 2.321 1 95.45 76 LYS B N 1
ATOM 2495 C CA . LYS B 1 76 ? -15.186 -0.022 3.644 1 95.45 76 LYS B CA 1
ATOM 2496 C C . LYS B 1 76 ? -14.169 0.347 4.721 1 95.45 76 LYS B C 1
ATOM 2498 O O . LYS B 1 76 ? -13.506 -0.527 5.282 1 95.45 76 LYS B O 1
ATOM 2503 N N . LEU B 1 77 ? -14.11 1.54 4.992 1 96.32 77 LEU B N 1
ATOM 2504 C CA . LEU B 1 77 ? -13.212 2.077 6.009 1 96.32 77 LEU B CA 1
ATOM 2505 C C . LEU B 1 77 ? -13.993 2.527 7.239 1 96.32 77 LEU B C 1
ATOM 2507 O O . LEU B 1 77 ? -15.156 2.921 7.132 1 96.32 77 LEU B O 1
ATOM 2511 N N . PRO B 1 78 ? -13.366 2.472 8.368 1 94.19 78 PRO B N 1
ATOM 2512 C CA . PRO B 1 78 ? -14.081 2.914 9.567 1 94.19 78 PRO B CA 1
ATOM 2513 C C . PRO B 1 78 ? -14.378 4.412 9.558 1 94.19 78 PRO B C 1
ATOM 2515 O O . PRO B 1 78 ? -13.569 5.203 9.067 1 94.19 78 PRO B O 1
ATOM 2518 N N . ALA B 1 79 ? -15.511 4.722 10.111 1 94.61 79 ALA B N 1
ATOM 2519 C CA . ALA B 1 79 ? -15.784 6.138 10.343 1 94.61 79 ALA B CA 1
ATOM 2520 C C . ALA B 1 79 ? -14.81 6.725 11.361 1 94.61 79 ALA B C 1
ATOM 2522 O O . ALA B 1 79 ? -14.378 6.034 12.287 1 94.61 79 ALA B O 1
ATOM 2523 N N . ILE B 1 80 ? -14.475 7.931 11.123 1 94.88 80 ILE B N 1
ATOM 2524 C CA . ILE B 1 80 ? -13.622 8.552 12.132 1 94.88 80 ILE B CA 1
ATOM 2525 C C . ILE B 1 80 ? -14.418 9.6 12.906 1 94.88 80 ILE B C 1
ATOM 2527 O O . ILE B 1 80 ? -15.27 10.286 12.338 1 94.88 80 ILE B O 1
ATOM 2531 N N . ALA B 1 81 ? -14.189 9.618 14.24 1 92.56 81 ALA B N 1
ATOM 2532 C CA . ALA B 1 81 ? -14.784 10.577 15.168 1 92.56 81 ALA B CA 1
ATOM 2533 C C . ALA B 1 81 ? -13.773 11.02 16.222 1 92.56 81 ALA B C 1
ATOM 2535 O O . ALA B 1 81 ? -13.79 10.527 17.352 1 92.56 81 ALA B O 1
ATOM 2536 N N . PRO B 1 82 ? -12.928 11.924 15.813 1 95.94 82 PRO B N 1
ATOM 2537 C CA . PRO B 1 82 ? -11.973 12.407 16.813 1 95.94 82 PRO B CA 1
ATOM 2538 C C . PRO B 1 82 ? -12.655 12.922 18.079 1 95.94 82 PRO B C 1
ATOM 2540 O O . PRO B 1 82 ? -13.713 13.552 18.002 1 95.94 82 PRO B O 1
ATOM 2543 N N . ALA B 1 83 ? -12.052 12.608 19.203 1 95.2 83 ALA B N 1
ATOM 2544 C CA . ALA B 1 83 ? -12.492 13.117 20.499 1 95.2 83 ALA B CA 1
ATOM 2545 C C . ALA B 1 83 ? -11.606 14.268 20.966 1 95.2 83 ALA B C 1
ATOM 2547 O O . ALA B 1 83 ? -10.686 14.068 21.763 1 95.2 83 ALA B O 1
ATOM 2548 N N . TYR B 1 84 ? -11.986 15.382 20.516 1 94.29 84 TYR B N 1
ATOM 2549 C CA . TYR B 1 84 ? -11.197 16.565 20.843 1 94.29 84 TYR B CA 1
ATOM 2550 C C . TYR B 1 84 ? -11.792 17.306 22.034 1 94.29 84 TYR B C 1
ATOM 2552 O O . TYR B 1 84 ? -13.014 17.424 22.152 1 94.29 84 TYR B O 1
ATOM 2560 N N . GLN B 1 85 ? -10.92 17.77 22.878 1 88.22 85 GLN B N 1
ATOM 2561 C CA . GLN B 1 85 ? -11.311 18.55 24.047 1 88.22 85 GLN B CA 1
ATOM 2562 C C . GLN B 1 85 ? -10.66 19.93 24.03 1 88.22 85 GLN B C 1
ATOM 2564 O O . GLN B 1 85 ? -9.623 20.125 23.393 1 88.22 85 GLN B O 1
ATOM 2569 N N . ALA B 1 86 ? -11.456 20.831 24.613 1 81.93 86 ALA B N 1
ATOM 2570 C CA . ALA B 1 86 ? -10.819 22.126 24.837 1 81.93 86 ALA B CA 1
ATOM 2571 C C . ALA B 1 86 ? -9.614 21.991 25.765 1 81.93 86 ALA B C 1
ATOM 2573 O O . ALA B 1 86 ? -9.708 21.373 26.828 1 81.93 86 ALA B O 1
ATOM 2574 N N . GLN B 1 87 ? -8.567 22.402 25.224 1 83.25 87 GLN B N 1
ATOM 2575 C CA . GLN B 1 87 ? -7.344 22.228 26.001 1 83.25 87 GLN B CA 1
ATOM 2576 C C . GLN B 1 87 ? -6.418 23.43 25.845 1 83.25 87 GLN B C 1
ATOM 2578 O O . GLN B 1 87 ? -6.607 24.254 24.948 1 83.25 87 GLN B O 1
ATOM 2583 N N . SER B 1 88 ? -5.515 23.471 26.816 1 87.83 88 SER B N 1
ATOM 2584 C CA . SER B 1 88 ? -4.455 24.465 26.695 1 87.83 88 SER B CA 1
ATOM 2585 C C . SER B 1 88 ? -3.56 24.177 25.495 1 87.83 88 SER B C 1
ATOM 2587 O O . SER B 1 88 ? -3.323 23.016 25.155 1 87.83 88 SER B O 1
ATOM 2589 N N . ALA B 1 89 ? -3.162 25.282 24.872 1 93.18 89 ALA B N 1
ATOM 2590 C CA . ALA B 1 89 ? -2.326 25.13 23.684 1 93.18 89 ALA B CA 1
ATOM 2591 C C . ALA B 1 89 ? -1.299 26.255 23.589 1 93.18 89 ALA B C 1
ATOM 2593 O O . ALA B 1 89 ? -1.5 27.337 24.145 1 93.18 89 ALA B O 1
ATOM 2594 N N . VAL B 1 90 ? -0.246 25.96 23.036 1 95.18 90 VAL B N 1
ATOM 2595 C CA . VAL B 1 90 ? 0.818 26.927 22.791 1 95.18 90 VAL B CA 1
ATOM 2596 C C . VAL B 1 90 ? 1.103 27.015 21.294 1 95.18 90 VAL B C 1
ATOM 2598 O O . VAL B 1 90 ? 1.304 25.993 20.633 1 95.18 90 VAL B O 1
ATOM 2601 N N . VAL B 1 91 ? 1.094 28.222 20.784 1 97.08 91 VAL B N 1
ATOM 2602 C CA . VAL B 1 91 ? 1.424 28.476 19.386 1 97.08 91 VAL B CA 1
ATOM 2603 C C . VAL B 1 91 ? 2.912 28.794 19.255 1 97.08 91 VAL B C 1
ATOM 2605 O O . VAL B 1 91 ? 3.44 29.634 19.988 1 97.08 91 VAL B O 1
ATOM 2608 N N . VAL B 1 92 ? 3.529 28.096 18.333 1 97.72 92 VAL B N 1
ATOM 2609 C CA . VAL B 1 92 ? 4.964 28.277 18.14 1 97.72 92 VAL B CA 1
ATOM 2610 C C . VAL B 1 92 ? 5.256 28.566 16.67 1 97.72 92 VAL B C 1
ATOM 2612 O O . VAL B 1 92 ? 4.75 27.875 15.782 1 97.72 92 VAL B O 1
ATOM 2615 N N . ASN B 1 93 ? 5.97 29.615 16.411 1 97.97 93 ASN B N 1
ATOM 2616 C CA . ASN B 1 93 ? 6.631 29.785 15.121 1 97.97 93 ASN B CA 1
ATOM 2617 C C . ASN B 1 93 ? 7.978 29.07 15.083 1 97.97 93 ASN B C 1
ATOM 2619 O O . ASN B 1 93 ? 8.972 29.582 15.6 1 97.97 93 ASN B O 1
ATOM 2623 N N . ASN B 1 94 ? 8.072 27.949 14.419 1 96.15 94 ASN B N 1
ATOM 2624 C CA . ASN B 1 94 ? 9.283 27.142 14.524 1 96.15 94 ASN B CA 1
ATOM 2625 C C . ASN B 1 94 ? 10.226 27.39 13.35 1 96.15 94 ASN B C 1
ATOM 2627 O O . ASN B 1 94 ? 11.169 26.627 13.134 1 96.15 94 ASN B O 1
ATOM 2631 N N . GLY B 1 95 ? 9.842 28.421 12.605 1 94.99 95 GLY B N 1
ATOM 2632 C CA . GLY B 1 95 ? 10.675 28.783 11.469 1 94.99 95 GLY B CA 1
ATOM 2633 C C . GLY B 1 95 ? 10.199 28.177 10.162 1 94.99 95 GLY B C 1
ATOM 2634 O O . GLY B 1 95 ? 10.546 28.662 9.084 1 94.99 95 GLY B O 1
ATOM 2635 N N . HIS B 1 96 ? 9.432 27.119 10.196 1 95.9 96 HIS B N 1
ATOM 2636 C CA . HIS B 1 96 ? 8.943 26.437 9.003 1 95.9 96 HIS B CA 1
ATOM 2637 C C . HIS B 1 96 ? 7.427 26.55 8.885 1 95.9 96 HIS B C 1
ATOM 2639 O O . HIS B 1 96 ? 6.873 26.412 7.792 1 95.9 96 HIS B O 1
ATOM 2645 N N . THR B 1 97 ? 6.841 26.755 10.077 1 97.67 97 THR B N 1
ATOM 2646 C CA . THR B 1 97 ? 5.39 26.9 10.12 1 97.67 97 THR B CA 1
ATOM 2647 C C . THR B 1 97 ? 4.943 27.462 11.466 1 97.67 97 THR B C 1
ATOM 2649 O O . THR B 1 97 ? 5.773 27.756 12.329 1 97.67 97 THR B O 1
ATOM 2652 N N . LEU B 1 98 ? 3.626 27.725 11.563 1 97.68 98 LEU B N 1
ATOM 2653 C CA . LEU B 1 98 ? 2.97 27.891 12.855 1 97.68 98 LEU B CA 1
ATOM 2654 C C . LEU B 1 98 ? 2.459 26.553 13.381 1 97.68 98 LEU B C 1
ATOM 2656 O O . LEU B 1 98 ? 1.641 25.898 12.731 1 97.68 98 LEU B O 1
ATOM 2660 N N . GLN B 1 99 ? 2.956 26.139 14.46 1 98.03 99 GLN B N 1
ATOM 2661 C CA . GLN B 1 99 ? 2.605 24.879 15.106 1 98.03 99 GLN B CA 1
ATOM 2662 C C . GLN B 1 99 ? 1.89 25.121 16.432 1 98.03 99 GLN B C 1
ATOM 2664 O O . GLN B 1 99 ? 2.302 25.978 17.218 1 98.03 99 GLN B O 1
ATOM 2669 N N . VAL B 1 100 ? 0.827 24.46 16.659 1 97.04 100 VAL B N 1
ATOM 2670 C CA . VAL B 1 100 ? 0.097 24.53 17.92 1 97.04 100 VAL B CA 1
ATOM 2671 C C . VAL B 1 100 ? 0.288 23.233 18.702 1 97.04 100 VAL B C 1
ATOM 2673 O O . VAL B 1 100 ? -0.174 22.171 18.277 1 97.04 100 VAL B O 1
ATOM 2676 N N . ASN B 1 101 ? 0.929 23.288 19.804 1 96.02 101 ASN B N 1
ATOM 2677 C CA . ASN B 1 101 ? 1.097 22.159 20.713 1 96.02 101 ASN B CA 1
ATOM 2678 C C . ASN B 1 101 ? -0.054 22.066 21.711 1 96.02 101 ASN B C 1
ATOM 2680 O O . ASN B 1 101 ? -0.397 23.054 22.362 1 96.02 101 ASN B O 1
ATOM 2684 N N . VAL B 1 102 ? -0.621 20.924 21.785 1 94.13 102 VAL B N 1
ATOM 2685 C CA . VAL B 1 102 ? -1.806 20.803 22.628 1 94.13 102 VAL B CA 1
ATOM 2686 C C . VAL B 1 102 ? -1.504 19.893 23.816 1 94.13 102 VAL B C 1
ATOM 2688 O O . VAL B 1 102 ? -0.677 18.984 23.715 1 94.13 102 VAL B O 1
ATOM 2691 N N . SER B 1 103 ? -2.122 20.202 24.962 1 91.77 103 SER B N 1
ATOM 2692 C CA . SER B 1 103 ? -2.037 19.311 26.115 1 91.77 103 SER B CA 1
ATOM 2693 C C . SER B 1 103 ? -2.748 17.99 25.847 1 91.77 103 SER B C 1
ATOM 2695 O O . SER B 1 103 ? -3.611 17.91 24.97 1 91.77 103 SER B O 1
ATOM 2697 N N . PRO B 1 104 ? -2.355 16.966 26.594 1 91.74 104 PRO B N 1
ATOM 2698 C CA . PRO B 1 104 ? -3.008 15.668 26.414 1 91.74 104 PRO B CA 1
ATOM 2699 C C . PRO B 1 104 ? -4.515 15.726 26.654 1 91.74 104 PRO B C 1
ATOM 2701 O O . PRO B 1 104 ? -4.988 16.565 27.425 1 91.74 104 PRO B O 1
ATOM 2704 N N . GLY B 1 105 ? -5.237 14.823 25.972 1 92.59 105 GLY B N 1
ATOM 2705 C CA . GLY B 1 105 ? -6.665 14.717 26.227 1 92.59 105 GLY B CA 1
ATOM 2706 C C . GLY B 1 105 ? -7.483 14.515 24.966 1 92.59 105 GLY B C 1
ATOM 2707 O O . GLY B 1 105 ? -8.624 14.053 25.027 1 92.59 105 GLY B O 1
ATOM 2708 N N . SER B 1 106 ? -6.94 14.922 23.87 1 95.88 106 SER B N 1
ATOM 2709 C CA . SER B 1 106 ? -7.604 14.73 22.584 1 95.88 106 SER B CA 1
ATOM 2710 C C . SER B 1 106 ? -7.059 13.504 21.858 1 95.88 106 SER B C 1
ATOM 2712 O O . SER B 1 106 ? -5.855 13.243 21.888 1 95.88 106 SER B O 1
ATOM 2714 N N . SER B 1 107 ? -8.003 12.761 21.234 1 97.13 107 SER B N 1
ATOM 2715 C CA . SER B 1 107 ? -7.553 11.506 20.642 1 97.13 107 SER B CA 1
ATOM 2716 C C . SER B 1 107 ? -8.39 11.139 19.421 1 97.13 107 SER B C 1
ATOM 2718 O O . SER B 1 107 ? -9.395 11.791 19.132 1 97.13 107 SER B O 1
ATOM 2720 N N . LEU B 1 108 ? -7.918 10.15 18.685 1 97.49 108 LEU B N 1
ATOM 2721 C CA . LEU B 1 108 ? -8.546 9.518 17.53 1 97.49 108 LEU B CA 1
ATOM 2722 C C . LEU B 1 108 ? -8.393 8.002 17.59 1 97.49 108 LEU B C 1
ATOM 2724 O O . LEU B 1 108 ? -7.293 7.494 17.82 1 97.49 108 LEU B O 1
ATOM 2728 N N . ASP B 1 109 ? -9.48 7.289 17.484 1 96.54 109 ASP B N 1
ATOM 2729 C CA . ASP B 1 109 ? -9.413 5.846 17.27 1 96.54 109 ASP B CA 1
ATOM 2730 C C . ASP B 1 109 ? -9.453 5.51 15.781 1 96.54 109 ASP B C 1
ATOM 2732 O O . ASP B 1 109 ? -10.338 5.972 15.058 1 96.54 109 ASP B O 1
ATOM 2736 N N . PHE B 1 110 ? -8.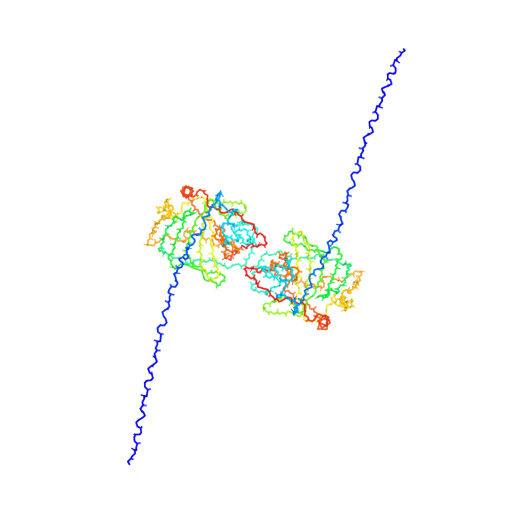54 4.751 15.364 1 95.67 110 PHE B N 1
ATOM 2737 C CA . PHE B 1 110 ? -8.451 4.41 13.949 1 95.67 110 PHE B CA 1
ATOM 2738 C C . PHE B 1 110 ? -7.874 3.012 13.765 1 95.67 110 PHE B C 1
ATOM 2740 O O . PHE B 1 110 ? -6.79 2.711 14.27 1 95.67 110 PHE B O 1
ATOM 2747 N N . ARG B 1 111 ? -8.65 2.177 13.097 1 91.36 111 ARG B N 1
ATOM 2748 C CA . ARG B 1 111 ? -8.262 0.813 12.751 1 91.36 111 ARG B CA 1
ATOM 2749 C C . ARG B 1 111 ? -7.774 0.054 13.981 1 91.36 111 ARG B C 1
ATOM 2751 O O . ARG B 1 111 ? -6.715 -0.576 13.947 1 91.36 111 ARG B O 1
ATOM 2758 N N . GLY B 1 112 ? -8.466 0.289 15.048 1 91.36 112 GLY B N 1
ATOM 2759 C CA . GLY B 1 112 ? -8.296 -0.504 16.255 1 91.36 112 GLY B CA 1
ATOM 2760 C C . GLY B 1 112 ? -7.227 0.043 17.182 1 91.36 112 GLY B C 1
ATOM 2761 O O . GLY B 1 112 ? -6.901 -0.578 18.196 1 91.36 112 GLY B O 1
ATOM 2762 N N . GLN B 1 113 ? -6.688 1.2 16.86 1 94.98 113 GLN B N 1
ATOM 2763 C CA . GLN B 1 113 ? -5.65 1.801 17.692 1 94.98 113 GLN B CA 1
ATOM 2764 C C . GLN B 1 113 ? -6.028 3.221 18.102 1 94.98 113 GLN B C 1
ATOM 2766 O O . GLN B 1 113 ? -6.674 3.943 17.339 1 94.98 113 GLN B O 1
ATOM 2771 N N . ARG B 1 114 ? -5.578 3.556 19.246 1 96.8 114 ARG B N 1
ATOM 2772 C CA . ARG B 1 114 ? -5.802 4.906 19.753 1 96.8 114 ARG B CA 1
ATOM 2773 C C . ARG B 1 114 ? -4.596 5.8 19.482 1 96.8 114 ARG B C 1
ATOM 2775 O O . ARG B 1 114 ? -3.455 5.401 19.723 1 96.8 114 ARG B O 1
ATOM 2782 N N . TYR B 1 115 ? -4.833 6.928 19.043 1 98.2 115 TYR B N 1
ATOM 2783 C CA . TYR B 1 115 ? -3.822 7.935 18.741 1 98.2 115 TYR B CA 1
ATOM 2784 C C . TYR B 1 115 ? -4.086 9.222 19.513 1 98.2 115 TYR B C 1
ATOM 2786 O O . TYR B 1 115 ? -5.216 9.716 19.541 1 98.2 115 TYR B O 1
ATOM 2794 N N . GLU B 1 116 ? -3.072 9.768 20.077 1 98.1 116 GLU B N 1
ATOM 2795 C CA . GLU B 1 116 ? -3.192 10.998 20.854 1 98.1 116 GLU B CA 1
ATOM 2796 C C . GLU B 1 116 ? -2.781 12.214 20.029 1 98.1 116 GLU B C 1
ATOM 2798 O O . GLU B 1 116 ? -1.724 12.213 19.396 1 98.1 116 GLU B O 1
ATOM 2803 N N . LEU B 1 117 ? -3.643 13.2 20.092 1 97.81 117 LEU B N 1
ATOM 2804 C CA . LEU B 1 117 ? -3.291 14.428 19.388 1 97.81 117 LEU B CA 1
ATOM 2805 C C . LEU B 1 117 ? -2.087 15.101 20.037 1 97.81 117 LEU B C 1
ATOM 2807 O O . LEU B 1 117 ? -2.094 15.37 21.24 1 97.81 117 LEU B O 1
ATOM 2811 N N . LEU B 1 118 ? -1.107 15.392 19.266 1 97.26 118 LEU B N 1
ATOM 2812 C CA . LEU B 1 118 ? 0.117 16.021 19.752 1 97.26 118 LEU B CA 1
ATOM 2813 C C . LEU B 1 118 ? 0.137 17.507 19.411 1 97.26 118 LEU B C 1
ATOM 2815 O O . LEU B 1 118 ? 0.522 18.334 20.241 1 97.26 118 LEU B O 1
ATOM 2819 N N . GLN B 1 119 ? -0.182 17.762 18.21 1 97.12 119 GLN B N 1
ATOM 2820 C CA . GLN B 1 119 ? -0.052 19.108 17.662 1 97.12 119 GLN B CA 1
ATOM 2821 C C . GLN B 1 119 ? -0.812 19.243 16.346 1 97.12 119 GLN B C 1
ATOM 2823 O O . GLN B 1 119 ? -1.282 18.247 15.79 1 97.12 119 GLN B O 1
ATOM 2828 N N . TYR B 1 120 ? -0.992 20.425 15.888 1 97.3 120 TYR B N 1
ATOM 2829 C CA . TYR B 1 120 ? -1.433 20.683 14.522 1 97.3 120 TYR B CA 1
ATOM 2830 C C . TYR B 1 120 ? -0.723 21.899 13.941 1 97.3 120 TYR B C 1
ATOM 2832 O O . TYR B 1 120 ? -0.199 22.734 14.682 1 97.3 120 TYR B O 1
ATOM 2840 N N . HIS B 1 121 ? -0.581 21.925 12.64 1 98.51 121 HIS B N 1
ATOM 2841 C CA . HIS B 1 121 ? 0.158 22.984 11.963 1 98.51 121 HIS B CA 1
ATOM 2842 C C . HIS B 1 121 ? -0.365 23.202 10.547 1 98.51 121 HIS B C 1
ATOM 2844 O O . HIS B 1 121 ? -1.21 22.442 10.069 1 98.51 121 HIS B O 1
ATOM 2850 N N . PHE B 1 122 ? 0.21 24.22 9.858 1 98.72 122 PHE B N 1
ATOM 2851 C CA . PHE B 1 122 ? -0.383 24.703 8.617 1 98.72 122 PHE B CA 1
ATOM 2852 C C . PHE B 1 122 ? 0.663 24.779 7.511 1 98.72 122 PHE B C 1
ATOM 2854 O O . PHE B 1 122 ? 1.851 24.966 7.784 1 98.72 122 PHE B O 1
ATOM 2861 N N . HIS B 1 123 ? 0.157 24.651 6.292 1 98.82 123 HIS B N 1
ATOM 2862 C CA . HIS B 1 123 ? 0.994 24.783 5.105 1 98.82 123 HIS B CA 1
ATOM 2863 C C . HIS B 1 123 ? 0.357 25.717 4.082 1 98.82 123 HIS B C 1
ATOM 2865 O O . HIS B 1 123 ? -0.857 25.673 3.866 1 98.82 123 HIS B O 1
ATOM 2871 N N . HIS B 1 124 ? 1.228 26.568 3.451 1 98.57 124 HIS B N 1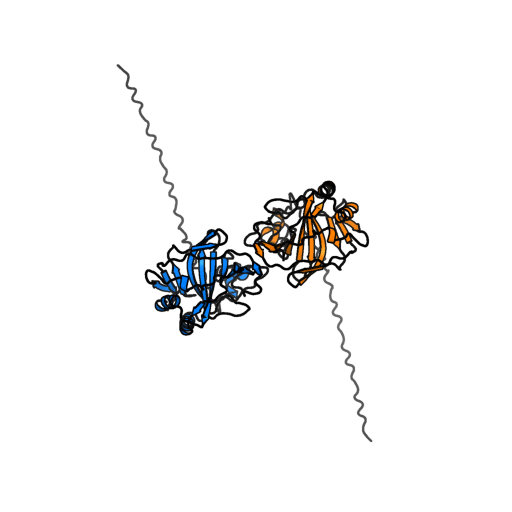
ATOM 2872 C CA . HIS B 1 124 ? 0.846 27.417 2.328 1 98.57 124 HIS B CA 1
ATOM 2873 C C . HIS B 1 124 ? 1.819 27.262 1.164 1 98.57 124 HIS B C 1
ATOM 2875 O O . HIS B 1 124 ? 3.004 27.576 1.294 1 98.57 124 HIS B O 1
ATOM 2881 N N . PRO B 1 125 ? 1.248 26.825 -0.019 1 98.35 125 PRO B N 1
ATOM 2882 C CA . PRO B 1 125 ? -0.059 26.219 -0.285 1 98.35 125 PRO B CA 1
ATOM 2883 C C . PRO B 1 125 ? -0.196 24.822 0.316 1 98.35 125 PRO B C 1
ATOM 2885 O O . PRO B 1 125 ? 0.682 24.378 1.061 1 98.35 125 PRO B O 1
ATOM 2888 N N . SER B 1 126 ? -1.304 24.203 0.076 1 98.84 126 SER B N 1
ATOM 2889 C CA . SER B 1 126 ? -1.47 22.821 0.516 1 98.84 126 SER B CA 1
ATOM 2890 C C . SER B 1 126 ? -0.378 21.924 -0.055 1 98.84 126 SER B C 1
ATOM 2892 O O . SER B 1 126 ? 0.037 22.096 -1.203 1 98.84 126 SER B O 1
ATOM 2894 N N . GLU B 1 127 ? 0.048 21.015 0.771 1 98.68 127 GLU B N 1
ATOM 2895 C CA . GLU B 1 127 ? 1.036 20.041 0.317 1 98.68 127 GLU B CA 1
ATOM 2896 C C . GLU B 1 127 ? 0.389 18.957 -0.54 1 98.68 127 GLU B C 1
ATOM 2898 O O . GLU B 1 127 ? 0.899 18.615 -1.609 1 98.68 127 GLU B O 1
ATOM 2903 N N . HIS B 1 128 ? -0.65 18.442 -0.06 1 98.89 128 HIS B N 1
ATOM 2904 C CA . HIS B 1 128 ? -1.388 17.492 -0.885 1 98.89 128 HIS B CA 1
ATOM 2905 C C . HIS B 1 128 ? -2.092 18.196 -2.04 1 98.89 128 HIS B C 1
ATOM 2907 O O . HIS B 1 128 ? -2.548 19.332 -1.895 1 98.89 128 HIS B O 1
ATOM 2913 N N . LEU B 1 129 ? -2.127 17.51 -3.13 1 98.83 129 LEU B N 1
ATOM 2914 C CA . LEU B 1 129 ? -3.006 17.901 -4.227 1 98.83 129 LEU B CA 1
ATOM 2915 C C . LEU B 1 129 ? -4.245 17.012 -4.274 1 98.83 129 LEU B C 1
ATOM 2917 O O . LEU B 1 129 ? -4.204 15.859 -3.837 1 98.83 129 LEU B O 1
ATOM 2921 N N . VAL B 1 130 ? -5.298 17.587 -4.711 1 98.55 130 VAL B N 1
ATOM 2922 C CA . VAL B 1 130 ? -6.5 16.829 -5.037 1 98.55 130 VAL B CA 1
ATOM 2923 C C . VAL B 1 130 ? -6.802 16.955 -6.529 1 98.55 130 VAL B C 1
ATOM 2925 O O . VAL B 1 130 ? -7.131 18.041 -7.012 1 98.55 130 VAL B O 1
ATOM 2928 N N . ASN B 1 131 ? -6.619 15.854 -7.25 1 98.07 131 ASN B N 1
ATOM 2929 C CA . ASN B 1 131 ? -6.769 15.848 -8.701 1 98.07 131 ASN B CA 1
ATOM 2930 C C . ASN B 1 131 ? -5.906 16.92 -9.359 1 98.07 131 ASN B C 1
ATOM 2932 O O . ASN B 1 131 ? -6.385 17.675 -10.207 1 98.07 131 ASN B O 1
ATOM 2936 N N . GLY B 1 132 ? -4.754 17.083 -8.798 1 98.24 132 GLY B N 1
ATOM 2937 C CA . GLY B 1 132 ? -3.767 17.965 -9.4 1 98.24 132 GLY B CA 1
ATOM 2938 C C . GLY B 1 132 ? -3.885 19.402 -8.928 1 98.24 132 GLY B C 1
ATOM 2939 O O . GLY B 1 132 ? -3.134 20.271 -9.375 1 98.24 132 GLY B O 1
ATOM 2940 N N . LYS B 1 133 ? -4.77 19.673 -7.999 1 98.34 133 LYS B N 1
ATOM 2941 C CA . LYS B 1 133 ? -5.014 21.054 -7.591 1 98.34 133 LYS B CA 1
ATOM 2942 C C . LYS B 1 133 ? -4.613 21.276 -6.136 1 98.34 133 LYS B C 1
ATOM 2944 O O . LYS B 1 133 ? -4.946 20.47 -5.264 1 98.34 133 LYS B O 1
ATOM 2949 N N . ALA B 1 134 ? -3.989 22.349 -5.917 1 98.51 134 ALA B N 1
ATOM 2950 C CA . ALA B 1 134 ? -3.605 22.737 -4.562 1 98.51 134 ALA B CA 1
ATOM 2951 C C . ALA B 1 134 ? -4.638 23.678 -3.947 1 98.51 134 ALA B C 1
ATOM 2953 O O . ALA B 1 134 ? -5.186 24.543 -4.635 1 98.51 134 ALA B O 1
ATOM 2954 N N . ALA B 1 135 ? -4.923 23.533 -2.724 1 98.75 135 ALA B N 1
ATOM 2955 C CA . ALA B 1 135 ? -5.642 24.541 -1.949 1 98.75 135 ALA B CA 1
ATOM 2956 C C . ALA B 1 135 ? -4.693 25.624 -1.443 1 98.75 135 ALA B C 1
ATOM 2958 O O . ALA B 1 135 ? -3.479 25.418 -1.388 1 98.75 135 ALA B O 1
ATOM 2959 N N . PRO B 1 136 ? -5.243 26.737 -1.053 1 98.74 136 PRO B N 1
ATOM 2960 C CA . PRO B 1 136 ? -4.366 27.802 -0.561 1 98.74 136 PRO B CA 1
ATOM 2961 C C . PRO B 1 136 ? -3.711 27.457 0.775 1 98.74 136 PRO B C 1
ATOM 2963 O O . PRO B 1 136 ? -2.619 27.946 1.075 1 98.74 136 PRO B O 1
ATOM 2966 N N . LEU B 1 137 ? -4.412 26.683 1.598 1 98.77 137 LEU B N 1
ATOM 2967 C CA . LEU B 1 137 ? -3.892 26.262 2.894 1 98.77 137 LEU B CA 1
ATOM 2968 C C . LEU B 1 137 ? -4.244 24.805 3.173 1 98.77 137 LEU B C 1
ATOM 2970 O O . LEU B 1 137 ? -5.239 24.292 2.656 1 98.77 137 LEU B O 1
ATOM 2974 N N . GLU B 1 138 ? -3.429 24.209 3.979 1 98.89 138 GLU B N 1
ATOM 2975 C CA . GLU B 1 138 ? -3.675 22.859 4.476 1 98.89 138 GLU B CA 1
ATOM 2976 C C . GLU B 1 138 ? -3.356 22.752 5.965 1 98.89 138 GLU B C 1
ATOM 2978 O O . GLU B 1 138 ? -2.343 23.281 6.427 1 98.89 138 GLU B O 1
ATOM 2983 N N . LEU B 1 139 ? -4.227 22.134 6.645 1 98.81 139 LEU B N 1
ATOM 2984 C CA . LEU B 1 139 ? -4.083 21.868 8.072 1 98.81 139 LEU B CA 1
ATOM 2985 C C . LEU B 1 139 ? -3.735 20.404 8.32 1 98.81 139 LEU B C 1
ATOM 2987 O O . LEU B 1 139 ? -4.336 19.509 7.721 1 98.81 139 LEU B O 1
ATOM 2991 N N . HIS B 1 140 ? -2.716 20.135 9.091 1 98.88 140 HIS B N 1
ATOM 2992 C CA . HIS B 1 140 ? -2.348 18.798 9.543 1 98.88 140 HIS B CA 1
ATOM 2993 C C . HIS B 1 140 ? -2.582 18.639 11.041 1 98.88 140 HIS B C 1
ATOM 2995 O O . HIS B 1 140 ? -1.994 19.364 11.846 1 98.88 140 HIS B O 1
ATOM 3001 N N . LEU B 1 141 ? -3.419 17.758 11.459 1 98.57 141 LEU B N 1
ATOM 3002 C CA . LEU B 1 141 ? -3.545 17.342 12.851 1 98.57 141 LEU B CA 1
ATOM 3003 C C . LEU B 1 141 ? -2.793 16.038 13.099 1 98.57 141 LEU B C 1
ATOM 3005 O O . LEU B 1 141 ? -3.184 14.985 12.59 1 98.57 141 LEU B O 1
ATOM 3009 N N . VAL B 1 142 ? -1.76 16.101 13.892 1 98.73 142 VAL B N 1
ATOM 3010 C CA . VAL B 1 142 ? -0.827 14.991 14.055 1 98.73 142 VAL B CA 1
ATOM 3011 C C . VAL B 1 142 ? -1.149 14.23 15.339 1 98.73 142 VAL B C 1
ATOM 3013 O O . VAL B 1 142 ? -1.119 14.801 16.431 1 98.73 142 VAL B O 1
ATOM 3016 N N . HIS B 1 143 ? -1.45 12.927 15.229 1 98.79 143 HIS B N 1
ATOM 3017 C CA . HIS B 1 143 ? -1.756 12.043 16.348 1 98.79 143 HIS B CA 1
ATOM 3018 C C . HIS B 1 143 ? -0.688 10.966 16.507 1 98.79 143 HIS B C 1
ATOM 3020 O O . HIS B 1 143 ? -0.24 10.38 15.519 1 98.79 143 HIS B O 1
ATOM 3026 N N . LYS B 1 144 ? -0.293 10.736 17.648 1 98.49 144 LYS B N 1
ATOM 3027 C CA . LYS B 1 144 ? 0.731 9.731 17.921 1 98.49 144 LYS B CA 1
ATOM 3028 C C . LYS B 1 144 ? 0.107 8.436 18.433 1 98.49 144 LYS B C 1
ATOM 3030 O O . LYS B 1 144 ? -0.683 8.452 19.379 1 98.49 144 LYS B O 1
ATOM 3035 N N . GLY B 1 145 ? 0.365 7.377 17.711 1 97.2 145 GLY B N 1
ATOM 3036 C CA . GLY B 1 145 ? 0.029 6.044 18.185 1 97.2 145 GLY B CA 1
ATOM 3037 C C . GLY B 1 145 ? 1.238 5.254 18.649 1 97.2 145 GLY B C 1
ATOM 3038 O O . GLY B 1 145 ? 2.335 5.804 18.775 1 97.2 145 GLY B O 1
ATOM 3039 N N . PRO B 1 146 ? 1.068 4.023 18.949 1 94.59 146 PRO B N 1
ATOM 3040 C CA . PRO B 1 146 ? 2.161 3.192 19.458 1 94.59 146 PRO B CA 1
ATOM 3041 C C . PRO B 1 146 ? 3.264 2.97 18.426 1 94.59 146 PRO B C 1
ATOM 3043 O O . PRO B 1 146 ? 4.447 2.951 18.775 1 94.59 146 PRO B O 1
ATOM 3046 N N . THR B 1 147 ? 2.9 2.819 17.179 1 91.96 147 THR B N 1
ATOM 3047 C CA . THR B 1 147 ? 3.903 2.415 16.2 1 91.96 147 THR B CA 1
ATOM 3048 C C . THR B 1 147 ? 3.869 3.333 14.981 1 91.96 147 THR B C 1
ATOM 3050 O O . THR B 1 147 ? 4.699 3.206 14.079 1 91.96 147 THR B O 1
ATOM 3053 N N . ALA B 1 148 ? 2.915 4.195 14.97 1 96.27 148 ALA B N 1
ATOM 3054 C CA . ALA B 1 148 ? 2.752 5.057 13.802 1 96.27 148 ALA B CA 1
ATOM 3055 C C . ALA B 1 148 ? 2.145 6.401 14.194 1 96.27 148 ALA B C 1
ATOM 3057 O O . ALA B 1 148 ? 1.597 6.547 15.289 1 96.27 148 ALA B O 1
ATOM 3058 N N . LEU B 1 149 ? 2.327 7.353 13.377 1 98.43 149 LEU B N 1
ATOM 3059 C CA . LEU B 1 149 ? 1.561 8.593 13.43 1 98.43 149 LEU B CA 1
ATOM 3060 C C . LEU B 1 149 ? 0.325 8.507 12.541 1 98.43 149 LEU B C 1
ATOM 3062 O O . LEU B 1 149 ? 0.32 7.779 11.546 1 98.43 149 LEU B O 1
ATOM 3066 N N . THR B 1 150 ? -0.659 9.161 12.924 1 98.65 150 THR B N 1
ATOM 3067 C CA . THR B 1 150 ? -1.818 9.393 12.068 1 98.65 150 THR B CA 1
ATOM 3068 C C . THR B 1 150 ? -2.08 10.888 11.907 1 98.65 150 THR B C 1
ATOM 3070 O O . THR B 1 150 ? -2.183 11.616 12.896 1 98.65 150 THR B O 1
ATOM 3073 N N . VAL B 1 151 ? -2.167 11.304 10.704 1 98.89 151 VAL B N 1
ATOM 3074 C CA . VAL B 1 151 ? -2.35 12.727 10.438 1 98.89 151 VAL B CA 1
ATOM 3075 C C . VAL B 1 151 ? -3.664 12.949 9.694 1 98.89 151 VAL B C 1
ATOM 3077 O O . VAL B 1 151 ? -3.904 12.34 8.649 1 98.89 151 VAL B O 1
ATOM 3080 N N . ILE B 1 152 ? -4.477 13.773 10.227 1 98.78 152 ILE B N 1
ATOM 3081 C CA . ILE B 1 152 ? -5.657 14.242 9.508 1 98.78 152 ILE B CA 1
ATOM 3082 C C . ILE B 1 152 ? -5.309 15.491 8.703 1 98.78 152 ILE B C 1
ATOM 3084 O O . ILE B 1 152 ? -4.863 16.495 9.264 1 98.78 152 ILE B O 1
ATOM 3088 N N . GLY B 1 153 ? -5.417 15.384 7.422 1 98.79 153 GLY B N 1
ATOM 3089 C CA . GLY B 1 153 ? -5.253 16.532 6.544 1 98.79 153 GLY B CA 1
ATOM 3090 C C . GLY B 1 153 ? -6.567 17.191 6.171 1 98.79 153 GLY B C 1
ATOM 3091 O O . GLY B 1 153 ? -7.533 16.509 5.824 1 98.79 153 GLY B O 1
ATOM 3092 N N . VAL B 1 154 ? -6.601 18.484 6.277 1 98.79 154 VAL B N 1
ATOM 3093 C CA . VAL B 1 154 ? -7.783 19.267 5.932 1 98.79 154 VAL B CA 1
ATOM 3094 C C . VAL B 1 154 ? -7.399 20.386 4.967 1 98.79 154 VAL B C 1
ATOM 3096 O O . VAL B 1 154 ? -6.525 21.202 5.269 1 98.79 154 VAL B O 1
ATOM 3099 N N . MET B 1 155 ? -8.058 20.397 3.839 1 98.8 155 MET B N 1
ATOM 3100 C CA . MET B 1 155 ? -7.882 21.529 2.933 1 98.8 155 MET B CA 1
ATOM 3101 C C . MET B 1 155 ? -8.652 22.748 3.429 1 98.8 155 MET B C 1
ATOM 3103 O O . MET B 1 155 ? -9.779 22.622 3.912 1 98.8 155 MET B O 1
ATOM 3107 N N . LEU B 1 156 ? -7.996 23.869 3.411 1 98.77 156 LEU B N 1
ATOM 3108 C CA . LEU B 1 156 ? -8.623 25.145 3.742 1 98.77 156 LEU B CA 1
ATOM 3109 C C . LEU B 1 156 ? -8.81 25.999 2.493 1 98.77 156 LEU B C 1
ATOM 3111 O O . LEU B 1 156 ? -7.837 26.332 1.813 1 98.77 156 LEU B O 1
ATOM 3115 N N . VAL B 1 157 ? -10.055 26.353 2.248 1 98.72 157 VAL B N 1
ATOM 3116 C CA . VAL B 1 157 ? -10.372 27.053 1.008 1 98.72 157 VAL B CA 1
ATOM 3117 C C . VAL B 1 157 ? -11.068 28.375 1.324 1 98.72 157 VAL B C 1
ATOM 3119 O O . VAL B 1 157 ? -11.628 28.545 2.41 1 98.72 157 VAL B O 1
ATOM 3122 N N . PRO B 1 158 ? -11.032 29.339 0.388 1 98.71 158 PRO B N 1
ATOM 3123 C CA . PRO B 1 158 ? -11.646 30.644 0.642 1 98.71 158 PRO B CA 1
ATOM 3124 C C . PRO B 1 158 ? -13.15 30.551 0.889 1 98.71 158 PRO B C 1
ATOM 3126 O O . PRO B 1 158 ? -13.85 29.817 0.187 1 98.71 158 PRO B O 1
ATOM 3129 N N . GLY B 1 159 ? -13.602 31.189 1.865 1 98.56 159 GLY B N 1
ATOM 3130 C CA . GLY B 1 159 ? -14.995 31.296 2.27 1 98.56 159 GLY B CA 1
ATOM 3131 C C . GLY B 1 159 ? -15.182 32.064 3.565 1 98.56 159 GLY B C 1
ATOM 3132 O O . GLY B 1 159 ? -14.558 33.107 3.77 1 98.56 159 GLY B O 1
ATOM 3133 N N . ALA B 1 160 ? -16.123 31.587 4.373 1 98.09 160 ALA B N 1
ATOM 3134 C CA . ALA B 1 160 ? -16.368 32.219 5.667 1 98.09 160 ALA B CA 1
ATOM 3135 C C . ALA B 1 160 ? -15.149 32.097 6.577 1 98.09 160 ALA B C 1
ATOM 3137 O O . ALA B 1 160 ? -14.488 31.057 6.604 1 98.09 160 ALA B O 1
ATOM 3138 N N . ALA B 1 161 ? -14.952 33.201 7.318 1 98.15 161 ALA B N 1
ATOM 3139 C CA . ALA B 1 161 ? -13.854 33.177 8.281 1 98.15 161 ALA B CA 1
ATOM 3140 C C . ALA B 1 161 ? -14.036 32.05 9.293 1 98.15 161 ALA B C 1
ATOM 3142 O O . ALA B 1 161 ? -15.161 31.746 9.697 1 98.15 161 ALA B O 1
ATOM 3143 N N . ASN B 1 162 ? -12.954 31.487 9.666 1 97.72 162 ASN B N 1
ATOM 3144 C CA . ASN B 1 162 ? -12.962 30.429 10.671 1 97.72 162 ASN B CA 1
ATOM 3145 C C . ASN B 1 162 ? -12.537 30.953 12.04 1 97.72 162 ASN B C 1
ATOM 3147 O O . ASN B 1 162 ? -11.396 31.385 12.217 1 97.72 162 ASN B O 1
ATOM 3151 N N . PRO B 1 163 ? -13.382 30.889 13.018 1 94.65 163 PRO B N 1
ATOM 3152 C CA . PRO B 1 163 ? -13.064 31.509 14.306 1 94.65 163 PRO B CA 1
ATOM 3153 C C . PRO B 1 163 ? -11.898 30.827 15.018 1 94.65 163 PRO B C 1
ATOM 3155 O O . PRO B 1 163 ? -11.141 31.482 15.739 1 94.65 163 PRO B O 1
ATOM 3158 N N . ALA B 1 164 ? -11.782 29.528 14.878 1 93.98 164 ALA B N 1
ATOM 3159 C CA . ALA B 1 164 ? -10.671 28.829 15.517 1 93.98 164 ALA B CA 1
ATOM 3160 C C . ALA B 1 164 ? -9.334 29.268 14.925 1 93.98 164 ALA B C 1
ATOM 3162 O O . ALA B 1 164 ? -8.357 29.455 15.655 1 93.98 164 ALA B O 1
ATOM 3163 N N . ILE B 1 165 ? -9.273 29.441 13.662 1 96.09 165 ILE B N 1
ATOM 3164 C CA . ILE B 1 165 ? -8.064 29.884 12.977 1 96.09 165 ILE B CA 1
ATOM 3165 C C . ILE B 1 165 ? -7.752 31.328 13.362 1 96.09 165 ILE B C 1
ATOM 3167 O O . ILE B 1 165 ? -6.592 31.679 13.59 1 96.09 165 ILE B O 1
ATOM 3171 N N . GLU B 1 166 ? -8.803 32.139 13.465 1 95 166 GLU B N 1
ATOM 3172 C CA . GLU B 1 166 ? -8.613 33.521 13.894 1 95 166 GLU B CA 1
ATOM 3173 C C . GLU B 1 166 ? -7.96 33.586 15.272 1 95 166 GLU B C 1
ATOM 3175 O O . GLU B 1 166 ? -7.078 34.415 15.508 1 95 166 GLU B O 1
ATOM 3180 N N . ALA B 1 167 ? -8.403 32.744 16.156 1 93.38 167 ALA B N 1
ATOM 3181 C CA . ALA B 1 167 ? -7.849 32.72 17.507 1 93.38 167 ALA B CA 1
ATOM 3182 C C . ALA B 1 167 ? -6.351 32.428 17.481 1 93.38 167 ALA B C 1
ATOM 3184 O O . ALA B 1 167 ? -5.59 32.988 18.274 1 93.38 167 ALA B O 1
ATOM 3185 N N . ILE B 1 168 ? -5.912 31.6 16.577 1 95 168 ILE B N 1
ATOM 3186 C CA . ILE B 1 168 ? -4.508 31.222 16.461 1 95 168 ILE B CA 1
ATOM 3187 C C . ILE B 1 168 ? -3.71 32.379 15.863 1 95 168 ILE B C 1
ATOM 3189 O O . ILE B 1 168 ? -2.647 32.737 16.375 1 95 168 ILE B O 1
ATOM 3193 N N . TRP B 1 169 ? -4.267 32.966 14.764 1 95.54 169 TRP B N 1
ATOM 3194 C CA . TRP B 1 169 ? -3.57 34.038 14.061 1 95.54 169 TRP B CA 1
ATOM 3195 C C . TRP B 1 169 ? -3.361 35.242 14.974 1 95.54 169 TRP B C 1
ATOM 3197 O O . TRP B 1 169 ? -2.342 35.929 14.882 1 95.54 169 TRP B O 1
ATOM 3207 N N . LYS B 1 170 ? -4.283 35.496 15.822 1 94.07 170 LYS B N 1
ATOM 3208 C CA . LYS B 1 170 ? -4.24 36.664 16.696 1 94.07 170 LYS B CA 1
ATOM 3209 C C . LYS B 1 170 ? -3.02 36.622 17.611 1 94.07 170 LYS B C 1
ATOM 3211 O O . LYS B 1 170 ? -2.479 37.665 17.982 1 94.07 170 LYS B O 1
ATOM 3216 N N . VAL B 1 171 ? -2.592 35.452 17.961 1 94.51 171 VAL B N 1
ATOM 3217 C CA . VAL B 1 171 ? -1.498 35.364 18.923 1 94.51 171 VAL B CA 1
ATOM 3218 C C . VAL B 1 171 ? -0.243 34.837 18.231 1 94.51 171 VAL B C 1
ATOM 3220 O O . VAL B 1 171 ? 0.764 34.559 18.887 1 94.51 171 VAL B O 1
ATOM 3223 N N . ALA B 1 172 ? -0.304 34.602 16.906 1 95.4 172 ALA B N 1
ATOM 3224 C CA . ALA B 1 172 ? 0.786 33.987 16.153 1 95.4 172 ALA B CA 1
ATOM 3225 C C . ALA B 1 172 ? 2.069 34.803 16.28 1 95.4 172 ALA B C 1
ATOM 3227 O O . ALA B 1 172 ? 2.096 35.987 15.934 1 95.4 172 ALA B O 1
ATOM 3228 N N . PRO B 1 173 ? 3.115 34.174 16.704 1 96.77 173 PRO B N 1
ATOM 3229 C CA . PRO B 1 173 ? 4.379 34.914 16.728 1 96.77 173 PRO B CA 1
ATOM 3230 C C . PRO B 1 173 ? 4.913 35.216 15.33 1 96.77 173 PRO B C 1
ATOM 3232 O O . PRO B 1 173 ? 4.944 34.329 14.472 1 96.77 173 PRO B O 1
ATOM 3235 N N . ALA B 1 174 ? 5.49 36.343 15.155 1 94.59 174 ALA B N 1
ATOM 3236 C CA . ALA B 1 174 ? 5.996 36.761 13.85 1 94.59 174 ALA B CA 1
ATOM 3237 C C . ALA B 1 174 ? 7.416 36.251 13.624 1 94.59 174 ALA B C 1
ATOM 3239 O O . ALA B 1 174 ? 7.829 36.031 12.483 1 94.59 174 ALA B O 1
ATOM 3240 N N . LYS B 1 175 ? 8.071 36.067 14.698 1 95.34 175 LYS B N 1
ATOM 3241 C CA . LYS B 1 175 ? 9.479 35.699 14.58 1 95.34 175 LYS B CA 1
ATOM 3242 C C . LYS B 1 175 ? 9.691 34.223 14.905 1 95.34 175 LYS B C 1
ATOM 3244 O O . LYS B 1 175 ? 9.058 33.685 15.816 1 95.34 175 LYS B O 1
ATOM 3249 N N . GLU B 1 176 ? 10.568 33.626 14.187 1 94.73 176 GLU B N 1
ATOM 3250 C CA . GLU B 1 176 ? 10.965 32.248 14.458 1 94.73 176 GLU B CA 1
ATOM 3251 C C . GLU B 1 176 ? 11.384 32.071 15.915 1 94.73 176 GLU B C 1
ATOM 3253 O O . GLU B 1 176 ? 12.104 32.907 16.465 1 94.73 176 GLU B O 1
ATOM 3258 N N . GLY B 1 177 ? 10.922 31.031 16.485 1 95.02 177 GLY B N 1
ATOM 3259 C CA . GLY B 1 177 ? 11.245 30.752 17.875 1 95.02 177 GLY B CA 1
ATOM 3260 C C . GLY B 1 177 ? 10.26 31.366 18.851 1 95.02 177 GLY B C 1
ATOM 3261 O O . GLY B 1 177 ? 10.273 31.043 20.041 1 95.02 177 GLY B O 1
ATOM 3262 N N . GLY B 1 178 ? 9.432 32.285 18.384 1 97.19 178 GLY B N 1
ATOM 3263 C CA . GLY B 1 178 ? 8.411 32.881 19.232 1 97.19 178 GLY B CA 1
ATOM 3264 C C . GLY B 1 178 ? 7.351 31.891 19.675 1 97.19 178 GLY B C 1
ATOM 3265 O O . GLY B 1 178 ? 7.065 30.922 18.969 1 97.19 178 GLY B O 1
ATOM 3266 N N . GLU B 1 179 ? 6.755 32.181 20.899 1 97.05 179 GLU B N 1
ATOM 3267 C CA . GLU B 1 179 ? 5.684 31.364 21.461 1 97.05 179 GLU B CA 1
ATOM 3268 C C . GLU B 1 179 ? 4.58 32.234 22.056 1 97.05 179 GLU B C 1
ATOM 3270 O O . GLU B 1 179 ? 4.84 33.349 22.513 1 97.05 179 GLU B O 1
ATOM 3275 N N . ALA B 1 180 ? 3.444 31.763 21.918 1 95.65 180 ALA B N 1
ATOM 3276 C CA . ALA B 1 180 ? 2.298 32.415 22.545 1 95.65 180 ALA B CA 1
ATOM 3277 C C . ALA B 1 180 ? 1.293 31.386 23.055 1 95.65 180 ALA B C 1
ATOM 3279 O O . ALA B 1 180 ? 1.05 30.369 22.401 1 95.65 180 ALA B O 1
ATOM 3280 N N . THR B 1 181 ? 0.724 31.611 24.164 1 92.49 181 THR B N 1
ATOM 3281 C CA . THR B 1 181 ? -0.282 30.72 24.731 1 92.49 181 THR B CA 1
ATOM 3282 C C . THR B 1 181 ? -1.671 31.067 24.203 1 92.49 181 THR B C 1
ATOM 3284 O O . THR B 1 181 ? -2.025 32.243 24.099 1 92.49 181 THR B O 1
ATOM 3287 N N . LEU B 1 182 ? -2.215 30.018 23.806 1 89.32 182 LEU B N 1
ATOM 3288 C CA . LEU B 1 182 ? -3.632 30.189 23.506 1 89.32 182 LEU B CA 1
ATOM 3289 C C . LEU B 1 182 ? -4.469 30.124 24.78 1 89.32 182 LEU B C 1
ATOM 3291 O O . LEU B 1 182 ? -4.033 29.559 25.786 1 89.32 182 LEU B O 1
ATOM 3295 N N . GLY B 1 183 ? -5.54 30.84 24.887 1 75.03 183 GLY B N 1
ATOM 3296 C CA . GLY B 1 183 ? -6.387 30.882 26.069 1 75.03 183 GLY B CA 1
ATOM 3297 C C . GLY B 1 183 ? -6.672 29.509 26.647 1 75.03 183 GLY B C 1
ATOM 3298 O O . GLY B 1 183 ? -6.303 28.492 26.056 1 75.03 183 GLY B O 1
ATOM 3299 N N . ASP B 1 184 ? -6.962 29.421 27.856 1 73.69 184 ASP B N 1
ATOM 3300 C CA . ASP B 1 184 ? -7.479 28.268 28.587 1 73.69 184 ASP B CA 1
ATOM 3301 C C . ASP B 1 184 ? -8.959 28.445 28.917 1 73.69 184 ASP B C 1
ATOM 3303 O O . ASP B 1 184 ? -9.311 29.187 29.836 1 73.69 184 ASP B O 1
ATOM 3307 N N . PRO B 1 185 ? -9.926 27.742 27.986 1 73.93 185 PRO B N 1
ATOM 3308 C CA . PRO B 1 185 ? -9.529 26.686 27.051 1 73.93 185 PRO B CA 1
ATOM 3309 C C . PRO B 1 185 ? -9.115 27.232 25.687 1 73.93 185 PRO B C 1
ATOM 3311 O O . PRO B 1 185 ? -9.454 28.368 25.343 1 73.93 185 PRO B O 1
ATOM 3314 N N . GLY B 1 186 ? -8.365 26.49 25.03 1 79.44 186 GLY B N 1
ATOM 3315 C CA . GLY B 1 186 ? -7.961 26.825 23.674 1 79.44 186 GLY B CA 1
ATOM 3316 C C . GLY B 1 186 ? -9.108 26.781 22.681 1 79.44 186 GLY B C 1
ATOM 3317 O O . GLY B 1 186 ? -10.269 26.648 23.072 1 79.44 186 GLY B O 1
ATOM 3318 N N . PRO B 1 187 ? -8.738 26.956 21.437 1 81.49 187 PRO B N 1
ATOM 3319 C CA . PRO B 1 187 ? -9.785 26.968 20.412 1 81.49 187 PRO B CA 1
ATOM 3320 C C . PRO B 1 187 ? -10.513 25.631 20.297 1 81.49 187 PRO B C 1
ATOM 3322 O O . PRO B 1 187 ? -9.964 24.591 20.668 1 81.49 187 PRO B O 1
ATOM 3325 N N . ASP B 1 188 ? -11.754 25.701 19.891 1 85.28 188 ASP B N 1
ATOM 3326 C CA . ASP B 1 188 ? -12.567 24.528 19.588 1 85.28 188 ASP B CA 1
ATOM 3327 C C . ASP B 1 188 ? -12.037 23.794 18.358 1 85.28 188 ASP B C 1
ATOM 3329 O O . ASP B 1 188 ? -12.271 24.221 17.225 1 85.28 188 ASP B O 1
ATOM 3333 N N . LEU B 1 189 ? -11.434 22.675 18.555 1 90.63 189 LEU B N 1
ATOM 3334 C CA . LEU B 1 189 ? -10.812 21.91 17.479 1 90.63 189 LEU B CA 1
ATOM 3335 C C . LEU B 1 189 ? -11.865 21.37 16.517 1 90.63 189 LEU B C 1
ATOM 3337 O O . LEU B 1 189 ? -11.554 21.046 15.368 1 90.63 189 LEU B O 1
ATOM 3341 N N . GLY B 1 190 ? -13.071 21.19 16.986 1 90.48 190 GLY B N 1
ATOM 3342 C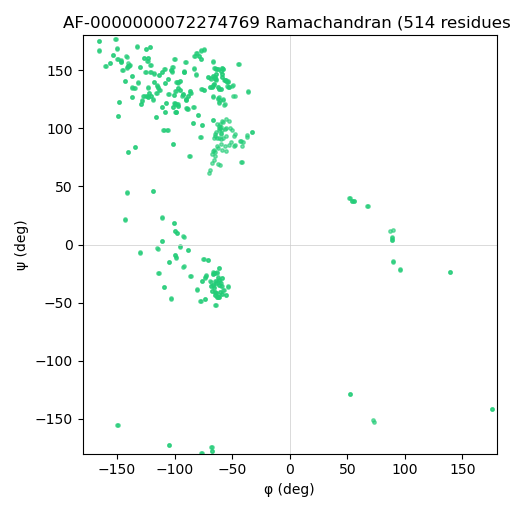 CA . GLY B 1 190 ? -14.15 20.76 16.11 1 90.48 190 GLY B CA 1
ATOM 3343 C C . GLY B 1 190 ? -14.394 21.711 14.954 1 90.48 190 GLY B C 1
ATOM 3344 O O . GLY B 1 190 ? -14.862 21.297 13.891 1 90.48 190 GLY B O 1
ATOM 3345 N N . LYS B 1 191 ? -14.089 22.986 15.176 1 91.66 191 LYS B N 1
ATOM 3346 C CA . LYS B 1 191 ? -14.311 24.001 14.15 1 91.66 191 LYS B CA 1
ATOM 3347 C C . LYS B 1 191 ? -13.259 23.908 13.048 1 91.66 191 LYS B C 1
ATOM 3349 O O . LYS B 1 191 ? -13.409 24.518 11.987 1 91.66 191 LYS B O 1
ATOM 3354 N N . LEU B 1 192 ? -12.26 23.161 13.325 1 95.2 192 LEU B N 1
ATOM 3355 C CA . LEU B 1 192 ? -11.206 22.967 12.335 1 95.2 192 LEU B CA 1
ATOM 3356 C C . LEU B 1 192 ? -11.527 21.787 11.424 1 95.2 192 LEU B C 1
ATOM 3358 O O . LEU B 1 192 ? -10.792 21.515 10.472 1 95.2 192 LEU B O 1
ATOM 3362 N N . LEU B 1 193 ? -12.574 21.12 11.709 1 96.92 193 LEU B N 1
ATOM 3363 C CA . LEU B 1 193 ? -12.98 19.953 10.935 1 96.92 193 LEU B CA 1
ATOM 3364 C C . LEU B 1 193 ? -14.339 20.18 10.282 1 96.92 193 LEU B C 1
ATOM 3366 O O . LEU B 1 193 ? -15.211 20.831 10.862 1 96.92 193 LEU B O 1
ATOM 3370 N N . PRO B 1 194 ? -14.542 19.626 9.14 1 96.93 194 PRO B N 1
ATOM 3371 C CA . PRO B 1 194 ? -15.873 19.692 8.531 1 96.93 194 PRO B CA 1
ATOM 3372 C C . PRO B 1 194 ? -16.875 18.755 9.2 1 96.93 194 PRO B C 1
ATOM 3374 O O . PRO B 1 194 ? -16.486 17.891 9.99 1 96.93 194 PRO B O 1
ATOM 3377 N N . GLU B 1 195 ? -18.087 18.974 8.852 1 93.49 195 GLU B N 1
ATOM 3378 C CA . GLU B 1 195 ? -19.141 18.114 9.381 1 93.49 195 GLU B CA 1
ATOM 3379 C C . GLU B 1 195 ? -18.979 16.678 8.891 1 93.49 195 GLU B C 1
ATOM 3381 O O . GLU B 1 195 ? -19.006 15.738 9.688 1 93.49 195 GLU B O 1
ATOM 3386 N N . SER B 1 196 ? -18.848 16.581 7.537 1 94.44 196 SER B N 1
ATOM 3387 C CA . SER B 1 196 ? -18.598 15.256 6.98 1 94.44 196 SER B CA 1
ATOM 3388 C C . SER B 1 196 ? -17.162 14.81 7.237 1 94.44 196 SER B C 1
ATOM 3390 O O . SER B 1 196 ? -16.221 15.574 7.015 1 94.44 196 SER B O 1
ATOM 3392 N N . LYS B 1 197 ? -17.016 13.592 7.692 1 95.34 197 LYS B N 1
ATOM 3393 C CA . LYS B 1 197 ? -15.674 13.087 7.965 1 95.34 197 LYS B CA 1
ATOM 3394 C C . LYS B 1 197 ? -15.286 11.994 6.973 1 95.34 197 LYS B C 1
ATOM 3396 O O . LYS B 1 197 ? -14.472 11.123 7.288 1 95.34 197 LYS B O 1
ATOM 3401 N N . SER B 1 198 ? -15.957 12.028 5.793 1 97.41 198 SER B N 1
ATOM 3402 C CA . SER B 1 198 ? -15.452 11.177 4.72 1 97.41 198 SER B CA 1
ATOM 3403 C C . SER B 1 198 ? -14.009 11.525 4.371 1 97.41 198 SER B C 1
ATOM 3405 O O . SER B 1 198 ? -13.599 12.682 4.485 1 97.41 198 SER B O 1
ATOM 3407 N N . TYR B 1 199 ? -13.266 10.473 3.981 1 98.42 199 TYR B N 1
ATOM 3408 C CA . TYR B 1 199 ? -11.835 10.724 3.854 1 98.42 199 TYR B CA 1
ATOM 3409 C C . TYR B 1 199 ? -11.203 9.776 2.841 1 98.42 199 TYR B C 1
ATOM 3411 O O . TYR B 1 199 ? -11.818 8.784 2.442 1 98.42 199 TYR B O 1
ATOM 3419 N N . THR B 1 200 ? -10.044 10.119 2.396 1 98.59 200 THR B N 1
ATOM 3420 C CA . THR B 1 200 ? -9.129 9.198 1.731 1 98.59 200 THR B CA 1
ATOM 3421 C C . THR B 1 200 ? -8.027 8.746 2.686 1 98.59 200 THR B C 1
ATOM 3423 O O . THR B 1 200 ? -7.72 9.437 3.66 1 98.59 200 THR B O 1
ATOM 3426 N N . PHE B 1 201 ? -7.522 7.574 2.41 1 98.56 201 PHE B N 1
ATOM 3427 C CA . PHE B 1 201 ? -6.536 6.96 3.292 1 98.56 201 PHE B CA 1
ATOM 3428 C C . PHE B 1 201 ? -5.385 6.367 2.488 1 98.56 201 PHE B C 1
ATOM 3430 O O . PHE B 1 201 ? -5.607 5.723 1.46 1 98.56 201 PHE B O 1
ATOM 3437 N N . TYR B 1 202 ? -4.204 6.625 2.934 1 97.81 202 TYR B N 1
ATOM 3438 C CA . TYR B 1 202 ? -3.021 5.915 2.46 1 97.81 202 TYR B CA 1
ATOM 3439 C C . TYR B 1 202 ? -1.903 5.966 3.494 1 97.81 202 TYR B C 1
ATOM 3441 O O . TYR B 1 202 ? -1.91 6.82 4.384 1 97.81 202 TYR B O 1
ATOM 3449 N N . GLU B 1 203 ? -0.989 5.029 3.452 1 96.11 203 GLU B N 1
ATOM 3450 C CA . GLU B 1 203 ? 0.206 5.03 4.291 1 96.11 203 GLU B CA 1
ATOM 3451 C C . GLU B 1 203 ? 1.332 5.833 3.647 1 96.11 203 GLU B C 1
ATOM 3453 O O . GLU B 1 203 ? 1.602 5.687 2.453 1 96.11 203 GLU B O 1
ATOM 3458 N N . GLY B 1 204 ? 1.908 6.652 4.357 1 97.9 204 GLY B N 1
ATOM 3459 C CA . GLY B 1 204 ? 2.938 7.519 3.809 1 97.9 204 GLY B CA 1
ATOM 3460 C C . GLY B 1 204 ? 4.005 7.891 4.821 1 97.9 204 GLY B C 1
ATOM 3461 O O . GLY B 1 204 ? 4.301 7.116 5.733 1 97.9 204 GLY B O 1
ATOM 3462 N N . SER B 1 205 ? 4.674 9.001 4.616 1 98.5 205 SER B N 1
ATOM 3463 C CA . SER B 1 205 ? 5.796 9.487 5.413 1 98.5 205 SER B CA 1
ATOM 3464 C C . SER B 1 205 ? 5.503 10.863 6 1 98.5 205 SER B C 1
ATOM 3466 O O . SER B 1 205 ? 4.488 11.481 5.671 1 98.5 205 SER B O 1
ATOM 3468 N N . LEU B 1 206 ? 6.364 11.213 6.842 1 98.34 206 LEU B N 1
ATOM 3469 C CA . LEU B 1 206 ? 6.442 12.633 7.167 1 98.34 206 LEU B CA 1
ATOM 3470 C C . LEU B 1 206 ? 6.72 13.462 5.919 1 98.34 206 LEU B C 1
ATOM 3472 O O . LEU B 1 206 ? 7.369 12.987 4.984 1 98.34 206 LEU B O 1
ATOM 3476 N N . THR B 1 207 ? 6.242 14.697 5.933 1 98.64 207 THR B N 1
ATOM 3477 C CA . THR B 1 207 ? 6.45 15.564 4.779 1 98.64 207 THR B CA 1
ATOM 3478 C C . THR B 1 207 ? 7.672 16.454 4.984 1 98.64 207 THR B C 1
ATOM 3480 O O . THR B 1 207 ? 7.971 17.31 4.148 1 98.64 207 THR B O 1
ATOM 3483 N N . THR B 1 208 ? 8.34 16.386 6.109 1 97.76 208 THR B N 1
ATOM 3484 C CA . THR B 1 208 ? 9.593 17.064 6.423 1 97.76 208 THR B CA 1
ATOM 3485 C C . THR B 1 208 ? 10.642 16.066 6.904 1 97.76 208 THR B C 1
ATOM 3487 O O . THR B 1 208 ? 10.305 14.955 7.319 1 97.76 208 THR B O 1
ATOM 3490 N N . PRO B 1 209 ? 11.838 16.459 6.829 1 97.25 209 PRO B N 1
ATOM 3491 C CA . PRO B 1 209 ? 12.848 15.529 7.341 1 97.25 209 PRO B CA 1
ATOM 3492 C C . PRO B 1 209 ? 12.565 15.083 8.774 1 97.25 209 PRO B C 1
ATOM 3494 O O . PRO B 1 209 ? 12.089 15.877 9.589 1 97.25 209 PRO B O 1
ATOM 3497 N N . PRO B 1 210 ? 12.847 13.767 8.968 1 97 210 PRO B N 1
ATOM 3498 C CA . PRO B 1 210 ? 13.66 12.826 8.195 1 97 210 PRO B CA 1
ATOM 3499 C C . PRO B 1 210 ? 12.845 12.054 7.16 1 97 210 PRO B C 1
ATOM 3501 O O . PRO B 1 210 ? 13.328 11.067 6.599 1 97 210 PRO B O 1
ATOM 3504 N N . CYS B 1 211 ? 11.548 12.387 6.955 1 98.14 211 CYS B N 1
ATOM 3505 C CA . CYS B 1 211 ? 10.693 11.794 5.932 1 98.14 211 CYS B CA 1
ATOM 3506 C C . CYS B 1 211 ? 10.408 10.329 6.242 1 98.14 211 CYS B C 1
ATOM 3508 O O . CYS B 1 211 ? 10.324 9.503 5.332 1 98.14 211 CYS B O 1
ATOM 3510 N N . SER B 1 212 ? 10.337 10.069 7.532 1 97.36 212 SER B N 1
ATOM 3511 C CA . SER B 1 212 ? 10.112 8.691 7.954 1 97.36 212 SER B CA 1
ATOM 3512 C C . SER B 1 212 ? 8.772 8.169 7.447 1 97.36 212 SER B C 1
ATOM 3514 O O . SER B 1 212 ? 7.756 8.861 7.537 1 97.36 212 SER B O 1
ATOM 3516 N N . GLU B 1 213 ? 8.777 6.979 6.945 1 96.54 213 GLU B N 1
ATOM 3517 C CA . GLU B 1 213 ? 7.592 6.333 6.387 1 96.54 213 GLU B CA 1
ATOM 3518 C C . GLU B 1 213 ? 6.803 5.6 7.468 1 96.54 213 GLU B C 1
ATOM 3520 O O . GLU B 1 213 ? 6.797 4.368 7.511 1 96.54 213 GLU B O 1
ATOM 3525 N N . VAL B 1 214 ? 6.048 6.419 8.303 1 97.25 214 VAL B N 1
ATOM 3526 C CA . VAL B 1 214 ? 5.396 5.88 9.492 1 97.25 214 VAL B CA 1
ATOM 3527 C C . VAL B 1 214 ? 4.043 6.558 9.692 1 97.25 214 VAL B C 1
ATOM 3529 O O . VAL B 1 214 ? 3.501 6.562 10.799 1 97.25 214 VAL B O 1
ATOM 3532 N N . VAL B 1 215 ? 3.497 7.127 8.621 1 98.53 215 VAL B N 1
ATOM 3533 C CA . VAL B 1 215 ? 2.322 7.968 8.82 1 98.53 215 VAL B CA 1
ATOM 3534 C C . VAL B 1 215 ? 1.114 7.342 8.127 1 98.53 215 VAL B C 1
ATOM 3536 O O . VAL B 1 215 ? 1.189 6.97 6.953 1 98.53 215 VAL B O 1
ATOM 3539 N N . ASN B 1 216 ? 0.018 7.232 8.844 1 97.92 216 ASN B N 1
ATOM 3540 C CA . ASN B 1 216 ? -1.303 7.075 8.245 1 97.92 216 ASN B CA 1
ATOM 3541 C C . ASN B 1 216 ? -1.903 8.422 7.852 1 97.92 216 ASN B C 1
ATOM 3543 O O . ASN B 1 216 ? -2.128 9.279 8.708 1 97.92 216 ASN B O 1
ATOM 3547 N N . TRP B 1 217 ? -2.152 8.604 6.641 1 98.79 217 TRP B N 1
ATOM 3548 C CA . TRP B 1 217 ? -2.762 9.851 6.191 1 98.79 217 TRP B CA 1
ATOM 3549 C C . TRP B 1 217 ? -4.27 9.694 6.034 1 98.79 217 TRP B C 1
ATOM 3551 O O . TRP B 1 217 ? -4.736 8.86 5.255 1 98.79 217 TRP B O 1
ATOM 3561 N N . ILE B 1 218 ? -4.97 10.431 6.736 1 98.74 218 ILE B N 1
ATOM 3562 C CA . ILE B 1 218 ? -6.415 10.598 6.623 1 98.74 218 ILE B CA 1
ATOM 3563 C C . ILE B 1 218 ? -6.732 11.987 6.073 1 98.74 218 ILE B C 1
ATOM 3565 O O . ILE B 1 218 ? -6.697 12.976 6.81 1 98.74 218 ILE B O 1
ATOM 3569 N N . ASN B 1 219 ? -6.98 12.069 4.83 1 98.77 219 ASN B N 1
ATOM 3570 C CA . ASN B 1 219 ? -7.292 13.361 4.226 1 98.77 219 ASN B CA 1
ATOM 3571 C C . ASN B 1 219 ? -8.796 13.55 4.053 1 98.77 219 ASN B C 1
ATOM 3573 O O . ASN B 1 219 ? -9.435 12.819 3.295 1 98.77 219 ASN B O 1
ATOM 3577 N N . LEU B 1 220 ? -9.335 14.487 4.771 1 98.4 220 LEU B N 1
ATOM 3578 C CA . LEU B 1 220 ? -10.774 14.715 4.686 1 98.4 220 LEU B CA 1
ATOM 3579 C C . LEU B 1 220 ? -11.159 15.252 3.312 1 98.4 220 LEU B C 1
ATOM 3581 O O . LEU B 1 220 ? -10.462 16.103 2.755 1 98.4 220 LEU B O 1
ATOM 3585 N N . LYS B 1 221 ? -12.201 14.715 2.79 1 97.97 221 LYS B N 1
ATOM 3586 C CA . LYS B 1 221 ? -12.618 15.054 1.432 1 97.97 221 LYS B CA 1
ATOM 3587 C C . LYS B 1 221 ? -13.296 16.42 1.389 1 97.97 221 LYS B C 1
ATOM 3589 O O . LYS B 1 221 ? -13.264 17.103 0.364 1 97.97 221 LYS B O 1
ATOM 3594 N N . THR B 1 222 ? -13.952 16.769 2.463 1 97.78 222 THR B N 1
ATOM 3595 C CA . THR B 1 222 ? -14.625 18.06 2.549 1 97.78 222 THR B CA 1
ATOM 3596 C C . THR B 1 222 ? -13.689 19.121 3.122 1 97.78 222 THR B C 1
ATOM 3598 O O . THR B 1 222 ? -13.154 18.956 4.22 1 97.78 222 THR B O 1
ATOM 3601 N N . PRO B 1 223 ? -13.474 20.205 2.457 1 98.31 223 PRO B N 1
ATOM 3602 C CA . PRO B 1 223 ? -12.622 21.275 2.98 1 98.31 223 PRO B CA 1
ATOM 3603 C C . PRO B 1 223 ? -13.321 22.121 4.042 1 98.31 223 PRO B C 1
ATOM 3605 O O . PRO B 1 223 ? -14.531 21.99 4.242 1 98.31 223 PRO B O 1
ATOM 3608 N N . VAL B 1 224 ? -12.578 22.89 4.715 1 98.42 224 VAL B N 1
ATOM 3609 C CA . VAL B 1 224 ? -13.063 23.901 5.649 1 98.42 224 VAL B CA 1
ATOM 3610 C C . VAL B 1 224 ? -12.783 25.296 5.093 1 98.42 224 VAL B C 1
ATOM 3612 O O . VAL B 1 224 ? -11.787 25.505 4.397 1 98.42 224 VAL B O 1
ATOM 3615 N N . THR B 1 225 ? -13.654 26.233 5.423 1 98.39 225 THR B N 1
ATOM 3616 C CA . THR B 1 225 ? -13.483 27.566 4.856 1 98.39 225 THR B CA 1
ATOM 3617 C C . THR B 1 225 ? -12.637 28.441 5.776 1 98.39 225 THR B C 1
ATOM 3619 O O . THR B 1 225 ? -12.699 28.305 7 1 98.39 225 THR B O 1
ATOM 3622 N N . VAL B 1 226 ? -11.939 29.298 5.213 1 98.56 226 VAL B N 1
ATOM 3623 C CA . VAL B 1 226 ? -11.189 30.391 5.824 1 98.56 226 VAL B CA 1
ATOM 3624 C C . VAL B 1 226 ? -11.308 31.645 4.96 1 98.56 226 VAL B C 1
ATOM 3626 O O . VAL B 1 226 ? -11.477 31.554 3.742 1 98.56 226 VAL B O 1
ATOM 3629 N N . SER B 1 227 ? -11.182 32.801 5.536 1 98.68 227 SER B N 1
ATOM 3630 C CA . SER B 1 227 ? -11.314 34.021 4.747 1 98.68 227 SER B CA 1
ATOM 3631 C C . SER B 1 227 ? -10.051 34.295 3.937 1 98.68 227 SER B C 1
ATOM 3633 O O . SER B 1 227 ? -8.97 33.811 4.279 1 98.68 227 SER B O 1
ATOM 3635 N N . GLU B 1 228 ? -10.179 35.091 2.914 1 98.48 228 GLU B N 1
ATOM 3636 C CA . GLU B 1 228 ? -9.027 35.525 2.129 1 98.48 228 GLU B CA 1
ATOM 3637 C C . GLU B 1 228 ? -7.997 36.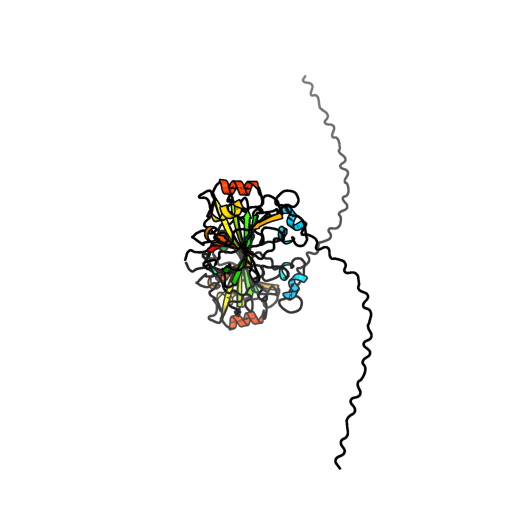233 3.005 1 98.48 228 GLU B C 1
ATOM 3639 O O . GLU B 1 228 ? -6.791 36.071 2.808 1 98.48 228 GLU B O 1
ATOM 3644 N N . ASP B 1 229 ? -8.545 37.016 3.927 1 98.52 229 ASP B N 1
ATOM 3645 C CA . ASP B 1 229 ? -7.654 37.727 4.838 1 98.52 229 ASP B CA 1
ATOM 3646 C C . ASP B 1 229 ? -6.848 36.75 5.692 1 98.52 229 ASP B C 1
ATOM 3648 O O . ASP B 1 229 ? -5.647 36.94 5.894 1 98.52 229 ASP B O 1
ATOM 3652 N N . GLN B 1 230 ? -7.485 35.767 6.214 1 98.65 230 GLN B N 1
ATOM 3653 C CA . GLN B 1 230 ? -6.799 34.765 7.023 1 98.65 230 GLN B CA 1
ATOM 3654 C C . GLN B 1 230 ? -5.728 34.042 6.212 1 98.65 230 GLN B C 1
ATOM 3656 O O . GLN B 1 230 ? -4.641 33.76 6.72 1 98.65 230 GLN B O 1
ATOM 3661 N N . ILE B 1 231 ? -6.024 33.714 4.949 1 98.73 231 ILE B N 1
ATOM 3662 C CA . ILE B 1 231 ? -5.044 33.094 4.063 1 98.73 231 ILE B CA 1
ATOM 3663 C C . ILE B 1 231 ? -3.857 34.034 3.867 1 98.73 231 ILE B C 1
ATOM 3665 O O . ILE B 1 231 ? -2.702 33.62 3.992 1 98.73 231 ILE B O 1
ATOM 3669 N N . ALA B 1 232 ? -4.135 35.297 3.635 1 98.5 232 ALA B N 1
ATOM 3670 C CA . ALA B 1 232 ? -3.094 36.287 3.368 1 98.5 232 ALA B CA 1
ATOM 3671 C C . ALA B 1 232 ? -2.182 36.465 4.579 1 98.5 232 ALA B C 1
ATOM 3673 O O . ALA B 1 232 ? -0.969 36.629 4.431 1 98.5 232 ALA B O 1
ATOM 3674 N N . ARG B 1 233 ? -2.721 36.507 5.718 1 97.99 233 ARG B N 1
ATOM 3675 C CA . ARG B 1 233 ? -1.941 36.698 6.936 1 97.99 233 ARG B CA 1
ATOM 3676 C C . ARG B 1 233 ? -0.959 35.55 7.143 1 97.99 233 ARG B C 1
ATOM 3678 O O . ARG B 1 233 ? 0.195 35.772 7.514 1 97.99 233 ARG B O 1
ATOM 3685 N N . PHE B 1 234 ? -1.412 34.332 6.949 1 98.36 234 PHE B N 1
ATOM 3686 C CA . PHE B 1 234 ? -0.492 33.208 7.074 1 98.36 234 PHE B CA 1
ATOM 3687 C C . PHE B 1 234 ? 0.583 33.267 5.995 1 98.36 234 PHE B C 1
ATOM 3689 O O . PHE B 1 234 ? 1.762 33.04 6.273 1 98.36 234 PHE B O 1
ATOM 3696 N N . ALA B 1 235 ? 0.113 33.583 4.742 1 97.85 235 ALA B N 1
ATOM 3697 C CA . ALA B 1 235 ? 1.014 33.626 3.593 1 97.85 235 ALA B CA 1
ATOM 3698 C C . ALA B 1 235 ? 2.091 34.691 3.78 1 97.85 235 ALA B C 1
ATOM 3700 O O . ALA B 1 235 ? 3.2 34.56 3.257 1 97.85 235 ALA B O 1
ATOM 3701 N N . ALA B 1 236 ? 1.768 35.703 4.525 1 96.99 236 ALA B N 1
ATOM 3702 C CA . ALA B 1 236 ? 2.74 36.758 4.801 1 96.99 236 ALA B CA 1
ATOM 3703 C C . ALA B 1 236 ? 3.866 36.246 5.695 1 96.99 236 ALA B C 1
ATOM 3705 O O . ALA B 1 236 ? 5.018 36.662 5.553 1 96.99 236 ALA B O 1
ATOM 3706 N N . LEU B 1 237 ? 3.558 35.368 6.617 1 96.34 237 LEU B N 1
ATOM 3707 C CA . LEU B 1 237 ? 4.542 34.798 7.53 1 96.34 237 LEU B CA 1
ATOM 3708 C C . LEU B 1 237 ? 5.312 33.664 6.86 1 96.34 237 LEU B C 1
ATOM 3710 O O . LEU B 1 237 ? 6.52 33.522 7.064 1 96.34 237 LEU B O 1
ATOM 3714 N N . PHE B 1 238 ? 4.557 32.869 6.06 1 97.08 238 PHE B N 1
ATOM 3715 C CA . PHE B 1 238 ? 5.106 31.694 5.392 1 97.08 238 PHE B CA 1
ATOM 3716 C C . PHE B 1 238 ? 4.665 31.646 3.934 1 97.08 238 PHE B C 1
ATOM 3718 O O . PHE B 1 238 ? 3.749 30.901 3.581 1 97.08 238 PHE B O 1
ATOM 3725 N N . PRO B 1 239 ? 5.314 32.305 3.098 1 96.44 239 PRO B N 1
ATOM 3726 C CA . PRO B 1 239 ? 4.9 32.39 1.695 1 96.44 239 PRO B CA 1
ATOM 3727 C C . PRO B 1 239 ? 4.941 31.039 0.985 1 96.44 239 PRO B C 1
ATOM 3729 O O . PRO B 1 239 ? 4.211 30.825 0.015 1 96.44 239 PRO B O 1
ATOM 3732 N N . MET B 1 240 ? 5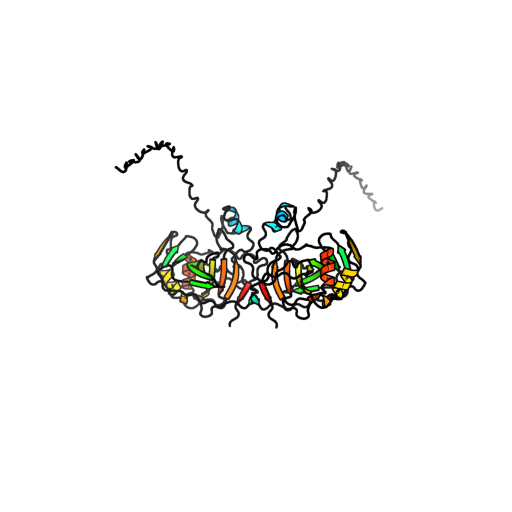.919 30.184 1.41 1 96.87 240 MET B N 1
ATOM 3733 C CA . MET B 1 240 ? 6.059 28.848 0.839 1 96.87 240 MET B CA 1
ATOM 3734 C C . MET B 1 240 ? 6.618 27.872 1.869 1 96.87 240 MET B C 1
ATOM 3736 O O . MET B 1 240 ? 7.808 27.915 2.189 1 96.87 240 MET B O 1
ATOM 3740 N N . ASN B 1 241 ? 5.808 26.941 2.32 1 98.05 241 ASN B N 1
ATOM 3741 C CA . ASN B 1 241 ? 6.283 25.928 3.256 1 98.05 241 ASN B CA 1
ATOM 3742 C C . ASN B 1 241 ? 5.673 24.561 2.96 1 98.05 241 ASN B C 1
ATOM 3744 O O . ASN B 1 241 ? 5.224 23.866 3.874 1 98.05 241 ASN B O 1
ATOM 3748 N N . ALA B 1 242 ? 5.652 24.185 1.719 1 98.21 242 ALA B N 1
ATOM 3749 C CA . ALA B 1 242 ? 5.034 22.941 1.267 1 98.21 242 ALA B CA 1
ATOM 3750 C C . ALA B 1 242 ? 6.027 22.09 0.481 1 98.21 242 ALA B C 1
ATOM 3752 O O . ALA B 1 242 ? 6.703 22.588 -0.422 1 98.21 242 ALA B O 1
ATOM 3753 N N . ARG B 1 243 ? 6.147 20.889 0.878 1 98.33 243 ARG B N 1
ATOM 3754 C CA . ARG B 1 243 ? 6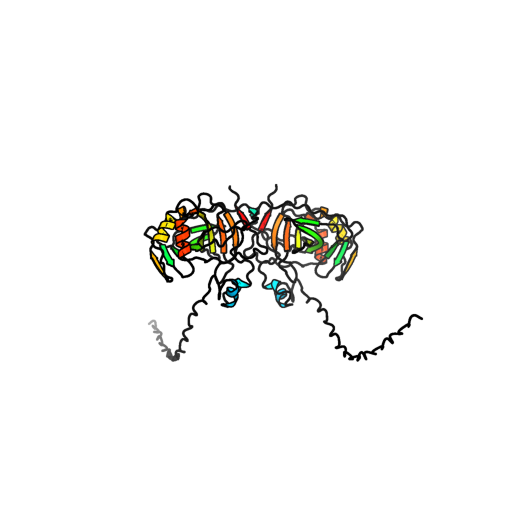.911 19.928 0.088 1 98.33 243 ARG B CA 1
ATOM 3755 C C . ARG B 1 243 ? 6.189 19.592 -1.213 1 98.33 243 ARG B C 1
ATOM 3757 O O . ARG B 1 243 ? 4.974 19.384 -1.218 1 98.33 243 ARG B O 1
ATOM 3764 N N . PRO B 1 244 ? 6.886 19.541 -2.347 1 97.76 244 PRO B N 1
ATOM 3765 C CA . PRO B 1 244 ? 6.224 19.125 -3.586 1 97.76 244 PRO B CA 1
ATOM 3766 C C . PRO B 1 244 ? 5.641 17.716 -3.499 1 97.76 244 PRO B C 1
ATOM 3768 O O . PRO B 1 244 ? 6.171 16.869 -2.775 1 97.76 244 PRO B O 1
ATOM 3771 N N . PRO B 1 245 ? 4.576 17.494 -4.224 1 98.34 245 PRO B N 1
ATOM 3772 C CA . PRO B 1 245 ? 3.981 16.156 -4.218 1 98.34 245 PRO B CA 1
ATOM 3773 C C . PRO B 1 245 ? 4.976 15.066 -4.613 1 98.34 245 PRO B C 1
ATOM 3775 O O . PRO B 1 245 ? 5.816 15.281 -5.491 1 98.34 245 PRO B O 1
ATOM 3778 N N . GLN B 1 246 ? 4.899 13.99 -3.987 1 98.36 246 GLN B N 1
ATOM 3779 C CA . GLN B 1 246 ? 5.757 12.833 -4.216 1 98.36 246 GLN B CA 1
ATOM 3780 C C . GLN B 1 246 ? 5.05 11.784 -5.07 1 98.36 246 GLN B C 1
ATOM 3782 O O . GLN B 1 246 ? 3.82 11.77 -5.152 1 98.36 246 GLN B O 1
ATOM 3787 N N . ALA B 1 247 ? 5.858 10.953 -5.653 1 96.6 247 ALA B N 1
ATOM 3788 C CA . ALA B 1 247 ? 5.309 9.861 -6.453 1 96.6 247 ALA B CA 1
ATOM 3789 C C . ALA B 1 247 ? 4.543 8.872 -5.58 1 96.6 247 ALA B C 1
ATOM 3791 O O . ALA B 1 247 ? 4.979 8.545 -4.473 1 96.6 247 ALA B O 1
ATOM 3792 N N . LEU B 1 248 ? 3.442 8.476 -6.101 1 95.59 248 LEU B N 1
ATOM 3793 C CA . LEU B 1 248 ? 2.629 7.5 -5.383 1 95.59 248 LEU B CA 1
ATOM 3794 C C . LEU B 1 248 ? 3.271 6.118 -5.431 1 95.59 248 LEU B C 1
ATOM 3796 O O . LEU B 1 248 ? 3.118 5.325 -4.499 1 95.59 248 LEU B O 1
ATOM 3800 N N . HIS B 1 249 ? 4.094 5.842 -6.506 1 92.55 249 HIS B N 1
ATOM 3801 C CA . HIS B 1 249 ? 4.627 4.518 -6.807 1 92.55 249 HIS B CA 1
ATOM 3802 C C . HIS B 1 249 ? 3.515 3.476 -6.866 1 92.55 249 HIS B C 1
ATOM 3804 O O . HIS B 1 249 ? 2.531 3.653 -7.588 1 92.55 249 HIS B O 1
ATOM 3810 N N . ARG B 1 250 ? 3.611 2.4 -6.18 1 89.99 250 ARG B N 1
ATOM 3811 C CA . ARG B 1 250 ? 2.664 1.301 -6.338 1 89.99 250 ARG B CA 1
ATOM 3812 C C . ARG B 1 250 ? 1.607 1.327 -5.24 1 89.99 250 ARG B C 1
ATOM 3814 O O . ARG B 1 250 ? 0.771 0.425 -5.154 1 89.99 250 ARG B O 1
ATOM 3821 N N . ARG B 1 251 ? 1.558 2.38 -4.517 1 92.98 251 ARG B N 1
ATOM 3822 C CA . ARG B 1 251 ? 0.59 2.456 -3.427 1 92.98 251 ARG B CA 1
ATOM 3823 C C . ARG B 1 251 ? -0.804 2.78 -3.955 1 92.98 251 ARG B C 1
ATOM 3825 O O . ARG B 1 251 ? -0.949 3.3 -5.063 1 92.98 251 ARG B O 1
ATOM 3832 N N . ILE B 1 252 ? -1.754 2.485 -3.068 1 93.93 252 ILE B N 1
ATOM 3833 C CA . ILE B 1 252 ? -3.16 2.717 -3.382 1 93.93 252 ILE B CA 1
ATOM 3834 C C . ILE B 1 252 ? -3.748 3.729 -2.401 1 93.93 252 ILE B C 1
ATOM 3836 O O . ILE B 1 252 ? -3.433 3.702 -1.209 1 93.93 252 ILE B O 1
ATOM 3840 N N . ILE B 1 253 ? -4.552 4.583 -2.949 1 97.91 253 ILE B N 1
ATOM 3841 C CA . ILE B 1 253 ? -5.341 5.484 -2.116 1 97.91 253 ILE B CA 1
ATOM 3842 C C . ILE B 1 253 ? -6.77 4.958 -1.996 1 97.91 253 ILE B C 1
ATOM 3844 O O . ILE B 1 253 ? -7.408 4.641 -3.002 1 97.91 253 ILE B O 1
ATOM 3848 N N . LEU B 1 254 ? -7.24 4.858 -0.745 1 98.2 254 LEU B N 1
ATOM 3849 C CA . LEU B 1 254 ? -8.602 4.404 -0.484 1 98.2 254 LEU B CA 1
ATOM 3850 C C . LEU B 1 254 ? -9.511 5.58 -0.141 1 98.2 254 LEU B C 1
ATOM 3852 O O . LEU B 1 254 ? -9.042 6.608 0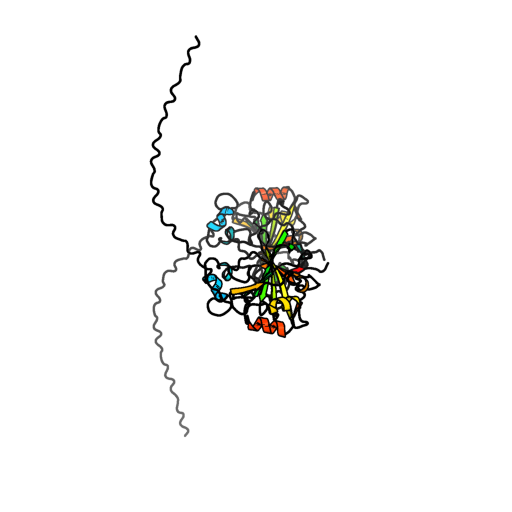.352 1 98.2 254 LEU B O 1
ATOM 3856 N N . GLU B 1 255 ? -10.713 5.437 -0.458 1 97.98 255 GLU B N 1
ATOM 3857 C CA . GLU B 1 255 ? -11.713 6.436 -0.093 1 97.98 255 GLU B CA 1
ATOM 3858 C C . GLU B 1 255 ? -12.834 5.816 0.736 1 97.98 255 GLU B C 1
ATOM 3860 O O . GLU B 1 255 ? -13.358 4.756 0.387 1 97.98 255 GLU B O 1
ATOM 3865 N N . SER B 1 256 ? -13.151 6.434 1.832 1 96.97 256 SER B N 1
ATOM 3866 C CA . SER B 1 256 ? -14.214 5.941 2.701 1 96.97 256 SER B CA 1
ATOM 3867 C C . SER B 1 256 ? -15.576 6.045 2.021 1 96.97 256 SER B C 1
ATOM 3869 O O . SER B 1 256 ? -15.84 7.002 1.291 1 96.97 256 SER B O 1
ATOM 3871 N N . GLN B 1 257 ? -16.373 4.983 2.185 1 87.6 257 GLN B N 1
ATOM 3872 C CA . GLN B 1 257 ? -17.744 5.001 1.686 1 87.6 257 GLN B CA 1
ATOM 3873 C C . GLN B 1 257 ? -18.708 5.535 2.742 1 87.6 257 GLN B C 1
ATOM 3875 O O . GLN B 1 257 ? -18.532 5.281 3.935 1 87.6 257 GLN B O 1
ATOM 3880 N N . ASP B 1 258 ? -19.458 6.531 2.397 1 67.17 258 ASP B N 1
ATOM 3881 C CA . ASP B 1 258 ? -20.438 7.095 3.321 1 67.17 258 ASP B CA 1
ATOM 3882 C C . ASP B 1 258 ? -21.409 6.024 3.812 1 67.17 258 ASP B C 1
ATOM 3884 O O . ASP B 1 258 ? -21.912 5.224 3.021 1 67.17 258 ASP B O 1
ATOM 3888 N N . GLN B 1 259 ? -21.176 5.489 5.035 1 52.33 259 GLN B N 1
ATOM 3889 C CA . GLN B 1 259 ? -22.195 4.59 5.568 1 52.33 259 GLN B CA 1
ATOM 3890 C C . GLN B 1 259 ? -23.466 5.353 5.931 1 52.33 259 GLN B C 1
ATOM 3892 O O . GLN B 1 259 ? -23.415 6.549 6.224 1 52.33 259 GLN B O 1
#

Organism: Rhodospirillum rubrum (strain ATCC 11170 / ATH 1.1.1 / DSM 467 / LMG 4362 / NCIMB 8255 / S1) (NCBI:txid269796)

Nearest PDB structures (foldseek):
  4coq-assembly1_B  TM=9.733E-01  e=3.397E-28  Thermovibrio ammonificans HB-1
  6im0-assembly1_A  TM=9.774E-01  e=8.621E-28  Persephonella marina EX-H1
  8w7x-assembly1_B  TM=9.619E-01  e=3.205E-28  synthetic construct
  4xz5-assembly2_D  TM=9.492E-01  e=8.842E-27  Hydrogenovibrio crunogenus XCL-2
  5hpj-assembly1_A-2  TM=9.550E-01  e=4.256E-26  Photobacterium profundum SS9